Protein AF-0000000087231041 (afdb_homodimer)

Solvent-accessible surface area (backbone atoms only — not comparable to full-atom values): 31009 Å² total; per-residue (Å²): 107,59,48,56,48,51,54,47,50,53,52,47,53,54,49,47,51,51,51,40,50,48,50,52,58,61,48,30,53,45,40,50,67,50,63,77,64,42,75,49,58,67,49,38,36,52,48,47,49,72,35,63,53,56,81,46,38,74,83,53,84,53,72,91,67,39,57,71,69,49,46,53,50,50,40,56,45,44,75,69,50,86,36,46,89,76,57,69,69,58,49,52,51,51,36,53,51,28,50,48,43,54,50,50,50,52,47,51,54,50,51,48,51,52,47,44,54,49,33,50,67,61,30,25,15,31,28,53,58,37,32,49,68,46,37,39,49,50,30,39,73,44,70,30,57,64,54,42,33,71,42,53,26,74,54,52,27,30,39,86,24,56,69,52,34,51,49,15,62,72,66,69,45,80,62,60,74,53,20,52,58,54,69,14,66,73,40,65,73,40,55,80,88,47,29,58,61,50,41,51,52,48,19,42,53,39,31,52,23,32,33,41,37,60,70,44,88,68,81,62,36,62,70,15,46,53,50,38,50,52,50,53,51,50,52,49,50,58,53,47,48,49,57,50,46,66,61,58,57,64,66,66,67,78,74,78,70,74,74,70,70,77,69,83,77,91,79,89,74,88,78,80,77,69,90,73,79,76,82,79,135,108,60,47,58,49,52,52,48,50,54,50,47,54,53,48,47,52,51,50,42,50,49,52,52,58,61,50,28,52,44,40,52,67,49,62,75,64,42,74,52,59,68,48,38,35,52,48,47,48,71,34,62,54,57,81,46,38,76,82,53,84,54,72,91,67,36,56,71,70,50,46,54,51,49,39,56,43,45,73,69,50,87,36,46,90,76,53,70,68,59,49,52,50,52,37,52,52,29,51,48,44,52,50,51,51,52,48,51,54,50,51,47,52,51,46,45,53,49,33,49,67,61,29,25,14,31,26,54,58,38,32,51,67,48,38,40,49,50,30,40,73,45,70,31,58,65,55,42,34,71,42,52,26,74,55,54,29,31,38,86,23,55,68,53,34,52,50,16,62,72,66,72,44,82,63,61,75,50,19,52,58,54,70,15,67,73,40,66,72,40,54,81,87,47,30,58,61,50,39,51,52,49,19,42,54,39,31,52,23,32,30,42,38,61,70,44,90,68,81,61,34,62,69,14,47,53,51,37,51,52,50,53,51,50,51,48,50,59,53,47,50,48,57,49,46,62,64,58,58,65,67,65,67,77,72,77,72,76,77,73,77,76,71,86,72,86,72,84,75,86,82,77,80,73,88,78,68,95,76,87,133

Nearest PDB structures (foldseek):
  7mqa-assembly1_SB  TM=8.986E-01  e=2.149E-23  Homo sapiens
  7mq9-assembly1_SB  TM=8.791E-01  e=6.418E-23  Homo sapiens
  7d5s-assembly1_3E  TM=8.604E-01  e=6.246E-22  Saccharomyces cerevisiae S288C
  6zqe-assembly1_CE  TM=8.665E-01  e=4.476E-21  Saccharomyces cerevisiae S288C
  6rxt-assembly1_CD  TM=8.534E-01  e=2.692E-20  Thermochaetoides thermophila

Organism: Triticum turgidum subsp. durum (NCBI:txid4567)

Foldseek 3Di:
DLLVLLVVLVVLVVVLVVLLVVLLVLCCQQAVCLCVLDPDSLLSLVLCLQQLHLQSLLVDDSVVRDPPVSSVVSNVCSVVGPHDDDDPVSSVVSNVSSVVSNVSVVVSVVSVVVQQVVCLQQQVLLCLQFHSNLSSVLCSLLVHLVSLLPDALQCSQCRQVVVQQVVCVVVVHDGDRHHSSCPGPLLVPADPVCSSVLSSLSSRLSSVSSNCSNPPPDSHNVSNNVSNVVSSVVRVCVVVVVVVVVVVVVPPDPPPPPPPPPPDDDDDDDDPDDPDDDPDD/DLLVLLVVLVVLVVVLVVLLVVLLVLCCQQAVCLCVLDPDSLLSLVLLLVQLHLQSLLVDDSVVRDPPVSSVVSNVCSVVGPHDDDDPVSSVVSNVSSVVSNVSVVVSVVSVVVQQVVCLQQQVLLCLQFHSNLSSVLCSLLVHLVSLLPDALQCSQCRQVVVQQVVCVVVVHDGDRHHSSCPGPLLVPADPVCSSVLSSLSSRLSSVSSNCSNPPPDSHNVSNNVSNVVSSVVRVCVVVVVVVCVVPVVPPPPPPPPPPPPPDDDDDDDDDDDDDDDDDD

pLDDT: mean 84.96, std 23.49, range [18.53, 98.69]

Sequence (562 aa):
MIIQAIGLLDDLDKELNTYAMRVREWYGWHFPELTKIVADNIHYAKAVKMMGNRVNAVNLDFSEILPEDVEAELKEAAVISMGTEVNDLDLSNIRELCDQVLALSEYRAQLYDYLKSRMNTIAPNLTALVGELVGARLIAHGGSLMNLAKQPGSTIQILGAEKALFRALKTKHATPKYGLIYHASLIGQAAPKHKGKISRSLAAKSALAIRYDALADGDDNSMGLESRIKLETRLRVLEGKELGRSAGSTKGKPKIEAYEKDRKGGGALITPAKIISRMLHMIIQAIGLLDDLDKELNTYAMRVREWYGWHFPELTKIVADNIHYAKAVKMMGNRVNAVNLDFSEILPEDVEAELKEAAVISMGTEVNDLDLSNIRELCDQVLALSEYRAQLYDYLKSRMNTIAPNLTALVGELVGARLIAHGGSLMNLAKQPGSTIQILGAEKALFRALKTKHATPKYGLIYHASLIGQAAPKHKGKISRSLAAKSALAIRYDALADGDDNSMGLESRIKLETRLRVLEGKELGRSAGSTKGKPKIEAYEKDRKGGGALITPAKIISRMLH

Secondary structure (DSSP, 8-state):
-HHHHHHHHHHHHHHHHHHHHHHHHHHHTT-TTHHHH---HHHHHHHHHHHSSGGGGGG---TTTS-HHHHHHHHHHHHS--PPP--HHHHHHHHHHHHHHHHHHHHHHHHHHHHHHHHHHH-HHHHHHH-HHHHHHHHHHHSSHHHHHTS-HHHHHHTT-HHHHHHHHHHTPPPP--SGGGGSHHHHHS-HHHHHHHHHHHHHHHHHHHHHHHH------HHHHHHHHHHHHHHHHHHHHHHHHHHHGGG------------------------------/-HHHHHHHHHHHHHHHHHHHHHHHHHHHTT-TTHHHH---HHHHHHHHHHHSSGGGGGG---TTTS-HHHHHHHHHHHHS--PPP--HHHHHHHHHHHHHHHHHHHHHHHHHHHHHHHHHHH-HHHHHHH-HHHHHHHHHHHSSHHHHHTS-HHHHHHTT-HHHHHHHHHHTPPPP--SGGGGSHHHHHS-HHHHH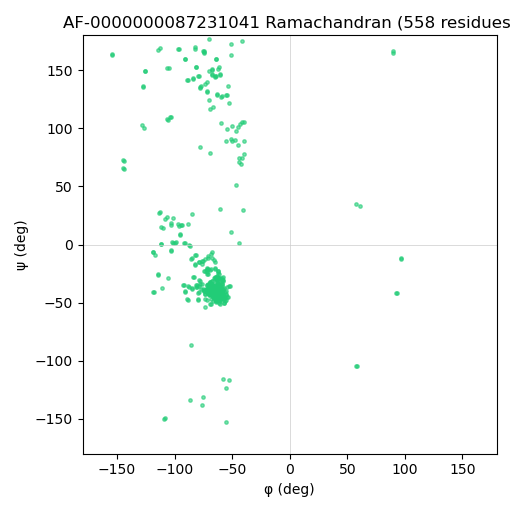HHHHHHHHHHHHHHHHHHH------HHHHHHHHHHHHHHHHHHHHHHHHHHHGGG------------------------------

Radius of gyration: 36.29 Å; Cα contacts (8 Å, |Δi|>4): 615; chains: 2; bounding box: 82×93×94 Å

Structure (mmCIF, N/CA/C/O backbone):
data_AF-0000000087231041-model_v1
#
loop_
_entity.id
_entity.type
_entity.pdbx_description
1 polymer 'Nucleolar protein 58'
#
loop_
_atom_site.group_PDB
_atom_site.id
_atom_site.type_symbol
_atom_site.label_atom_id
_atom_site.label_alt_id
_atom_site.label_comp_id
_atom_site.label_asym_id
_atom_site.label_entity_id
_atom_site.label_seq_id
_atom_site.pdbx_PDB_ins_code
_atom_site.Cartn_x
_atom_site.Cartn_y
_atom_site.Cartn_z
_atom_site.occupancy
_atom_site.B_iso_or_equiv
_atom_site.auth_seq_id
_atom_site.auth_comp_id
_atom_site.auth_asym_id
_atom_site.auth_atom_id
_atom_site.pdbx_PDB_model_num
ATOM 1 N N . MET A 1 1 ? 13.945 -13.586 -8.367 1 85.69 1 MET A N 1
ATOM 2 C CA . MET A 1 1 ? 12.914 -12.828 -9.07 1 85.69 1 MET A CA 1
ATOM 3 C C . MET A 1 1 ? 11.523 -13.352 -8.734 1 85.69 1 MET A C 1
ATOM 5 O O . MET A 1 1 ? 10.633 -12.578 -8.391 1 85.69 1 MET A O 1
ATOM 9 N N . ILE A 1 2 ? 11.422 -14.641 -8.57 1 90.38 2 ILE A N 1
ATOM 10 C CA . ILE A 1 2 ? 10.125 -15.234 -8.258 1 90.38 2 ILE A CA 1
ATOM 11 C C . ILE A 1 2 ? 9.719 -14.867 -6.828 1 90.38 2 ILE A C 1
ATOM 13 O O . ILE A 1 2 ? 8.57 -14.492 -6.582 1 90.38 2 ILE A O 1
ATOM 17 N N . ILE A 1 3 ? 10.703 -14.938 -5.973 1 92 3 ILE A N 1
ATOM 18 C CA . ILE A 1 3 ? 10.445 -14.68 -4.562 1 92 3 ILE A CA 1
ATOM 19 C C . ILE A 1 3 ? 9.953 -13.25 -4.383 1 92 3 ILE A C 1
ATOM 21 O O . ILE A 1 3 ? 8.969 -13.008 -3.686 1 92 3 ILE A O 1
ATOM 25 N N . GLN A 1 4 ? 10.547 -12.367 -5.062 1 90.88 4 GLN A N 1
ATOM 26 C CA . GLN A 1 4 ? 10.148 -10.969 -4.969 1 90.88 4 GLN A CA 1
ATOM 27 C C . GLN A 1 4 ? 8.805 -10.727 -5.637 1 90.88 4 GLN A C 1
ATOM 29 O O . GLN A 1 4 ? 7.988 -9.945 -5.148 1 90.88 4 GLN A O 1
ATOM 34 N N . ALA A 1 5 ? 8.602 -11.383 -6.715 1 95.06 5 ALA A N 1
ATOM 35 C CA . ALA A 1 5 ? 7.371 -11.195 -7.484 1 95.06 5 ALA A CA 1
ATOM 36 C C . ALA A 1 5 ? 6.152 -11.648 -6.684 1 95.06 5 ALA A C 1
ATOM 38 O O . ALA A 1 5 ? 5.137 -10.953 -6.645 1 95.06 5 ALA A O 1
ATOM 39 N N . ILE A 1 6 ? 6.281 -12.734 -6.086 1 96.56 6 ILE A N 1
ATOM 40 C CA . ILE A 1 6 ? 5.141 -13.25 -5.34 1 96.56 6 ILE A CA 1
ATOM 41 C C . ILE A 1 6 ? 4.875 -12.367 -4.125 1 96.56 6 ILE A C 1
ATOM 43 O O . ILE A 1 6 ? 3.723 -12.117 -3.768 1 96.56 6 ILE A O 1
ATOM 47 N N . GLY A 1 7 ? 5.957 -11.977 -3.455 1 94.19 7 GLY A N 1
ATOM 48 C CA . GLY A 1 7 ? 5.797 -11.031 -2.357 1 94.19 7 GLY A CA 1
ATOM 49 C C . GLY A 1 7 ? 5.113 -9.742 -2.771 1 94.19 7 GLY A C 1
ATOM 50 O O . GLY A 1 7 ? 4.219 -9.258 -2.078 1 94.19 7 GLY A O 1
ATOM 51 N N . LEU A 1 8 ? 5.523 -9.227 -3.838 1 95.38 8 LEU A N 1
ATOM 52 C CA . LEU A 1 8 ? 4.941 -7.996 -4.363 1 95.38 8 LEU A CA 1
ATOM 53 C C . LEU A 1 8 ? 3.48 -8.211 -4.746 1 95.38 8 LEU A C 1
ATOM 55 O O . LEU A 1 8 ? 2.646 -7.324 -4.539 1 95.38 8 LEU A O 1
ATOM 59 N N . LEU A 1 9 ? 3.191 -9.32 -5.293 1 96.38 9 LEU A N 1
ATOM 60 C CA . LEU A 1 9 ? 1.817 -9.641 -5.66 1 96.38 9 LEU A CA 1
ATOM 61 C C . LEU A 1 9 ? 0.912 -9.641 -4.434 1 96.38 9 LEU A C 1
ATOM 63 O O . LEU A 1 9 ? -0.198 -9.102 -4.477 1 96.38 9 LEU A O 1
ATOM 67 N N . ASP A 1 10 ? 1.393 -10.164 -3.43 1 94.31 10 ASP A N 1
ATOM 68 C CA . ASP A 1 10 ? 0.63 -10.188 -2.186 1 94.31 10 ASP A CA 1
ATOM 69 C C . ASP A 1 10 ? 0.412 -8.773 -1.654 1 94.31 10 ASP A C 1
ATOM 71 O O . ASP A 1 10 ? -0.686 -8.43 -1.208 1 94.31 10 ASP A O 1
ATOM 75 N N . ASP A 1 11 ? 1.389 -7.98 -1.682 1 93.88 11 ASP A N 1
ATOM 76 C CA . ASP A 1 11 ? 1.274 -6.59 -1.258 1 93.88 11 ASP A CA 1
ATOM 77 C C . ASP A 1 11 ? 0.251 -5.84 -2.107 1 93.88 11 ASP A C 1
ATOM 79 O O . ASP A 1 11 ? -0.558 -5.074 -1.582 1 93.88 11 ASP A O 1
ATOM 83 N N . LEU A 1 12 ? 0.32 -6.078 -3.379 1 96.25 12 LEU A N 1
ATOM 84 C CA . LEU A 1 12 ? -0.583 -5.41 -4.312 1 96.25 12 LEU A CA 1
ATOM 85 C C . LEU A 1 12 ? -2.033 -5.781 -4.02 1 96.25 12 LEU A C 1
ATOM 87 O O . LEU A 1 12 ? -2.922 -4.926 -4.086 1 96.25 12 LEU A O 1
ATOM 91 N N . ASP A 1 13 ? -2.232 -6.969 -3.734 1 95.88 13 ASP A N 1
ATOM 92 C CA . ASP A 1 13 ? -3.59 -7.406 -3.426 1 95.88 13 ASP A CA 1
ATOM 93 C C . ASP A 1 13 ? -4.137 -6.68 -2.199 1 95.88 13 ASP A C 1
ATOM 95 O O . ASP A 1 13 ? -5.285 -6.234 -2.197 1 95.88 13 ASP A O 1
ATOM 99 N N . LYS A 1 14 ? -3.316 -6.59 -1.231 1 95 14 LYS A N 1
ATOM 100 C CA . LYS A 1 14 ? -3.713 -5.887 -0.015 1 95 14 LYS A CA 1
ATOM 101 C C . LYS A 1 14 ? -3.992 -4.414 -0.297 1 95 14 LYS A C 1
ATOM 103 O O . LYS A 1 14 ? -5.012 -3.875 0.142 1 95 14 LYS A O 1
ATOM 108 N N . GLU A 1 15 ? -3.133 -3.834 -0.97 1 94.94 15 GLU A N 1
ATOM 109 C CA . GLU A 1 15 ? -3.25 -2.41 -1.276 1 94.94 15 GLU A CA 1
ATOM 110 C C . GLU A 1 15 ? -4.461 -2.135 -2.16 1 94.94 15 GLU A C 1
ATOM 112 O O . GLU A 1 15 ? -5.18 -1.155 -1.949 1 94.94 15 GLU A O 1
ATOM 117 N N . LEU A 1 16 ? -4.594 -2.959 -3.174 1 96.31 16 LEU A N 1
ATOM 118 C CA . LEU A 1 16 ? -5.73 -2.812 -4.074 1 96.31 16 LEU A CA 1
ATOM 119 C C . LEU A 1 16 ? -7.043 -2.855 -3.301 1 96.31 16 LEU A C 1
ATOM 121 O O . LEU A 1 16 ? -7.941 -2.045 -3.545 1 96.31 16 LEU A O 1
ATOM 125 N N . ASN A 1 17 ? -7.109 -3.725 -2.434 1 95.62 17 ASN A N 1
ATOM 126 C CA . ASN A 1 17 ? -8.312 -3.832 -1.613 1 95.62 17 ASN A CA 1
ATOM 127 C C . ASN A 1 17 ? -8.516 -2.584 -0.758 1 95.62 17 ASN A C 1
ATOM 129 O O . ASN A 1 17 ? -9.633 -2.062 -0.675 1 95.62 17 ASN A O 1
ATOM 133 N N . THR A 1 18 ? -7.496 -2.135 -0.202 1 94.44 18 THR A N 1
ATOM 134 C CA . THR A 1 18 ? -7.559 -0.943 0.637 1 94.44 18 THR A CA 1
ATOM 135 C C . THR A 1 18 ? -8.023 0.264 -0.172 1 94.44 18 THR A C 1
ATOM 137 O O . THR A 1 18 ? -8.945 0.971 0.235 1 94.44 18 THR A O 1
ATOM 140 N N . TYR A 1 19 ? -7.398 0.508 -1.306 1 96.69 19 TYR A N 1
ATOM 141 C CA . TYR A 1 19 ? -7.734 1.661 -2.133 1 96.69 19 TYR A CA 1
ATOM 142 C C . TYR A 1 19 ? -9.148 1.542 -2.684 1 96.69 19 TYR A C 1
ATOM 144 O O . TYR A 1 19 ? -9.875 2.533 -2.762 1 96.69 19 TYR A O 1
ATOM 152 N N . ALA A 1 20 ? -9.484 0.323 -3.035 1 97.31 20 ALA A N 1
ATOM 153 C CA . ALA A 1 20 ? -10.844 0.109 -3.539 1 97.31 20 ALA A CA 1
ATOM 154 C C . ALA A 1 20 ? -11.883 0.445 -2.475 1 97.31 20 ALA A C 1
ATOM 156 O O . ALA A 1 20 ? -12.891 1.087 -2.766 1 97.31 20 ALA A O 1
ATOM 157 N N . MET A 1 21 ? -11.586 0.053 -1.289 1 96.19 21 MET A N 1
ATOM 158 C CA . MET A 1 21 ? -12.508 0.349 -0.194 1 96.19 21 MET A CA 1
ATOM 159 C C . MET A 1 21 ? -12.562 1.848 0.081 1 96.19 21 MET A C 1
ATOM 161 O O . MET A 1 21 ? -13.617 2.383 0.422 1 96.19 21 MET A O 1
ATOM 165 N N . ARG A 1 22 ? -11.477 2.504 -0.065 1 95.75 22 ARG A N 1
ATOM 166 C CA . ARG A 1 22 ? -11.445 3.949 0.14 1 95.75 22 ARG A CA 1
ATOM 167 C C . ARG A 1 22 ? -12.289 4.668 -0.903 1 95.75 22 ARG A C 1
ATOM 169 O O . ARG A 1 22 ? -12.961 5.656 -0.593 1 95.75 22 ARG A O 1
ATOM 176 N N . VAL A 1 23 ? -12.266 4.223 -2.119 1 97.38 23 VAL A N 1
ATOM 177 C CA . VAL A 1 23 ? -13.109 4.797 -3.164 1 97.38 23 VAL A CA 1
ATOM 178 C C . VAL A 1 23 ? -14.578 4.68 -2.764 1 97.38 23 VAL A C 1
ATOM 180 O O . VAL A 1 23 ? -15.336 5.648 -2.877 1 97.38 23 VAL A O 1
ATOM 183 N N . ARG A 1 24 ? -14.945 3.531 -2.25 1 97.25 24 ARG A N 1
ATOM 184 C CA . ARG A 1 24 ? -16.328 3.285 -1.849 1 97.25 24 ARG A CA 1
ATOM 185 C C . ARG A 1 24 ? -16.734 4.18 -0.68 1 97.25 24 ARG A C 1
ATOM 187 O O . ARG A 1 24 ? -17.844 4.688 -0.636 1 97.25 24 ARG A O 1
ATOM 194 N N . GLU A 1 25 ? -15.836 4.375 0.194 1 94.44 25 GLU A N 1
ATOM 195 C CA . GLU A 1 25 ? -16.094 5.223 1.351 1 94.44 25 GLU A CA 1
ATOM 196 C C . GLU A 1 25 ? -16.281 6.68 0.935 1 94.44 25 GLU A C 1
ATOM 198 O O . GLU A 1 25 ? -17.234 7.34 1.359 1 94.44 25 GLU A O 1
ATOM 203 N N . TRP A 1 26 ? -15.375 7.176 0.117 1 94.88 26 TRP A N 1
ATOM 204 C CA . TRP A 1 26 ? -15.414 8.578 -0.286 1 94.88 26 TRP A CA 1
ATOM 205 C C . TRP A 1 26 ? -16.609 8.859 -1.184 1 94.88 26 TRP A C 1
ATOM 207 O O . TRP A 1 26 ? -17.375 9.797 -0.941 1 94.88 26 TRP A O 1
ATOM 217 N N . TYR A 1 27 ? -16.781 8.094 -2.197 1 97.19 27 TYR A N 1
ATOM 218 C CA . TYR A 1 27 ? -17.875 8.328 -3.137 1 97.19 27 TYR A CA 1
ATOM 219 C C . TYR A 1 27 ? -19.219 7.969 -2.516 1 97.19 27 TYR A C 1
ATOM 221 O O . TYR A 1 27 ? -20.266 8.453 -2.953 1 97.19 27 TYR A O 1
ATOM 229 N N . GLY A 1 28 ? -19.188 7.102 -1.462 1 96.5 28 GLY A N 1
ATOM 230 C CA . GLY A 1 28 ? -20.391 6.672 -0.771 1 96.5 28 GLY A CA 1
ATOM 231 C C . GLY A 1 28 ? -21.141 7.816 -0.113 1 96.5 28 GLY A 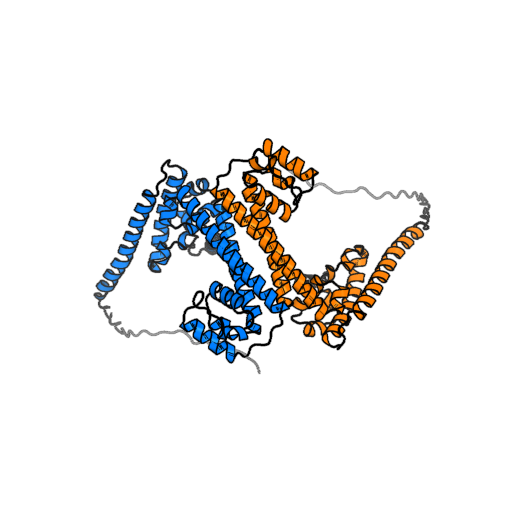C 1
ATOM 232 O O . GLY A 1 28 ? -22.344 7.707 0.149 1 96.5 28 GLY A O 1
ATOM 233 N N . TRP A 1 29 ? -20.453 8.875 0.21 1 93.62 29 TRP A N 1
ATOM 234 C CA . TRP A 1 29 ? -21.125 10.062 0.741 1 93.62 29 TRP A CA 1
ATOM 235 C C . TRP A 1 29 ? -22 10.719 -0.326 1 93.62 29 TRP A C 1
ATOM 237 O O . TRP A 1 29 ? -23.016 11.328 -0.013 1 93.62 29 TRP A O 1
ATOM 247 N N . HIS A 1 30 ? -21.609 10.68 -1.538 1 96.62 30 HIS A N 1
ATOM 248 C CA . HIS A 1 30 ? -22.281 11.305 -2.672 1 96.62 30 HIS A CA 1
ATOM 249 C C . HIS A 1 30 ? -23.328 10.375 -3.273 1 96.62 30 HIS A C 1
ATOM 251 O O . HIS A 1 30 ? -24.391 10.828 -3.709 1 96.62 30 HIS A O 1
ATOM 257 N N . PHE A 1 31 ? -23 9.133 -3.273 1 98.19 31 PHE A N 1
ATOM 258 C CA . PHE A 1 31 ? -23.875 8.141 -3.883 1 98.19 31 PHE A CA 1
ATOM 259 C C . PHE A 1 31 ? -23.844 6.836 -3.094 1 98.19 31 PHE A C 1
ATOM 261 O O . PHE A 1 31 ? -23.297 5.832 -3.566 1 98.19 31 PHE A O 1
ATOM 268 N N . PRO A 1 32 ? -24.422 6.77 -1.906 1 97.88 32 PRO A N 1
ATOM 269 C CA . PRO A 1 32 ? -24.359 5.641 -0.974 1 97.88 32 PRO A CA 1
ATOM 270 C C . PRO A 1 32 ? -24.938 4.355 -1.559 1 97.88 32 PRO A C 1
ATOM 272 O O . PRO A 1 32 ? -24.484 3.258 -1.225 1 97.88 32 PRO A O 1
ATOM 275 N N . GLU A 1 33 ? -25.891 4.406 -2.461 1 98.06 33 GLU A N 1
ATOM 276 C CA . GLU A 1 33 ? -26.594 3.24 -2.998 1 98.06 33 GLU A CA 1
ATOM 277 C C . GLU A 1 33 ? -25.688 2.43 -3.918 1 98.06 33 GLU A C 1
ATOM 279 O O . GLU A 1 33 ? -25.891 1.229 -4.102 1 98.06 33 GLU A O 1
ATOM 284 N N . LEU A 1 34 ? -24.734 3.059 -4.477 1 98.19 34 LEU A N 1
ATOM 285 C CA . LEU A 1 34 ? -23.922 2.445 -5.512 1 98.19 34 LEU A CA 1
ATOM 286 C C . LEU A 1 34 ? -23.172 1.237 -4.965 1 98.19 34 LEU A C 1
ATOM 288 O O . LEU A 1 34 ? -22.953 0.258 -5.684 1 98.19 34 LEU A O 1
ATOM 292 N N . THR A 1 35 ? -22.734 1.247 -3.73 1 97.75 35 THR A N 1
ATOM 293 C CA . THR A 1 35 ? -21.938 0.185 -3.119 1 97.75 35 THR A CA 1
ATOM 294 C C . THR A 1 35 ? -22.688 -1.142 -3.16 1 97.75 35 THR A C 1
ATOM 296 O O . THR A 1 35 ? -22.094 -2.201 -3.332 1 97.75 35 THR A O 1
ATOM 299 N N . LYS A 1 36 ? -23.969 -1.116 -3.049 1 97.44 36 LYS A N 1
ATOM 300 C CA . LYS A 1 36 ? -24.797 -2.322 -3.055 1 97.44 36 LYS A CA 1
ATOM 301 C C . LYS A 1 36 ? -25.094 -2.773 -4.48 1 97.44 36 LYS A C 1
ATOM 303 O O . LYS A 1 36 ? -25.297 -3.965 -4.734 1 97.44 36 LYS A O 1
ATOM 308 N N . ILE A 1 37 ? -25.109 -1.858 -5.332 1 98.19 37 ILE A N 1
ATOM 309 C CA . ILE A 1 37 ? -25.5 -2.123 -6.711 1 98.19 37 ILE A CA 1
ATOM 310 C C . ILE A 1 37 ? -24.344 -2.736 -7.477 1 98.19 37 ILE A C 1
ATOM 312 O O . ILE A 1 37 ? -24.516 -3.695 -8.227 1 98.19 37 ILE A O 1
ATOM 316 N N . VAL A 1 38 ? -23.172 -2.111 -7.316 1 98.19 38 VAL A N 1
ATOM 317 C CA . VAL A 1 38 ? -21.969 -2.604 -7.988 1 98.19 38 VAL A CA 1
ATOM 318 C C . VAL A 1 38 ? -21.047 -3.281 -6.977 1 98.19 38 VAL A C 1
ATOM 320 O O . VAL A 1 38 ? -20.312 -2.609 -6.254 1 98.19 38 VAL A O 1
ATOM 323 N N . ALA A 1 39 ? -21 -4.57 -7.074 1 96.31 39 ALA A N 1
ATOM 324 C CA . ALA A 1 39 ? -20.297 -5.34 -6.051 1 96.31 39 ALA A CA 1
ATOM 325 C C . ALA A 1 39 ? -18.797 -5.426 -6.359 1 96.31 39 ALA A C 1
ATOM 327 O O . ALA A 1 39 ? -17.969 -5.344 -5.457 1 96.31 39 ALA A O 1
ATOM 328 N N . ASP A 1 40 ? -18.422 -5.555 -7.594 1 97.06 40 ASP A N 1
ATOM 329 C CA . ASP A 1 40 ? -17.031 -5.707 -7.996 1 97.06 40 ASP A CA 1
ATOM 330 C C . ASP A 1 40 ? -16.266 -4.395 -7.836 1 97.06 40 ASP A C 1
ATOM 332 O O . ASP A 1 40 ? -16.703 -3.357 -8.344 1 97.06 40 ASP A O 1
ATOM 336 N N . ASN A 1 41 ? -15.133 -4.473 -7.223 1 97.19 41 ASN A N 1
ATOM 337 C CA . ASN A 1 41 ? -14.367 -3.279 -6.883 1 97.19 41 ASN A CA 1
ATOM 338 C C . ASN A 1 41 ? -13.852 -2.568 -8.133 1 97.19 41 ASN A C 1
ATOM 340 O O . ASN A 1 41 ? -13.82 -1.338 -8.18 1 97.19 41 ASN A O 1
ATOM 344 N N . ILE A 1 42 ? -13.391 -3.307 -9.102 1 97.75 42 ILE A N 1
ATOM 345 C CA . ILE A 1 42 ? -12.836 -2.715 -10.312 1 97.75 42 ILE A CA 1
ATOM 346 C C . ILE A 1 42 ? -13.953 -2.068 -11.125 1 97.75 42 ILE A C 1
ATOM 348 O O . ILE A 1 42 ? -13.812 -0.94 -11.602 1 97.75 42 ILE A O 1
ATOM 352 N N . HIS A 1 43 ? -15.109 -2.754 -11.25 1 98.06 43 HIS A N 1
ATOM 353 C CA . HIS A 1 43 ? -16.266 -2.188 -11.938 1 98.06 43 HIS A CA 1
ATOM 354 C C . HIS A 1 43 ? -16.766 -0.93 -11.227 1 98.06 43 HIS A C 1
ATOM 356 O O . HIS A 1 43 ? -17.172 0.035 -11.883 1 98.06 43 HIS A O 1
ATOM 362 N N . TYR A 1 44 ? -16.781 -0.99 -9.891 1 98.56 44 TYR A N 1
ATOM 363 C CA . TYR A 1 44 ? -17.188 0.171 -9.102 1 98.56 44 TYR A CA 1
ATOM 364 C C . TYR A 1 44 ? -16.312 1.375 -9.43 1 98.56 44 TYR A C 1
ATOM 366 O O . TYR A 1 44 ? -16.812 2.459 -9.719 1 98.56 44 TYR A O 1
ATOM 374 N N . ALA A 1 45 ? -14.938 1.151 -9.383 1 98.62 45 ALA A N 1
ATOM 375 C CA . ALA A 1 45 ? -13.992 2.232 -9.656 1 98.62 45 ALA A CA 1
ATOM 376 C C . ALA A 1 45 ? -14.164 2.779 -11.07 1 98.62 45 ALA A C 1
ATOM 378 O O . ALA A 1 45 ? -14.141 3.992 -11.281 1 98.62 45 ALA A O 1
ATOM 379 N N . LYS A 1 46 ? -14.367 1.928 -12.07 1 98.62 46 LYS A N 1
ATOM 380 C CA . LYS A 1 46 ? -14.57 2.35 -13.453 1 98.62 46 LYS A CA 1
ATOM 381 C C . LYS A 1 46 ? -15.844 3.182 -13.586 1 98.62 46 LYS A C 1
ATOM 383 O O . LYS A 1 46 ? -15.852 4.207 -14.273 1 98.62 46 LYS A O 1
ATOM 388 N N . ALA A 1 47 ? -16.891 2.73 -12.945 1 98.56 47 ALA A N 1
ATOM 389 C CA . ALA A 1 47 ? -18.156 3.434 -13.008 1 98.56 47 ALA A CA 1
ATOM 390 C C . ALA A 1 47 ? -18.062 4.82 -12.383 1 98.56 47 ALA A C 1
ATOM 392 O O . ALA A 1 47 ? -18.547 5.805 -12.945 1 98.56 47 ALA A O 1
ATOM 393 N N . VAL A 1 48 ? -17.469 4.859 -11.242 1 98.44 48 VAL A N 1
ATOM 394 C CA . VAL A 1 48 ? -17.312 6.121 -10.523 1 98.44 48 VAL A CA 1
ATOM 395 C C . VAL A 1 48 ? -16.453 7.086 -11.344 1 98.44 48 VAL A C 1
ATOM 397 O O . VAL A 1 48 ? -16.797 8.266 -11.477 1 98.44 48 VAL A O 1
ATOM 400 N N . LYS A 1 49 ? -15.359 6.598 -11.867 1 98.19 49 LYS A N 1
ATOM 401 C CA . LYS A 1 49 ? -14.469 7.418 -12.688 1 98.19 49 LYS A CA 1
ATOM 402 C C . LYS A 1 49 ? -15.203 7.988 -13.898 1 98.19 49 LYS A C 1
ATOM 404 O O . LYS A 1 49 ? -15.07 9.172 -14.211 1 98.19 49 LYS A O 1
ATOM 409 N N . MET A 1 50 ? -15.992 7.188 -14.523 1 97.69 50 MET A N 1
ATOM 410 C CA . MET A 1 50 ? -16.719 7.59 -15.719 1 97.69 50 MET A CA 1
ATOM 411 C C . MET A 1 50 ? -17.859 8.555 -15.367 1 97.69 50 MET A C 1
ATOM 413 O O . MET A 1 50 ? -18.062 9.555 -16.062 1 97.69 50 MET A O 1
ATOM 417 N N . MET A 1 51 ? -18.484 8.328 -14.305 1 97.12 51 MET A N 1
ATOM 418 C CA . MET A 1 51 ? -19.703 9.047 -13.922 1 97.12 51 MET A CA 1
ATOM 419 C C . MET A 1 51 ? -19.359 10.398 -13.297 1 97.12 51 MET A C 1
ATOM 421 O O . MET A 1 51 ? -20.031 11.398 -13.562 1 97.12 51 MET A O 1
ATOM 425 N N . GLY A 1 52 ? -18.297 10.438 -12.547 1 96.69 52 GLY A N 1
ATOM 426 C CA . GLY A 1 52 ? -18.062 11.633 -11.75 1 96.69 52 GLY A CA 1
ATOM 427 C C . GLY A 1 52 ? -19.203 11.961 -10.805 1 96.69 52 GLY A C 1
ATOM 428 O O . GLY A 1 52 ? -19.469 11.219 -9.859 1 96.69 52 GLY A O 1
ATOM 429 N N . ASN A 1 53 ? -19.938 12.984 -11.227 1 97.56 53 ASN A N 1
ATOM 430 C CA . ASN A 1 53 ? -21.156 13.297 -10.484 1 97.56 53 ASN A CA 1
ATOM 431 C C . ASN A 1 53 ? -22.281 12.336 -10.836 1 97.56 53 ASN A C 1
ATOM 433 O O . ASN A 1 53 ? -22.5 12.023 -12.008 1 97.56 53 ASN A O 1
ATOM 437 N N . ARG A 1 54 ? -22.938 11.883 -9.828 1 97.44 54 ARG A N 1
ATOM 438 C CA . ARG A 1 54 ? -23.969 10.859 -10.04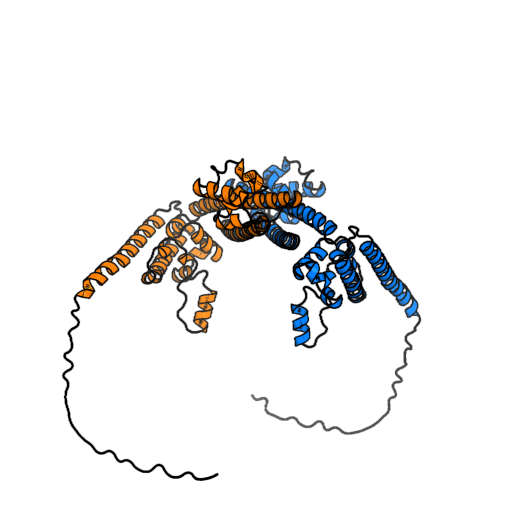7 1 97.44 54 ARG A CA 1
ATOM 439 C C . ARG A 1 54 ? -25.031 11.352 -11.016 1 97.44 54 ARG A C 1
ATOM 441 O O . ARG A 1 54 ? -25.688 10.555 -11.688 1 97.44 54 ARG A O 1
ATOM 448 N N . VAL A 1 55 ? -25.25 12.664 -11.078 1 96 55 VAL A N 1
ATOM 449 C CA . VAL A 1 55 ? -26.281 13.242 -11.93 1 96 55 VAL A CA 1
ATOM 450 C C . VAL A 1 55 ? -25.969 12.938 -13.391 1 96 55 VAL A C 1
ATOM 452 O O . VAL A 1 55 ? -26.859 12.953 -14.242 1 96 55 VAL A O 1
ATOM 455 N N . ASN A 1 56 ? -24.672 12.656 -13.758 1 97.12 56 ASN A N 1
ATOM 456 C CA . ASN A 1 56 ? -24.25 12.383 -15.125 1 97.12 56 ASN A CA 1
ATOM 457 C C . ASN A 1 56 ? -24.656 10.977 -15.562 1 97.12 56 ASN A C 1
ATOM 459 O O . ASN A 1 56 ? -24.594 10.656 -16.75 1 97.12 56 ASN A O 1
ATOM 463 N N . ALA A 1 57 ? -25.047 10.117 -14.625 1 97.44 57 ALA A N 1
ATOM 464 C CA . ALA A 1 57 ? -25.281 8.695 -14.883 1 97.44 57 ALA A CA 1
ATOM 465 C C . ALA A 1 57 ? -26.297 8.508 -15.992 1 97.44 57 ALA A C 1
ATOM 467 O O . ALA A 1 57 ? -26.141 7.641 -16.859 1 97.44 57 ALA A O 1
ATOM 468 N N . VAL A 1 58 ? -27.297 9.289 -15.992 1 94.81 58 VAL A N 1
ATOM 469 C CA . VAL A 1 58 ? -28.438 9.133 -16.891 1 94.81 58 VAL A CA 1
ATOM 470 C C . VAL A 1 58 ? -27.984 9.281 -18.344 1 94.81 58 VAL A C 1
ATOM 472 O O . VAL A 1 58 ? -28.516 8.633 -19.234 1 94.81 58 VAL A O 1
ATOM 475 N N . ASN A 1 59 ? -26.953 10.039 -18.609 1 96.06 59 ASN A N 1
ATOM 476 C CA . ASN A 1 59 ? -26.531 10.352 -19.969 1 96.06 59 ASN A CA 1
ATOM 477 C C . ASN A 1 59 ? -25.328 9.516 -20.391 1 96.06 59 ASN A C 1
ATOM 479 O O . ASN A 1 59 ? -24.797 9.695 -21.484 1 96.06 59 ASN A O 1
ATOM 483 N N . LEU A 1 60 ? -24.906 8.672 -19.547 1 97.25 60 LEU A N 1
ATOM 484 C CA . LEU A 1 60 ? -23.703 7.902 -19.844 1 97.25 60 LEU A CA 1
ATOM 485 C C . LEU A 1 60 ? -24.047 6.465 -20.219 1 97.25 60 LEU A C 1
ATOM 487 O O . LEU A 1 60 ? -25.109 5.957 -19.828 1 97.25 60 LEU A O 1
ATOM 491 N N . ASP A 1 61 ? -23.203 5.863 -21.031 1 97.69 61 ASP A N 1
ATOM 492 C CA . ASP A 1 61 ? -23.312 4.461 -21.422 1 97.69 61 ASP A CA 1
ATOM 493 C C . ASP A 1 61 ? -22.297 3.607 -20.672 1 97.69 61 ASP A C 1
ATOM 495 O O . ASP A 1 61 ? -21.094 3.645 -20.969 1 97.69 61 ASP A O 1
ATOM 499 N N . PHE A 1 62 ? -22.828 2.775 -19.734 1 97.69 62 PHE A N 1
ATOM 500 C CA . PHE A 1 62 ? -21.953 1.965 -18.906 1 97.69 62 PHE A CA 1
ATOM 501 C C . PHE A 1 62 ? -21.812 0.56 -19.469 1 97.69 62 PHE A C 1
ATOM 503 O O . PHE A 1 62 ? -21.328 -0.346 -18.781 1 97.69 62 PHE A O 1
ATOM 510 N N . SER A 1 63 ? -22.125 0.247 -20.703 1 96.5 63 SER A N 1
ATOM 511 C CA . SER A 1 63 ? -22.25 -1.09 -21.281 1 96.5 63 SER A CA 1
ATOM 512 C C . SER A 1 63 ? -20.906 -1.809 -21.297 1 96.5 63 SER A C 1
ATOM 514 O O . SER A 1 63 ? -20.844 -3.037 -21.203 1 96.5 63 SER A O 1
ATOM 516 N N . GLU A 1 64 ? -19.844 -1.098 -21.375 1 96.62 64 GLU A N 1
ATOM 517 C CA . GLU A 1 64 ? -18.516 -1.707 -21.422 1 96.62 64 GLU A CA 1
ATOM 518 C C . GLU A 1 64 ? -18.031 -2.061 -20.016 1 96.62 64 GLU A C 1
ATOM 520 O O . GLU A 1 64 ? -17.062 -2.797 -19.859 1 96.62 64 GLU A O 1
ATOM 525 N N . ILE A 1 65 ? -18.719 -1.631 -19 1 97.12 65 ILE A N 1
ATOM 526 C CA . ILE A 1 65 ? -18.234 -1.768 -17.625 1 97.12 65 ILE A CA 1
ATOM 527 C C . ILE A 1 65 ? -19.188 -2.652 -16.828 1 97.12 65 ILE A C 1
ATOM 529 O O . ILE A 1 65 ? -18.75 -3.496 -16.047 1 97.12 65 ILE A O 1
ATOM 533 N N . LEU A 1 66 ? -20.484 -2.432 -17.078 1 97.88 66 LEU A N 1
ATOM 534 C CA . LEU A 1 66 ? -21.5 -3.061 -16.234 1 97.88 66 LEU A CA 1
ATOM 535 C C . LEU A 1 66 ? -22.5 -3.842 -17.094 1 97.88 66 LEU A C 1
ATOM 537 O O . LEU A 1 66 ? -22.797 -3.451 -18.219 1 97.88 66 LEU A O 1
ATOM 541 N N . PRO A 1 67 ? -22.984 -4.902 -16.422 1 97.69 67 PRO A N 1
ATOM 542 C CA . PRO A 1 67 ? -24.109 -5.559 -17.078 1 97.69 67 PRO A CA 1
ATOM 543 C C . PRO A 1 67 ? -25.328 -4.652 -17.188 1 97.69 67 PRO A C 1
ATOM 545 O O . PRO A 1 67 ? -25.484 -3.705 -16.406 1 97.69 67 PRO A O 1
ATOM 548 N N . GLU A 1 68 ? -26.25 -4.996 -18.125 1 96.69 68 GLU A N 1
ATOM 549 C CA . GLU A 1 68 ? -27.406 -4.164 -18.438 1 96.69 68 GLU A CA 1
ATOM 550 C C . GLU A 1 68 ? -28.312 -3.975 -17.219 1 96.69 68 GLU A C 1
ATOM 552 O O . GLU A 1 68 ? -28.781 -2.867 -16.969 1 96.69 68 GLU A O 1
ATOM 557 N N . ASP A 1 69 ? -28.5 -4.996 -16.484 1 97.25 69 ASP A N 1
ATOM 558 C CA . ASP A 1 69 ? -29.391 -4.93 -15.328 1 97.25 69 ASP A CA 1
ATOM 559 C C . ASP A 1 69 ? -28.797 -4.047 -14.227 1 97.25 69 ASP A C 1
ATOM 561 O O . ASP A 1 69 ? -29.516 -3.289 -13.578 1 97.25 69 ASP A O 1
ATOM 565 N N . VAL A 1 70 ? -27.516 -4.141 -14.078 1 97.88 70 VAL A N 1
ATOM 566 C CA . VAL A 1 70 ? -26.828 -3.352 -13.055 1 97.88 70 VAL A CA 1
ATOM 567 C C . VAL A 1 70 ? -26.828 -1.878 -13.453 1 97.88 70 VAL A C 1
ATOM 569 O O . VAL A 1 70 ? -27.047 -1.003 -12.609 1 97.88 70 VAL A O 1
ATOM 572 N N . GLU A 1 71 ? -26.578 -1.609 -14.711 1 97.81 71 GLU A N 1
ATOM 573 C CA . GLU A 1 71 ? -26.594 -0.236 -15.203 1 97.81 71 GLU A CA 1
ATOM 574 C C . GLU A 1 71 ? -27.969 0.403 -14.977 1 97.81 71 GLU A C 1
ATOM 576 O O . GLU A 1 71 ? -28.062 1.562 -14.562 1 97.81 71 GLU A O 1
ATOM 581 N N . ALA A 1 72 ? -29.031 -0.329 -15.305 1 97.31 72 ALA A N 1
ATOM 582 C CA . ALA A 1 72 ? -30.375 0.18 -15.125 1 97.31 72 ALA A CA 1
ATOM 583 C C . ALA A 1 72 ? -30.641 0.535 -13.664 1 97.31 72 ALA A C 1
ATOM 585 O O . ALA A 1 72 ? -31.203 1.595 -13.367 1 97.31 72 ALA A O 1
ATOM 586 N N . GLU A 1 73 ? -30.219 -0.331 -12.836 1 98 73 GLU A N 1
ATOM 587 C CA . GLU A 1 73 ? -30.406 -0.101 -11.406 1 98 73 GLU A CA 1
ATOM 588 C C . GLU A 1 73 ? -29.609 1.117 -10.938 1 98 73 GLU A C 1
ATOM 590 O O . GLU A 1 73 ? -30.109 1.903 -10.117 1 98 73 GLU A O 1
ATOM 595 N N . LEU A 1 74 ? -28.438 1.264 -11.43 1 98.25 74 LEU A N 1
ATOM 596 C CA . LEU A 1 74 ? -27.562 2.383 -11.094 1 98.25 74 LEU A CA 1
ATOM 597 C C . LEU A 1 74 ? -28.203 3.709 -11.5 1 98.25 74 LEU A C 1
ATOM 599 O O . LEU A 1 74 ? -28.25 4.648 -10.703 1 98.25 74 LEU A O 1
ATOM 603 N N . LYS A 1 75 ? -28.719 3.771 -12.672 1 97.88 75 LYS A N 1
ATOM 604 C CA . LYS A 1 75 ? -29.312 5.008 -13.188 1 97.88 75 LYS A CA 1
ATOM 605 C C . LYS A 1 75 ? -30.562 5.383 -12.406 1 97.88 75 LYS A C 1
ATOM 607 O O . LYS A 1 75 ? -30.781 6.562 -12.109 1 97.88 75 LYS A O 1
ATOM 612 N N . GLU A 1 76 ? -31.344 4.406 -12.07 1 97.62 76 GLU A N 1
ATOM 613 C CA . GLU A 1 76 ? -32.531 4.66 -11.273 1 97.62 76 GLU A CA 1
ATOM 614 C C . GLU A 1 76 ? -32.156 5.176 -9.883 1 97.62 76 GLU A C 1
ATOM 616 O O . GLU A 1 76 ? -32.781 6.137 -9.391 1 97.62 76 GLU A O 1
ATOM 621 N N . ALA A 1 77 ? -31.156 4.543 -9.312 1 97.88 77 ALA A N 1
ATOM 622 C CA . ALA A 1 77 ? -30.734 4.906 -7.961 1 97.88 77 ALA A CA 1
ATOM 623 C C . ALA A 1 77 ? -30.125 6.305 -7.941 1 97.88 77 ALA A C 1
ATOM 625 O O . ALA A 1 77 ? -30.25 7.027 -6.945 1 97.88 77 ALA A O 1
ATOM 626 N N . ALA A 1 78 ? -29.484 6.711 -9.047 1 97.5 78 ALA A N 1
ATOM 627 C CA . ALA A 1 78 ? -28.844 8.016 -9.133 1 97.5 78 ALA A CA 1
ATOM 628 C C . ALA A 1 78 ? -29.859 9.148 -9.023 1 97.5 78 ALA A C 1
ATOM 630 O O . ALA A 1 78 ? -29.547 10.219 -8.508 1 97.5 78 ALA A O 1
ATOM 631 N N . VAL A 1 79 ? -31.062 8.891 -9.469 1 95.31 79 VAL A N 1
ATOM 632 C CA . VAL A 1 79 ? -32.125 9.891 -9.508 1 95.31 79 VAL A CA 1
ATOM 633 C C . VAL A 1 79 ? -32.719 10.086 -8.109 1 95.31 79 VAL A C 1
ATOM 635 O O . VAL A 1 79 ? -33 11.211 -7.711 1 95.31 79 VAL A O 1
ATOM 638 N N . ILE A 1 80 ? -32.781 9.109 -7.379 1 95.12 80 ILE A N 1
ATOM 639 C CA . ILE A 1 80 ? -33.469 9.172 -6.102 1 95.12 80 ILE A CA 1
ATOM 640 C C . ILE A 1 80 ? -32.469 9.062 -4.953 1 95.12 80 ILE A C 1
ATOM 642 O O . ILE A 1 80 ? -32.875 8.766 -3.816 1 95.12 80 ILE A O 1
ATOM 646 N N . SER A 1 81 ? -31.234 9.234 -5.246 1 96.56 81 SER A N 1
ATOM 647 C CA . SER A 1 81 ? -30.188 9 -4.25 1 96.56 81 SER A CA 1
ATOM 648 C C . SER A 1 81 ? -30.375 9.922 -3.045 1 96.56 81 SER A C 1
ATOM 650 O O . SER A 1 81 ? -30.781 11.07 -3.188 1 96.56 81 SER A O 1
ATOM 652 N N . MET A 1 82 ? -30.016 9.398 -1.931 1 96.19 82 MET A N 1
ATOM 653 C CA . MET A 1 82 ? -30.047 10.156 -0.681 1 96.19 82 MET A CA 1
ATOM 654 C C . MET A 1 82 ? -28.688 10.758 -0.364 1 96.19 82 MET A C 1
ATOM 656 O O . MET A 1 82 ? -28.484 11.289 0.728 1 96.19 82 MET A O 1
ATOM 660 N N . GLY A 1 83 ? -27.812 10.656 -1.32 1 95.69 83 GLY A N 1
ATOM 661 C CA . GLY A 1 83 ? -26.453 11.133 -1.083 1 95.69 83 GLY A CA 1
ATOM 662 C C . GLY A 1 83 ? -26.344 12.648 -1.093 1 95.69 83 GLY A C 1
ATOM 663 O O . GLY A 1 83 ? -27.266 13.336 -1.542 1 95.69 83 GLY A O 1
ATOM 664 N N . THR A 1 84 ? -25.203 13.156 -0.584 1 94.44 84 THR A N 1
ATOM 665 C CA . THR A 1 84 ? -24.953 14.594 -0.492 1 94.44 84 THR A CA 1
ATOM 666 C C . THR A 1 84 ? -24.25 15.109 -1.748 1 94.44 84 THR A C 1
ATOM 668 O O . THR A 1 84 ? -23.688 14.32 -2.518 1 94.44 84 THR A O 1
ATOM 671 N N . GLU A 1 85 ? -24.359 16.422 -1.968 1 94.38 85 GLU A N 1
ATOM 672 C CA . GLU A 1 85 ? -23.625 17.031 -3.072 1 94.38 85 GLU A CA 1
ATOM 673 C C . GLU A 1 85 ? -22.125 17 -2.826 1 94.38 85 GLU A C 1
ATOM 675 O O . GLU A 1 85 ? -21.688 16.984 -1.676 1 94.38 85 GLU A O 1
ATOM 680 N N . VAL A 1 86 ? -21.469 16.953 -3.945 1 92.88 86 VAL A N 1
ATOM 681 C CA . VAL A 1 86 ? -20 16.859 -3.883 1 92.88 86 VAL A CA 1
ATOM 682 C C . VAL A 1 86 ? -19.391 17.969 -4.738 1 92.88 86 VAL A C 1
ATOM 684 O O . VAL A 1 86 ? -19.875 18.266 -5.824 1 92.88 86 VAL A O 1
ATOM 687 N N . ASN A 1 87 ? -18.344 18.625 -4.188 1 91.62 87 ASN A N 1
ATOM 688 C CA . ASN A 1 87 ? -17.703 19.703 -4.945 1 91.62 87 ASN A CA 1
ATOM 689 C C . ASN A 1 87 ? -16.688 19.156 -5.949 1 91.62 87 ASN A C 1
ATOM 691 O O . ASN A 1 87 ? -16.328 17.984 -5.898 1 91.62 87 ASN A O 1
ATOM 695 N N . ASP A 1 88 ? -16.219 19.984 -6.84 1 94.38 88 ASP A N 1
ATOM 696 C CA . ASP A 1 88 ? -15.352 19.578 -7.945 1 94.38 88 ASP A CA 1
ATOM 697 C C . ASP A 1 88 ? -13.992 19.109 -7.438 1 94.38 88 ASP A C 1
ATOM 699 O O . ASP A 1 88 ? -13.406 18.188 -8 1 94.38 88 ASP A O 1
ATOM 703 N N . LEU A 1 89 ? -13.578 19.719 -6.461 1 92.69 89 LEU A N 1
ATOM 704 C CA . LEU A 1 89 ? -12.281 19.359 -5.898 1 92.69 89 LEU A CA 1
ATOM 705 C C . LEU A 1 89 ? -12.32 17.938 -5.34 1 92.69 89 LEU A C 1
ATOM 707 O O . LEU A 1 89 ? -11.406 17.141 -5.594 1 92.69 89 LEU A O 1
ATOM 711 N N . ASP A 1 90 ? -13.359 17.609 -4.633 1 93.62 90 ASP A N 1
ATOM 712 C CA . ASP A 1 90 ? -13.516 16.266 -4.074 1 93.62 90 ASP A CA 1
ATOM 713 C C . ASP A 1 90 ? -13.688 15.227 -5.176 1 93.62 90 ASP A C 1
ATOM 715 O O . ASP A 1 90 ? -13.094 14.141 -5.109 1 93.62 90 ASP A O 1
ATOM 719 N N . LEU A 1 91 ? -14.422 15.625 -6.129 1 95.81 91 LEU A N 1
ATOM 720 C CA . LEU A 1 91 ? -14.648 14.711 -7.242 1 95.81 91 LEU A CA 1
ATOM 721 C C . LEU A 1 91 ? -13.352 14.422 -7.988 1 95.81 91 LEU A C 1
ATOM 723 O O . LEU A 1 91 ? -13.109 13.289 -8.406 1 95.81 91 LEU A O 1
ATOM 727 N N . SER A 1 92 ? -12.586 15.445 -8.164 1 96 92 SER A N 1
ATOM 728 C CA . SER A 1 92 ? -11.297 15.273 -8.828 1 96 92 SER A CA 1
ATOM 729 C C . SER A 1 92 ? -10.383 14.344 -8.039 1 96 92 SER A C 1
ATOM 731 O O . SER A 1 92 ? -9.695 13.508 -8.617 1 96 92 SER A O 1
ATOM 733 N N . ASN A 1 93 ? -10.445 14.492 -6.762 1 94.12 93 ASN A N 1
ATOM 734 C CA . ASN A 1 93 ? -9.633 13.633 -5.91 1 94.12 93 ASN A CA 1
ATOM 735 C C . ASN A 1 93 ? -10.094 12.18 -5.969 1 94.12 93 ASN A C 1
ATOM 737 O O . ASN A 1 93 ? -9.273 11.258 -6.012 1 94.12 93 ASN A O 1
ATOM 741 N N . ILE A 1 94 ? -11.352 11.984 -5.934 1 96.5 94 ILE A N 1
ATOM 742 C CA . ILE A 1 94 ? -11.914 10.641 -6.016 1 96.5 94 ILE A CA 1
ATOM 743 C C . ILE A 1 94 ? -11.539 10.008 -7.352 1 96.5 94 ILE A C 1
ATOM 745 O O . ILE A 1 94 ? -11.172 8.828 -7.406 1 96.5 94 ILE A O 1
ATOM 749 N N . ARG A 1 95 ? -11.586 10.781 -8.422 1 97.44 95 ARG A N 1
ATOM 750 C CA . ARG A 1 95 ? -11.234 10.297 -9.75 1 97.44 95 ARG A CA 1
ATOM 751 C C . ARG A 1 95 ? -9.773 9.852 -9.797 1 97.44 95 ARG A C 1
ATOM 753 O O . ARG A 1 95 ? -9.453 8.828 -10.398 1 97.44 95 ARG A O 1
ATOM 760 N N . GLU A 1 96 ? -8.945 10.617 -9.203 1 96.62 96 GLU A N 1
ATOM 761 C CA . GLU A 1 96 ? -7.527 10.266 -9.156 1 96.62 96 GLU A CA 1
ATOM 762 C C . GLU A 1 96 ? -7.309 8.953 -8.406 1 96.62 96 GLU A C 1
ATOM 764 O O . GLU A 1 96 ? -6.461 8.141 -8.797 1 96.62 96 GLU A O 1
ATOM 769 N N . LEU A 1 97 ? -8.023 8.781 -7.332 1 97 97 LEU A N 1
ATOM 770 C CA . LEU A 1 97 ? -7.938 7.535 -6.582 1 97 97 LEU A CA 1
ATOM 771 C C . LEU A 1 97 ? -8.406 6.359 -7.438 1 97 97 LEU A C 1
ATOM 773 O O . LEU A 1 97 ? -7.789 5.289 -7.418 1 97 97 LEU A O 1
ATOM 777 N N . CYS A 1 98 ? -9.484 6.559 -8.18 1 98.38 98 CYS A N 1
ATOM 778 C CA . CYS A 1 98 ? -9.953 5.527 -9.102 1 98.38 98 CYS A CA 1
ATOM 779 C C . CYS A 1 98 ? -8.883 5.176 -10.125 1 98.38 98 CYS A C 1
ATOM 781 O O . CYS A 1 98 ? -8.672 4 -10.43 1 98.38 98 CYS A O 1
ATOM 783 N N . ASP A 1 99 ? -8.203 6.191 -10.617 1 97.88 99 ASP A N 1
ATOM 784 C CA . ASP A 1 99 ? -7.121 5.969 -11.57 1 97.88 99 ASP A CA 1
ATOM 785 C C . ASP A 1 99 ? -6.039 5.078 -10.969 1 97.88 99 ASP A C 1
ATOM 787 O O . ASP A 1 99 ? -5.504 4.195 -11.648 1 97.88 99 ASP A O 1
ATOM 791 N N . GLN A 1 100 ? -5.758 5.285 -9.734 1 96.88 100 GLN A N 1
ATOM 792 C CA . GLN A 1 100 ? -4.734 4.484 -9.07 1 96.88 100 GLN A CA 1
ATOM 793 C C . GLN A 1 100 ? -5.203 3.043 -8.883 1 96.88 100 GLN A C 1
ATOM 795 O O . GLN A 1 100 ? -4.426 2.105 -9.078 1 96.88 100 GLN A O 1
ATOM 800 N N . VAL A 1 101 ? -6.441 2.871 -8.5 1 97.81 101 VAL A N 1
ATOM 801 C CA . VAL A 1 101 ? -6.992 1.531 -8.336 1 97.81 101 VAL A CA 1
ATOM 802 C C . VAL A 1 101 ? -6.887 0.768 -9.656 1 97.81 101 VAL A C 1
ATOM 804 O O . VAL A 1 101 ? -6.449 -0.385 -9.68 1 97.81 101 VAL A O 1
ATOM 807 N N . LEU A 1 102 ? -7.25 1.419 -10.727 1 97.94 102 LEU A N 1
ATOM 808 C CA . LEU A 1 102 ? -7.238 0.777 -12.039 1 97.94 102 LEU A CA 1
ATOM 809 C C . LEU A 1 102 ? -5.809 0.506 -12.5 1 97.94 102 LEU A C 1
ATOM 811 O O . LEU A 1 102 ? -5.523 -0.561 -13.047 1 97.94 102 LEU A O 1
ATOM 815 N N . ALA A 1 103 ? -4.914 1.437 -12.258 1 96.5 103 ALA A N 1
ATOM 816 C CA . ALA A 1 103 ? -3.51 1.264 -12.625 1 96.5 103 ALA A CA 1
ATOM 817 C C . ALA A 1 103 ? -2.881 0.103 -11.859 1 96.5 103 ALA A C 1
ATOM 819 O O . ALA A 1 103 ? -2.174 -0.723 -12.438 1 96.5 103 ALA A O 1
ATOM 820 N N . LEU A 1 104 ? -3.135 0.039 -10.602 1 96.62 104 LEU A N 1
ATOM 821 C CA . LEU A 1 104 ? -2.584 -1.028 -9.773 1 96.62 104 LEU A CA 1
ATOM 822 C C . LEU A 1 104 ? -3.152 -2.383 -10.188 1 96.62 104 LEU A C 1
ATOM 824 O O . LEU A 1 104 ? -2.445 -3.393 -10.156 1 96.62 104 LEU A O 1
ATOM 828 N N . SER A 1 105 ? -4.395 -2.369 -10.523 1 97.38 105 SER A N 1
ATOM 829 C CA . SER A 1 105 ? -5.02 -3.609 -10.977 1 97.38 105 SER A CA 1
ATOM 830 C C . SER A 1 105 ? -4.363 -4.125 -12.25 1 97.38 105 SER A C 1
ATOM 832 O O . SER A 1 105 ? -4.113 -5.324 -12.383 1 97.38 105 SER A O 1
ATOM 834 N N . GLU A 1 106 ? -4.156 -3.252 -13.148 1 96.62 106 GLU A N 1
ATOM 835 C CA . GLU A 1 106 ? -3.475 -3.625 -14.383 1 96.62 106 GLU A CA 1
ATOM 836 C C . GLU A 1 106 ? -2.062 -4.129 -14.102 1 96.62 106 GLU A C 1
ATOM 838 O O . GLU A 1 106 ? -1.629 -5.129 -14.68 1 96.62 106 GLU A O 1
ATOM 843 N N . TYR A 1 107 ? -1.413 -3.451 -13.281 1 95.88 107 TYR A N 1
ATOM 844 C CA . TYR A 1 107 ? -0.061 -3.861 -12.922 1 95.88 107 TYR A CA 1
ATOM 845 C C . TYR A 1 107 ? -0.066 -5.234 -12.258 1 95.88 107 TYR A C 1
ATOM 847 O O . TYR A 1 107 ? 0.811 -6.059 -12.523 1 95.88 107 TYR A O 1
ATOM 855 N N . ARG A 1 108 ? -0.983 -5.449 -11.359 1 97.25 108 ARG A N 1
ATOM 856 C CA . ARG A 1 108 ? -1.112 -6.746 -10.703 1 97.25 108 ARG A CA 1
ATOM 857 C C . ARG A 1 108 ? -1.24 -7.863 -11.734 1 97.25 108 ARG A C 1
ATOM 859 O O . ARG A 1 108 ? -0.628 -8.922 -11.586 1 97.25 108 ARG A O 1
ATOM 866 N N . ALA A 1 109 ? -2.1 -7.605 -12.75 1 96.94 109 ALA A N 1
ATOM 867 C CA . ALA A 1 109 ? -2.293 -8.586 -13.812 1 96.94 109 ALA A CA 1
ATOM 868 C C . ALA A 1 109 ? -0.991 -8.844 -14.562 1 96.94 109 ALA A C 1
ATOM 870 O O . ALA A 1 109 ? -0.655 -9.992 -14.867 1 96.94 109 ALA A O 1
ATOM 871 N N . GLN A 1 110 ? -0.237 -7.816 -14.828 1 96.38 110 GLN A N 1
ATOM 872 C CA . GLN A 1 110 ? 1.042 -7.938 -15.516 1 96.38 110 GLN A CA 1
ATOM 873 C C . GLN A 1 110 ? 2.051 -8.719 -14.68 1 96.38 110 GLN A C 1
ATOM 875 O O . GLN A 1 110 ? 2.779 -9.562 -15.203 1 96.38 110 GLN A O 1
ATOM 880 N N . LEU A 1 111 ? 2.078 -8.383 -13.461 1 96.81 111 LEU A N 1
ATOM 881 C CA . LEU A 1 111 ? 2.99 -9.062 -12.547 1 96.81 111 LEU A CA 1
ATOM 882 C C . LEU A 1 111 ? 2.652 -10.547 -12.438 1 96.81 111 LEU A C 1
ATOM 884 O O . LEU A 1 111 ? 3.549 -11.391 -12.359 1 96.81 111 LEU A O 1
ATOM 888 N N . TYR A 1 112 ? 1.384 -10.82 -12.438 1 97.12 112 TYR A N 1
ATOM 889 C CA . TYR A 1 112 ? 0.957 -12.219 -12.406 1 97.12 112 TYR A CA 1
ATOM 890 C C . TYR A 1 112 ? 1.42 -12.953 -13.656 1 97.12 112 TYR A C 1
ATOM 892 O O . TYR A 1 112 ? 1.895 -14.086 -13.578 1 97.12 112 TYR A O 1
ATOM 900 N N . ASP A 1 113 ? 1.26 -12.344 -14.766 1 97.12 113 ASP A N 1
ATOM 901 C CA . ASP A 1 113 ? 1.704 -12.945 -16.016 1 97.12 113 ASP A CA 1
ATOM 902 C C . ASP A 1 113 ? 3.213 -13.188 -16 1 97.12 113 ASP A C 1
ATOM 904 O O . ASP A 1 113 ? 3.686 -14.211 -16.5 1 97.12 113 ASP A O 1
ATOM 908 N N . TYR A 1 114 ? 3.965 -12.281 -15.555 1 96.25 114 TYR A N 1
ATOM 909 C CA . TYR A 1 114 ? 5.402 -12.453 -15.383 1 96.25 114 TYR A CA 1
ATOM 910 C C . TYR A 1 114 ? 5.715 -13.656 -14.5 1 96.25 114 TYR A C 1
ATOM 912 O O . TYR A 1 114 ? 6.551 -14.492 -14.852 1 96.25 114 TYR A O 1
ATOM 920 N N . LEU A 1 115 ? 5.012 -13.711 -13.375 1 97.06 115 LEU A N 1
ATOM 921 C CA . LEU A 1 115 ? 5.211 -14.812 -12.43 1 97.06 115 LEU A CA 1
ATOM 922 C C . LEU A 1 115 ? 4.871 -16.156 -13.078 1 97.06 115 LEU A C 1
ATOM 924 O O . LEU A 1 115 ? 5.582 -17.141 -12.883 1 97.06 115 LEU A O 1
ATOM 928 N N . LYS A 1 116 ? 3.791 -16.156 -13.781 1 96.94 116 LYS A N 1
ATOM 929 C CA . LYS A 1 116 ? 3.369 -17.359 -14.5 1 96.94 116 LYS A CA 1
ATOM 930 C C . LYS A 1 116 ? 4.453 -17.828 -15.461 1 96.94 116 LYS A C 1
ATOM 932 O O . LYS A 1 116 ? 4.801 -19.016 -15.477 1 96.94 116 LYS A O 1
ATOM 937 N N . SER A 1 117 ? 4.965 -16.969 -16.172 1 95.62 117 SER A N 1
ATOM 938 C CA . SER A 1 117 ? 6.016 -17.297 -17.125 1 95.62 117 SER A CA 1
ATOM 939 C C . SER A 1 117 ? 7.266 -17.812 -16.422 1 95.62 117 SER A C 1
ATOM 941 O O . SER A 1 117 ? 7.848 -18.812 -16.844 1 95.62 117 SER A O 1
ATOM 943 N N . ARG A 1 118 ? 7.672 -17.156 -15.367 1 94.5 118 ARG A N 1
ATOM 944 C CA . ARG A 1 118 ? 8.875 -17.547 -14.633 1 94.5 118 ARG A CA 1
ATOM 945 C C . ARG A 1 118 ? 8.703 -18.906 -13.977 1 94.5 118 ARG A C 1
ATOM 947 O O . ARG A 1 118 ? 9.617 -19.734 -14.008 1 94.5 118 ARG A O 1
ATOM 954 N N . MET A 1 119 ? 7.531 -19.141 -13.453 1 96.56 119 MET A N 1
ATOM 955 C CA . MET A 1 119 ? 7.273 -20.406 -12.789 1 96.56 119 MET A CA 1
ATOM 956 C C . MET A 1 119 ? 7.285 -21.562 -13.797 1 96.56 119 MET A C 1
ATOM 958 O O . MET A 1 119 ? 7.809 -22.641 -13.508 1 96.56 119 MET A O 1
ATOM 962 N N . ASN A 1 120 ? 6.766 -21.344 -14.984 1 95.12 120 ASN A N 1
ATOM 963 C CA . ASN A 1 120 ? 6.723 -22.375 -16 1 95.12 120 ASN A CA 1
ATOM 964 C C . ASN A 1 120 ? 8.117 -22.672 -16.562 1 95.12 120 ASN A C 1
ATOM 966 O O . ASN A 1 120 ? 8.359 -23.766 -17.078 1 95.12 120 ASN A O 1
ATOM 970 N N . THR A 1 121 ? 9 -21.734 -16.391 1 92.81 121 THR A N 1
ATOM 971 C CA . THR A 1 121 ? 10.367 -21.922 -16.875 1 92.81 121 THR A CA 1
ATOM 972 C C . THR A 1 121 ? 11.242 -22.547 -15.805 1 92.81 121 THR A C 1
ATOM 974 O O . THR A 1 121 ? 12.008 -23.469 -16.078 1 92.81 121 THR A O 1
ATOM 977 N N . ILE A 1 122 ? 11.086 -22.125 -14.547 1 92.94 122 ILE A N 1
ATOM 978 C CA . ILE A 1 122 ? 12.008 -22.484 -13.477 1 92.94 122 ILE A CA 1
ATOM 979 C C . ILE A 1 122 ? 11.508 -23.75 -12.766 1 92.94 122 ILE A C 1
ATOM 981 O O . ILE A 1 122 ? 12.305 -24.578 -12.336 1 92.94 122 ILE A O 1
ATOM 985 N N . ALA A 1 123 ? 10.195 -23.844 -12.688 1 96.56 123 ALA A N 1
ATOM 986 C CA . ALA A 1 123 ? 9.617 -24.969 -11.938 1 96.56 123 ALA A CA 1
ATOM 987 C C . ALA A 1 123 ? 8.328 -25.453 -12.594 1 96.56 123 ALA A C 1
ATOM 989 O O . ALA A 1 123 ? 7.266 -25.438 -11.977 1 96.56 123 ALA A O 1
ATOM 990 N N . PRO A 1 124 ? 8.484 -26.016 -13.828 1 97.31 124 PRO A N 1
ATOM 991 C CA . PRO A 1 124 ? 7.297 -26.406 -14.578 1 97.31 124 PRO A CA 1
ATOM 992 C C . PRO A 1 124 ? 6.551 -27.578 -13.922 1 97.31 124 PRO A C 1
ATOM 994 O O . PRO A 1 124 ? 5.316 -27.609 -13.945 1 97.31 124 PRO A O 1
ATOM 997 N N . ASN A 1 125 ? 7.242 -28.5 -13.344 1 97.94 125 ASN A N 1
ATOM 998 C CA . ASN A 1 125 ? 6.598 -29.672 -12.766 1 97.94 125 ASN A CA 1
ATOM 999 C C . ASN A 1 125 ? 5.875 -29.312 -11.461 1 97.94 125 ASN A C 1
ATOM 1001 O O . ASN A 1 125 ? 4.754 -29.766 -11.234 1 97.94 125 ASN A O 1
ATOM 1005 N N . LEU A 1 126 ? 6.504 -28.531 -10.656 1 97.88 126 LEU A N 1
ATOM 1006 C CA . LEU A 1 126 ? 5.84 -28.047 -9.453 1 97.88 126 LEU A CA 1
ATOM 1007 C C . LEU A 1 126 ? 4.586 -27.25 -9.805 1 97.88 126 LEU A C 1
ATOM 1009 O O . LEU A 1 126 ? 3.535 -27.438 -9.18 1 97.88 126 LEU A O 1
ATOM 1013 N N . THR A 1 127 ? 4.691 -26.422 -10.812 1 97.75 127 THR A N 1
ATOM 1014 C CA . THR A 1 127 ? 3.584 -25.578 -11.266 1 97.75 127 THR A CA 1
ATOM 1015 C C . THR A 1 127 ? 2.412 -26.438 -11.727 1 97.75 127 THR A C 1
ATOM 1017 O O . THR A 1 127 ? 1.255 -26.141 -11.438 1 97.75 127 THR A O 1
ATOM 1020 N N . ALA A 1 128 ? 2.721 -27.5 -12.383 1 97.44 128 ALA A N 1
ATOM 1021 C CA . ALA A 1 128 ? 1.683 -28.406 -12.875 1 97.44 128 ALA A CA 1
ATOM 1022 C C . ALA A 1 128 ? 0.9 -29.031 -11.727 1 97.44 128 ALA A C 1
ATOM 1024 O O . ALA A 1 128 ? -0.294 -29.312 -11.859 1 97.44 128 ALA A O 1
ATOM 1025 N N . LEU A 1 129 ? 1.502 -29.141 -10.641 1 97.75 129 LEU A N 1
ATOM 1026 C CA . LEU A 1 129 ? 0.899 -29.844 -9.516 1 97.75 129 LEU A CA 1
ATOM 1027 C C . LEU A 1 129 ? 0.08 -28.891 -8.656 1 97.75 129 LEU A C 1
ATOM 1029 O O . LEU A 1 129 ? -1.064 -29.188 -8.305 1 97.75 129 LEU A O 1
ATOM 1033 N N . VAL A 1 130 ? 0.695 -27.734 -8.344 1 97.56 130 VAL A N 1
ATOM 1034 C CA . VAL A 1 130 ? 0.088 -26.938 -7.281 1 97.56 130 VAL A CA 1
ATOM 1035 C C . VAL A 1 130 ? -0.334 -25.578 -7.84 1 97.56 130 VAL A C 1
ATOM 1037 O O . VAL A 1 130 ? -0.992 -24.797 -7.148 1 97.56 130 VAL A O 1
ATOM 1040 N N . GLY A 1 131 ? -0.01 -25.25 -9.047 1 97.06 131 GLY A N 1
ATOM 1041 C CA . GLY A 1 131 ? -0.283 -23.938 -9.617 1 97.06 131 GLY A CA 1
ATOM 1042 C C . GLY A 1 131 ? 0.84 -22.938 -9.398 1 97.06 131 GLY A C 1
ATOM 1043 O O . GLY A 1 131 ? 1.712 -23.156 -8.555 1 97.06 131 GLY A O 1
ATOM 1044 N N . GLU A 1 132 ? 0.79 -21.859 -10.141 1 97.31 132 GLU A N 1
ATOM 1045 C CA . GLU A 1 132 ? 1.873 -20.875 -10.156 1 97.31 132 GLU A CA 1
ATOM 1046 C C . GLU A 1 132 ? 1.975 -20.141 -8.82 1 97.31 132 GLU A C 1
ATOM 1048 O O . GLU A 1 132 ? 3.07 -19.969 -8.289 1 97.31 132 GLU A O 1
ATOM 1053 N N . LEU A 1 133 ? 0.851 -19.797 -8.242 1 97.19 133 LEU A N 1
ATOM 1054 C CA . LEU A 1 133 ? 0.859 -18.969 -7.035 1 97.19 133 LEU A CA 1
ATOM 1055 C C . LEU A 1 133 ? 1.327 -19.781 -5.832 1 97.19 133 LEU A C 1
ATOM 1057 O O . LEU A 1 133 ? 2.246 -19.375 -5.117 1 97.19 133 LEU A O 1
ATOM 1061 N N . VAL A 1 134 ? 0.781 -20.922 -5.703 1 97.19 134 VAL A N 1
ATOM 1062 C CA . VAL A 1 134 ? 1.152 -21.766 -4.578 1 97.19 134 VAL A CA 1
ATOM 1063 C C . VAL A 1 134 ? 2.605 -22.219 -4.727 1 97.19 134 VAL A C 1
ATOM 1065 O O . VAL A 1 134 ? 3.367 -22.203 -3.756 1 97.19 134 VAL A O 1
ATOM 1068 N N . GLY A 1 135 ? 2.963 -22.578 -5.898 1 97.81 135 GLY A N 1
ATOM 1069 C CA . GLY A 1 135 ? 4.34 -22.969 -6.145 1 97.81 135 GLY A CA 1
ATOM 1070 C C . GLY A 1 135 ? 5.34 -21.875 -5.824 1 97.81 135 GLY A C 1
ATOM 1071 O O . GLY A 1 135 ? 6.359 -22.125 -5.18 1 97.81 135 GLY A O 1
ATOM 1072 N N . ALA A 1 136 ? 4.996 -20.703 -6.289 1 97.88 136 ALA A N 1
ATOM 1073 C CA . ALA A 1 136 ? 5.879 -19.562 -6.043 1 97.88 136 ALA A CA 1
ATOM 1074 C C . ALA A 1 136 ? 5.996 -19.281 -4.547 1 97.88 136 ALA A C 1
ATOM 1076 O O . ALA A 1 136 ? 7.078 -18.953 -4.055 1 97.88 136 ALA A O 1
ATOM 1077 N N . ARG A 1 137 ? 4.961 -19.438 -3.832 1 97.12 137 ARG A N 1
ATOM 1078 C CA . ARG A 1 137 ? 4.98 -19.203 -2.391 1 97.12 137 ARG A CA 1
ATOM 1079 C C . ARG A 1 137 ? 5.844 -20.234 -1.682 1 97.12 137 ARG A C 1
ATOM 1081 O O . ARG A 1 137 ? 6.551 -19.922 -0.727 1 97.12 137 ARG A O 1
ATOM 1088 N N . LEU A 1 138 ? 5.746 -21.391 -2.156 1 97.12 138 LEU A N 1
ATOM 1089 C CA . LEU A 1 138 ? 6.578 -22.438 -1.578 1 97.12 138 LEU A CA 1
ATOM 1090 C C . LEU A 1 138 ? 8.062 -22.125 -1.773 1 97.12 138 LEU A C 1
ATOM 1092 O O . LEU A 1 138 ? 8.852 -22.234 -0.831 1 97.12 138 LEU A O 1
ATOM 1096 N N . ILE A 1 139 ? 8.336 -21.781 -2.949 1 96.88 139 ILE A N 1
ATOM 1097 C CA . ILE A 1 139 ? 9.727 -21.453 -3.256 1 96.88 139 ILE A CA 1
ATOM 1098 C C . ILE A 1 139 ? 10.18 -20.266 -2.408 1 96.88 139 ILE A C 1
ATOM 1100 O O . ILE A 1 139 ? 11.281 -20.266 -1.862 1 96.88 139 ILE A O 1
ATOM 1104 N N . ALA A 1 140 ? 9.312 -19.312 -2.328 1 95.81 140 ALA A N 1
ATOM 1105 C CA . ALA A 1 140 ? 9.633 -18.125 -1.531 1 95.81 140 ALA A CA 1
ATOM 1106 C C . ALA A 1 140 ? 9.875 -18.5 -0.071 1 95.81 140 ALA A C 1
ATOM 1108 O O . ALA A 1 140 ? 10.82 -18.016 0.551 1 95.81 140 ALA A O 1
ATOM 1109 N N . HIS A 1 141 ? 9.102 -19.297 0.407 1 94.75 141 HIS A N 1
ATOM 1110 C CA . HIS A 1 141 ? 9.227 -19.719 1.796 1 94.75 141 HIS A CA 1
ATOM 1111 C C . HIS A 1 141 ? 10.492 -20.547 2.006 1 94.75 141 HIS A C 1
ATOM 1113 O O . HIS A 1 141 ? 11.102 -20.5 3.08 1 94.75 141 HIS A O 1
ATOM 1119 N N . GLY A 1 142 ? 10.82 -21.281 1.04 1 93.81 142 GLY A N 1
ATOM 1120 C CA . GLY A 1 142 ? 12.023 -22.094 1.112 1 93.81 142 GLY A CA 1
ATOM 1121 C C . GLY A 1 142 ? 13.297 -21.312 0.848 1 93.81 142 GLY A C 1
ATOM 1122 O O . GLY A 1 142 ? 14.398 -21.797 1.115 1 93.81 142 GLY A O 1
ATOM 1123 N N . GLY A 1 143 ? 13.078 -20.188 0.326 1 94 143 GLY A N 1
ATOM 1124 C CA . GLY A 1 143 ? 14.211 -19.328 0.027 1 94 143 GLY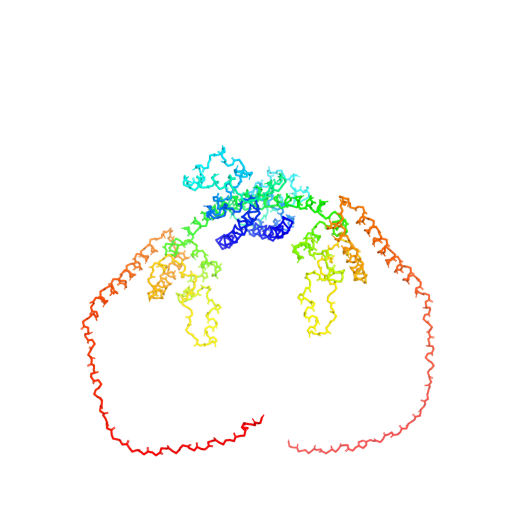 A CA 1
ATOM 1125 C C . GLY A 1 143 ? 14.727 -19.484 -1.388 1 94 143 GLY A C 1
ATOM 1126 O O . GLY A 1 143 ? 15.227 -18.531 -1.987 1 94 143 GLY A O 1
ATOM 1127 N N . SER A 1 144 ? 14.797 -20.75 -1.845 1 94.81 144 SER A N 1
ATOM 1128 C CA . SER A 1 144 ? 15.18 -21.078 -3.215 1 94.81 144 SER A CA 1
ATOM 1129 C C . SER A 1 144 ? 14.609 -22.422 -3.645 1 94.81 144 SER A C 1
ATOM 1131 O O . SER A 1 144 ? 14.18 -23.219 -2.805 1 94.81 144 SER A O 1
ATOM 1133 N N . LEU A 1 145 ? 14.648 -22.578 -4.988 1 95.75 145 LEU A N 1
ATOM 1134 C CA . LEU A 1 145 ? 14.211 -23.875 -5.504 1 95.75 145 LEU A CA 1
ATOM 1135 C C . LEU A 1 145 ? 15.125 -24.984 -5.008 1 95.75 145 LEU A C 1
ATOM 1137 O O . LEU A 1 145 ? 14.648 -26.062 -4.621 1 95.75 145 LEU A O 1
ATOM 1141 N N . MET A 1 146 ? 16.375 -24.703 -4.902 1 96.31 146 MET A N 1
ATOM 1142 C CA . MET A 1 146 ? 17.359 -25.688 -4.453 1 96.31 146 MET A CA 1
ATOM 1143 C C . MET A 1 146 ? 17.156 -26.031 -2.982 1 96.31 146 MET A C 1
ATOM 1145 O O . MET A 1 146 ? 17.219 -27.203 -2.594 1 96.31 146 MET A O 1
ATOM 1149 N N . ASN A 1 147 ? 16.859 -25.031 -2.221 1 96.44 147 ASN A N 1
ATOM 1150 C CA . ASN A 1 147 ? 16.609 -25.266 -0.803 1 96.44 147 ASN A CA 1
ATOM 1151 C C . ASN A 1 147 ? 15.328 -26.078 -0.591 1 96.44 147 ASN A C 1
ATOM 1153 O O . ASN A 1 147 ? 15.281 -26.953 0.283 1 96.44 147 ASN A O 1
ATOM 1157 N N . LEU A 1 148 ? 14.422 -25.781 -1.407 1 96.5 148 LEU A N 1
ATOM 1158 C CA . LEU A 1 148 ? 13.156 -26.5 -1.324 1 96.5 148 LEU A CA 1
ATOM 1159 C C . LEU A 1 148 ? 13.336 -27.953 -1.75 1 96.5 148 LEU A C 1
ATOM 1161 O O . LEU A 1 148 ? 12.68 -28.844 -1.208 1 96.5 148 LEU A O 1
ATOM 1165 N N . ALA A 1 149 ? 14.219 -28.172 -2.682 1 97.25 149 ALA A N 1
ATOM 1166 C CA . ALA A 1 149 ? 14.469 -29.5 -3.211 1 97.25 149 ALA A CA 1
ATOM 1167 C C . ALA A 1 149 ? 15.055 -30.422 -2.135 1 97.25 149 ALA A C 1
ATOM 1169 O O . ALA A 1 149 ? 14.93 -31.641 -2.221 1 97.25 149 ALA A O 1
ATOM 1170 N N . LYS A 1 150 ? 15.602 -29.844 -1.147 1 96.94 150 LYS A N 1
ATOM 1171 C CA . LYS A 1 150 ? 16.234 -30.609 -0.079 1 96.94 150 LYS A CA 1
ATOM 1172 C C . LYS A 1 150 ? 15.203 -31.031 0.97 1 96.94 150 LYS A C 1
ATOM 1174 O O . LYS A 1 150 ? 15.492 -31.891 1.811 1 96.94 150 LYS A O 1
ATOM 1179 N N . GLN A 1 151 ? 14.109 -30.516 0.915 1 96 151 GLN A N 1
ATOM 1180 C CA . GLN A 1 151 ? 13.109 -30.766 1.949 1 96 151 GLN A CA 1
ATOM 1181 C C . GLN A 1 151 ? 12.266 -31.984 1.613 1 96 151 GLN A C 1
ATOM 1183 O O . GLN A 1 151 ? 11.93 -32.219 0.449 1 96 151 GLN A O 1
ATOM 1188 N N . PRO A 1 152 ? 11.945 -32.75 2.627 1 95.62 152 PRO A N 1
ATOM 1189 C CA . PRO A 1 152 ? 11.031 -33.875 2.402 1 95.62 152 PRO A CA 1
ATOM 1190 C C . PRO A 1 152 ? 9.578 -33.438 2.232 1 95.62 152 PRO A C 1
ATOM 1192 O O . PRO A 1 152 ? 9.242 -32.281 2.516 1 95.62 152 PRO A O 1
ATOM 1195 N N . GLY A 1 153 ? 8.75 -34.344 1.759 1 95.12 153 GLY A N 1
ATOM 1196 C CA . GLY A 1 153 ? 7.336 -34.062 1.543 1 95.12 153 GLY A CA 1
ATOM 1197 C C . GLY A 1 153 ? 6.613 -33.625 2.799 1 95.12 153 GLY A C 1
ATOM 1198 O O . GLY A 1 153 ? 5.746 -32.75 2.744 1 95.12 153 GLY A O 1
ATOM 1199 N N . SER A 1 154 ? 6.949 -34.156 3.904 1 90 154 SER A N 1
ATOM 1200 C CA . SER A 1 154 ? 6.324 -33.812 5.176 1 90 154 SER A CA 1
ATOM 1201 C C . SER A 1 154 ? 6.555 -32.344 5.531 1 90 154 SER A C 1
ATOM 1203 O O . SER A 1 154 ? 5.664 -31.688 6.066 1 90 154 SER A O 1
ATOM 1205 N N . THR A 1 155 ? 7.715 -31.859 5.227 1 92.44 155 THR A N 1
ATOM 1206 C CA . THR A 1 155 ? 8.039 -30.469 5.492 1 92.44 155 THR A CA 1
ATOM 1207 C C . THR A 1 155 ? 7.277 -29.547 4.539 1 92.44 155 THR A C 1
ATOM 1209 O O . THR A 1 155 ? 6.727 -28.531 4.957 1 92.44 155 THR A O 1
ATOM 1212 N N . ILE A 1 156 ? 7.223 -29.969 3.291 1 94.88 156 ILE A N 1
ATOM 1213 C CA . ILE A 1 156 ? 6.527 -29.172 2.275 1 94.88 156 ILE A CA 1
ATOM 1214 C C . ILE A 1 156 ? 5.051 -29.062 2.633 1 94.88 156 ILE A C 1
ATOM 1216 O O . ILE A 1 156 ? 4.434 -28.016 2.418 1 94.88 156 ILE A O 1
ATOM 1220 N N . GLN A 1 157 ? 4.555 -30.078 3.223 1 92.75 157 GLN A N 1
ATOM 1221 C CA . GLN A 1 157 ? 3.139 -30.141 3.568 1 92.75 157 GLN A CA 1
ATOM 1222 C C . GLN A 1 157 ? 2.791 -29.078 4.613 1 92.75 157 GLN A C 1
ATOM 1224 O O . GLN A 1 157 ? 1.69 -28.516 4.598 1 92.75 157 GLN A O 1
ATOM 1229 N N . ILE A 1 158 ? 3.766 -28.734 5.422 1 90.56 158 ILE A N 1
ATOM 1230 C CA . ILE A 1 158 ? 3.434 -27.891 6.559 1 90.56 158 ILE A CA 1
ATOM 1231 C C . ILE A 1 158 ? 4.059 -26.5 6.375 1 90.56 158 ILE A C 1
ATOM 1233 O O . ILE A 1 158 ? 3.953 -25.641 7.254 1 90.56 158 ILE A O 1
ATOM 1237 N N . LEU A 1 159 ? 4.734 -26.312 5.293 1 92.81 159 LEU A N 1
ATOM 1238 C CA . LEU A 1 159 ? 5.316 -25 5.066 1 92.81 159 LEU A CA 1
ATOM 1239 C C . LEU A 1 159 ? 4.25 -23.906 5.152 1 92.81 159 LEU A C 1
ATOM 1241 O O . LEU A 1 159 ? 3.201 -24 4.512 1 92.81 159 LEU A O 1
ATOM 1245 N N . GLY A 1 160 ? 4.52 -22.859 5.984 1 90.12 160 GLY A N 1
ATOM 1246 C CA . GLY A 1 160 ? 3.568 -21.781 6.172 1 90.12 160 GLY A CA 1
ATOM 1247 C C . GLY A 1 160 ? 2.699 -21.953 7.402 1 90.12 160 GLY A C 1
ATOM 1248 O O . GLY A 1 160 ? 1.928 -21.062 7.754 1 90.12 160 GLY A O 1
ATOM 1249 N N . ALA A 1 161 ? 2.748 -23.078 7.965 1 87.94 161 ALA A N 1
ATOM 1250 C CA . ALA A 1 161 ? 1.954 -23.359 9.156 1 87.94 161 ALA A CA 1
ATOM 1251 C C . ALA A 1 161 ? 2.85 -23.578 10.375 1 87.94 161 ALA A C 1
ATOM 1253 O O . ALA A 1 161 ? 2.471 -24.281 11.312 1 87.94 161 ALA A O 1
ATOM 1254 N N . GLU A 1 162 ? 3.967 -22.969 10.305 1 84.12 162 GLU A N 1
ATOM 1255 C CA . GLU A 1 162 ? 4.957 -23.203 11.359 1 84.12 162 GLU A CA 1
ATOM 1256 C C . GLU A 1 162 ? 4.434 -22.75 12.719 1 84.12 162 GLU A C 1
ATOM 1258 O O . GLU A 1 162 ? 4.633 -23.422 13.727 1 84.12 162 GLU A O 1
ATOM 1263 N N . LYS A 1 163 ? 3.807 -21.641 12.758 1 82.75 163 LYS A N 1
ATOM 1264 C CA . LYS A 1 163 ? 3.281 -21.141 14.031 1 82.75 163 LYS A CA 1
ATOM 1265 C C . LYS A 1 163 ? 2.246 -22.109 14.609 1 82.75 163 LYS A C 1
ATOM 1267 O O . LYS A 1 163 ? 2.254 -22.375 15.812 1 82.75 163 LYS A O 1
ATOM 1272 N N . ALA A 1 164 ? 1.45 -22.562 13.703 1 82.19 164 ALA A N 1
ATOM 1273 C CA . ALA A 1 164 ? 0.429 -23.516 14.141 1 82.19 164 ALA A CA 1
ATOM 1274 C C . ALA A 1 164 ? 1.061 -24.828 14.594 1 82.19 164 ALA A C 1
ATOM 1276 O O . ALA A 1 164 ? 0.606 -25.438 15.562 1 82.19 164 ALA A O 1
ATOM 1277 N N . LEU A 1 165 ? 2.025 -25.281 13.961 1 81.75 165 LEU A N 1
ATOM 1278 C CA . LEU A 1 165 ? 2.734 -26.5 14.32 1 81.75 165 LEU A CA 1
ATOM 1279 C C . LEU A 1 165 ? 3.359 -26.375 15.711 1 81.75 165 LEU A C 1
ATOM 1281 O O . LEU A 1 165 ? 3.195 -27.25 16.547 1 81.75 165 LEU A O 1
ATOM 1285 N N . PHE A 1 166 ? 4.012 -25.219 15.859 1 82.81 166 PHE A N 1
ATOM 1286 C CA . PHE A 1 166 ? 4.688 -25.016 17.141 1 82.81 166 PHE A CA 1
ATOM 1287 C C . PHE A 1 166 ? 3.674 -24.922 18.266 1 82.81 166 PHE A C 1
ATOM 1289 O O . PHE A 1 166 ? 3.914 -25.422 19.375 1 82.81 166 PHE A O 1
ATOM 1296 N N . ARG A 1 167 ? 2.658 -24.25 18.047 1 86.5 167 ARG A N 1
ATOM 1297 C CA . ARG A 1 167 ? 1.594 -24.188 19.031 1 86.5 167 ARG A CA 1
ATOM 1298 C C . ARG A 1 167 ? 1.04 -25.562 19.344 1 86.5 167 ARG A C 1
ATOM 1300 O O . ARG A 1 167 ? 0.786 -25.891 20.516 1 86.5 167 ARG A O 1
ATOM 1307 N N . ALA A 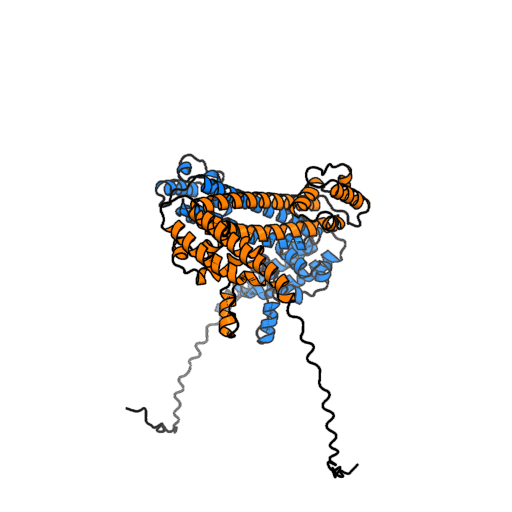1 168 ? 0.821 -26.297 18.344 1 83 168 ALA A N 1
ATOM 1308 C CA . ALA A 1 168 ? 0.295 -27.656 18.516 1 83 168 ALA A CA 1
ATOM 1309 C C . ALA A 1 168 ? 1.264 -28.516 19.312 1 83 168 ALA A C 1
ATOM 1311 O O . ALA A 1 168 ? 0.844 -29.312 20.156 1 83 168 ALA A O 1
ATOM 1312 N N . LEU A 1 169 ? 2.457 -28.359 19.016 1 82.62 169 LEU A N 1
ATOM 1313 C CA . LEU A 1 169 ? 3.477 -29.109 19.734 1 82.62 169 LEU A CA 1
ATOM 1314 C C . LEU A 1 169 ? 3.518 -28.703 21.203 1 82.62 169 LEU A C 1
ATOM 1316 O O . LEU A 1 169 ? 3.693 -29.562 22.078 1 82.62 169 LEU A O 1
ATOM 1320 N N . LYS A 1 170 ? 3.293 -27.422 21.422 1 85.44 170 LYS A N 1
ATOM 1321 C CA . LYS A 1 170 ? 3.305 -26.922 22.797 1 85.44 170 LYS A CA 1
ATOM 1322 C C . LYS A 1 170 ? 2.094 -27.422 23.578 1 85.44 170 LYS A C 1
ATOM 1324 O O . LYS A 1 170 ? 2.203 -27.75 24.766 1 85.44 170 LYS A O 1
ATOM 1329 N N . THR A 1 171 ? 1.096 -27.516 22.906 1 87.56 171 THR A N 1
ATOM 1330 C CA . THR A 1 171 ? -0.144 -27.906 23.578 1 87.56 171 THR A CA 1
ATOM 1331 C C . THR A 1 171 ? -0.422 -29.391 23.391 1 87.56 171 THR A C 1
ATOM 1333 O O . THR A 1 171 ? -1.462 -29.891 23.828 1 87.56 171 THR A O 1
ATOM 1336 N N . LYS A 1 172 ? 0.39 -30.094 22.766 1 82.56 172 LYS A N 1
ATOM 1337 C CA . LYS A 1 172 ? 0.284 -31.516 22.516 1 82.56 172 LYS A CA 1
ATOM 1338 C C . LYS A 1 172 ? -1.012 -31.859 21.781 1 82.56 172 LYS A C 1
ATOM 1340 O O . LYS A 1 172 ? -1.724 -32.781 22.156 1 82.56 172 LYS A O 1
ATOM 1345 N N . HIS A 1 173 ? -1.345 -30.984 20.984 1 78 173 HIS A N 1
ATOM 1346 C CA . HIS A 1 173 ? -2.516 -31.203 20.141 1 78 173 HIS A CA 1
ATOM 1347 C C . HIS A 1 173 ? -2.115 -31.703 18.766 1 78 173 HIS A C 1
ATOM 1349 O O . HIS A 1 173 ? -0.924 -31.797 18.453 1 78 173 HIS A O 1
ATOM 1355 N N . ALA A 1 174 ? -3.111 -32.156 18.031 1 75.06 174 ALA A N 1
ATOM 1356 C CA . ALA A 1 174 ? -2.873 -32.625 16.672 1 75.06 174 ALA A CA 1
ATOM 1357 C C . ALA A 1 174 ? -2.271 -31.531 15.812 1 75.06 174 ALA A C 1
ATOM 1359 O O . ALA A 1 174 ? -2.676 -30.375 15.906 1 75.06 174 ALA A O 1
ATOM 1360 N N . THR A 1 175 ? -1.151 -31.938 15.18 1 69.19 175 THR A N 1
ATOM 1361 C CA . THR A 1 175 ? -0.403 -30.984 14.367 1 69.19 175 THR A CA 1
ATOM 1362 C C . THR A 1 175 ? -1.228 -30.531 13.164 1 69.19 175 THR A C 1
ATOM 1364 O O . THR A 1 175 ? -2.021 -31.312 12.625 1 69.19 175 THR A O 1
ATOM 1367 N N . PRO A 1 176 ? -1.044 -29.234 12.789 1 66.12 176 PRO A N 1
ATOM 1368 C CA . PRO A 1 176 ? -1.758 -28.719 11.617 1 66.12 176 PRO A CA 1
ATOM 1369 C C . PRO A 1 176 ? -1.359 -29.422 10.328 1 66.12 176 PRO A C 1
ATOM 1371 O O . PRO A 1 176 ? -0.195 -29.797 10.156 1 66.12 176 PRO A O 1
ATOM 1374 N N . LYS A 1 177 ? -2.305 -29.875 9.57 1 70.31 177 LYS A N 1
ATOM 1375 C CA . LYS A 1 177 ? -2.047 -30.516 8.289 1 70.31 177 LYS A CA 1
ATOM 1376 C C . LYS A 1 177 ? -2.133 -29.516 7.145 1 70.31 177 LYS A C 1
ATOM 1378 O O . LYS A 1 177 ? -2.195 -29.906 5.977 1 70.31 177 LYS A O 1
ATOM 1383 N N . TYR A 1 178 ? -2.068 -28.266 7.633 1 80.56 178 TYR A N 1
ATOM 1384 C CA . TYR A 1 178 ? -2.473 -27.312 6.594 1 80.56 178 TYR A CA 1
ATOM 1385 C C . TYR A 1 178 ? -1.421 -26.234 6.402 1 80.56 178 TYR A C 1
ATOM 1387 O O . TYR A 1 178 ? -1.097 -25.5 7.34 1 80.56 178 TYR A O 1
ATOM 1395 N N . GLY A 1 179 ? -0.584 -26.312 5.414 1 89.75 179 GLY A N 1
ATOM 1396 C CA . GLY A 1 179 ? 0.319 -25.234 5.047 1 89.75 179 GLY A CA 1
ATOM 1397 C C . GLY A 1 179 ? -0.065 -24.547 3.746 1 89.75 179 GLY A C 1
ATOM 1398 O O . GLY A 1 179 ? -1.251 -24.422 3.432 1 89.75 179 GLY A O 1
ATOM 1399 N N . LEU A 1 180 ? 0.93 -24.062 3.064 1 94.44 180 LEU A N 1
ATOM 1400 C CA . LEU A 1 180 ? 0.716 -23.328 1.823 1 94.44 180 LEU A CA 1
ATOM 1401 C C . LEU A 1 180 ? 0.084 -24.219 0.761 1 94.44 180 LEU A C 1
ATOM 1403 O O . LEU A 1 180 ? -0.721 -23.766 -0.049 1 94.44 180 LEU A O 1
ATOM 1407 N N . ILE A 1 181 ? 0.37 -25.453 0.798 1 93.94 181 ILE A N 1
ATOM 1408 C CA . ILE A 1 181 ? -0.057 -26.406 -0.23 1 93.94 181 ILE A CA 1
ATOM 1409 C C . ILE A 1 181 ? -1.569 -26.594 -0.151 1 93.94 181 ILE A C 1
ATOM 1411 O O . ILE A 1 181 ? -2.197 -27.031 -1.121 1 93.94 181 ILE A O 1
ATOM 1415 N N . TYR A 1 182 ? -2.127 -26.297 0.957 1 91.88 182 TYR A N 1
ATOM 1416 C CA . TYR A 1 182 ? -3.557 -26.469 1.184 1 91.88 182 TYR A CA 1
ATOM 1417 C C . TYR A 1 182 ? -4.371 -25.547 0.288 1 91.88 182 TYR A C 1
ATOM 1419 O O . TYR A 1 182 ? -5.566 -25.766 0.084 1 91.88 182 TYR A O 1
ATOM 1427 N N . HIS A 1 183 ? -3.688 -24.625 -0.243 1 93.31 183 HIS A N 1
ATOM 1428 C CA . HIS A 1 183 ? -4.371 -23.656 -1.094 1 93.31 183 HIS A CA 1
ATOM 1429 C C . HIS A 1 183 ? -4.371 -24.109 -2.551 1 93.31 183 HIS A C 1
ATOM 1431 O O . HIS A 1 183 ? -4.926 -23.422 -3.416 1 93.31 183 HIS A O 1
ATOM 1437 N N . ALA A 1 184 ? -3.816 -25.219 -2.76 1 95.88 184 ALA A N 1
ATOM 1438 C CA . ALA A 1 184 ? -3.842 -25.766 -4.113 1 95.88 184 ALA A CA 1
ATOM 1439 C C . ALA A 1 184 ? -5.258 -26.156 -4.523 1 95.88 184 ALA A C 1
ATOM 1441 O O . ALA A 1 184 ? -6.047 -26.625 -3.689 1 95.88 184 ALA A O 1
ATOM 1442 N N . SER A 1 185 ? -5.508 -25.984 -5.805 1 94.94 185 SER A N 1
ATOM 1443 C CA . SER A 1 185 ? -6.852 -26.219 -6.324 1 94.94 185 SER A CA 1
ATOM 1444 C C . SER A 1 185 ? -7.305 -27.641 -6.055 1 94.94 185 SER A C 1
ATOM 1446 O O . SER A 1 185 ? -8.477 -27.891 -5.742 1 94.94 185 SER A O 1
ATOM 1448 N N . LEU A 1 186 ? -6.406 -28.656 -6.184 1 94.75 186 LEU A N 1
ATOM 1449 C CA . LEU A 1 186 ? -6.723 -30.062 -5.984 1 94.75 186 LEU A CA 1
ATOM 1450 C C . LEU A 1 186 ? -7.273 -30.312 -4.582 1 94.75 186 LEU A C 1
ATOM 1452 O O . LEU A 1 186 ? -8.227 -31.062 -4.406 1 94.75 186 LEU A O 1
ATOM 1456 N N . ILE A 1 187 ? -6.711 -29.641 -3.621 1 94.5 187 ILE A N 1
ATOM 1457 C CA . ILE A 1 187 ? -7.137 -29.812 -2.236 1 94.5 187 ILE A CA 1
ATOM 1458 C C . ILE A 1 187 ? -8.477 -29.125 -2.012 1 94.5 187 ILE A C 1
ATOM 1460 O O . ILE A 1 187 ? -9.344 -29.641 -1.301 1 94.5 187 ILE A O 1
ATOM 1464 N N . GLY A 1 188 ? -8.617 -27.969 -2.615 1 92.62 188 GLY A N 1
ATOM 1465 C CA . GLY A 1 188 ? -9.875 -27.234 -2.516 1 92.62 188 GLY A CA 1
ATOM 1466 C C . GLY A 1 188 ? -11.062 -28.031 -3.029 1 92.62 188 GLY A C 1
ATOM 1467 O O . GLY A 1 188 ? -12.18 -27.875 -2.529 1 92.62 188 GLY A O 1
ATOM 1468 N N . GLN A 1 189 ? -10.867 -28.875 -3.975 1 92.94 189 GLN A N 1
ATOM 1469 C CA . GLN A 1 189 ? -11.922 -29.672 -4.602 1 92.94 189 GLN A CA 1
ATOM 1470 C C . GLN A 1 189 ? -12.25 -30.906 -3.775 1 92.94 189 GLN A C 1
ATOM 1472 O O . GLN A 1 189 ? -13.297 -31.531 -3.971 1 92.94 189 GLN A O 1
ATOM 1477 N N . ALA A 1 190 ? -11.422 -31.281 -2.898 1 93.38 190 ALA A N 1
ATOM 1478 C CA . ALA A 1 190 ? -11.594 -32.5 -2.117 1 93.38 190 ALA A CA 1
ATOM 1479 C C . ALA A 1 190 ? -12.578 -32.312 -0.977 1 93.38 190 ALA A C 1
ATOM 1481 O O . ALA A 1 190 ? -12.641 -31.219 -0.391 1 93.38 190 ALA A O 1
ATOM 1482 N N . ALA A 1 191 ? -13.312 -33.312 -0.688 1 92.94 191 ALA A N 1
ATOM 1483 C CA . ALA A 1 191 ? -14.188 -33.281 0.485 1 92.94 191 ALA A CA 1
ATOM 1484 C C . ALA A 1 191 ? -13.375 -33.125 1.766 1 92.94 191 ALA A C 1
ATOM 1486 O O . ALA A 1 191 ? -12.227 -33.562 1.846 1 92.94 191 ALA A O 1
ATOM 1487 N N . PRO A 1 192 ? -13.953 -32.531 2.736 1 90.44 192 PRO A N 1
ATOM 1488 C CA . PRO A 1 192 ? -13.242 -32.25 3.982 1 90.44 192 PRO A CA 1
ATOM 1489 C C . PRO A 1 192 ? -12.57 -33.469 4.59 1 90.44 192 PRO A C 1
ATOM 1491 O O . PRO A 1 192 ? -11.453 -33.375 5.098 1 90.44 192 PRO A O 1
ATOM 1494 N N . LYS A 1 193 ? -13.133 -34.625 4.496 1 89.25 193 LYS A N 1
ATOM 1495 C CA . LYS A 1 193 ? -12.594 -35.812 5.113 1 89.25 193 LYS A CA 1
ATOM 1496 C C . LYS A 1 193 ? -11.352 -36.312 4.371 1 89.25 193 LYS A C 1
ATOM 1498 O O . LYS A 1 193 ? -10.531 -37.031 4.941 1 89.25 193 LYS A O 1
ATOM 1503 N N . HIS A 1 194 ? -11.273 -35.938 3.152 1 92.06 194 HIS A N 1
ATOM 1504 C CA . HIS A 1 194 ? -10.188 -36.469 2.334 1 92.06 194 HIS A CA 1
ATOM 1505 C C . HIS A 1 194 ? -9.078 -35.438 2.158 1 92.06 194 HIS A C 1
ATOM 1507 O O . HIS A 1 194 ? -8.031 -35.719 1.575 1 92.06 194 HIS A O 1
ATOM 1513 N N . LYS A 1 195 ? -9.211 -34.188 2.619 1 91.88 195 LYS A N 1
ATOM 1514 C CA . LYS A 1 195 ? -8.273 -33.094 2.389 1 91.88 195 LYS A CA 1
ATOM 1515 C C . LYS A 1 195 ? -6.902 -33.406 2.975 1 91.88 195 LYS A C 1
ATOM 1517 O O . LYS A 1 195 ? -5.875 -33.156 2.34 1 91.88 195 LYS A O 1
ATOM 1522 N N . GLY A 1 196 ? -6.91 -33.969 4.082 1 89.19 196 GLY A N 1
ATOM 1523 C CA . GLY A 1 196 ? -5.652 -34.344 4.719 1 89.19 196 GLY A CA 1
ATOM 1524 C C . GLY A 1 196 ? -4.867 -35.375 3.939 1 89.19 196 GLY A C 1
ATOM 1525 O O . GLY A 1 196 ? -3.662 -35.219 3.725 1 89.19 196 GLY A O 1
ATOM 1526 N N . LYS A 1 197 ? -5.547 -36.438 3.535 1 91.25 197 LYS A N 1
ATOM 1527 C CA . LYS A 1 197 ? -4.914 -37.531 2.787 1 91.25 197 LYS A CA 1
ATOM 1528 C C . LYS A 1 197 ? -4.379 -37.031 1.447 1 91.25 197 LYS A C 1
ATOM 1530 O O . LYS A 1 197 ? -3.26 -37.375 1.056 1 91.25 197 LYS A O 1
ATOM 1535 N N . ILE A 1 198 ? -5.203 -36.219 0.795 1 94.5 198 ILE A N 1
ATOM 1536 C CA . ILE A 1 198 ? -4.809 -35.688 -0.514 1 94.5 198 ILE A CA 1
ATOM 1537 C C . ILE A 1 198 ? -3.654 -34.719 -0.356 1 94.5 198 ILE A C 1
ATOM 1539 O O . ILE A 1 198 ? -2.76 -34.656 -1.203 1 94.5 198 ILE A O 1
ATOM 1543 N N . SER A 1 199 ? -3.723 -33.969 0.73 1 94.69 199 SER A N 1
ATOM 1544 C CA . SER A 1 199 ? -2.646 -33 0.998 1 94.69 199 SER A CA 1
ATOM 1545 C C . SER A 1 199 ? -1.312 -33.719 1.182 1 94.69 199 SER A C 1
ATOM 1547 O O . SER A 1 199 ? -0.286 -33.281 0.666 1 94.69 199 SER A O 1
ATOM 1549 N N . ARG A 1 200 ? -1.318 -34.781 1.851 1 93.62 200 ARG A N 1
ATOM 1550 C CA . ARG A 1 200 ? -0.104 -35.562 2.061 1 93.62 200 ARG A CA 1
ATOM 1551 C C . ARG A 1 200 ? 0.43 -36.094 0.742 1 93.62 200 ARG A C 1
ATOM 1553 O O . ARG A 1 200 ? 1.633 -36.062 0.481 1 93.62 200 ARG A O 1
ATOM 1560 N N . SER A 1 201 ? -0.472 -36.688 -0.036 1 96.06 201 SER A N 1
ATOM 1561 C CA . SER A 1 201 ? -0.075 -37.219 -1.328 1 96.06 201 SER A CA 1
ATOM 1562 C C . SER A 1 201 ? 0.468 -36.125 -2.248 1 96.06 201 SER A C 1
ATOM 1564 O O . SER A 1 201 ? 1.458 -36.344 -2.951 1 96.06 201 SER A O 1
ATOM 1566 N N . LEU A 1 202 ? -0.223 -35.031 -2.193 1 97.38 202 LEU A N 1
ATOM 1567 C CA . LEU A 1 202 ? 0.215 -33.906 -3.016 1 97.38 202 LEU A CA 1
ATOM 1568 C C . LEU A 1 202 ? 1.595 -33.438 -2.584 1 97.38 202 LEU A C 1
ATOM 1570 O O . LEU A 1 202 ? 2.441 -33.125 -3.426 1 97.38 202 LEU A O 1
ATOM 1574 N N . ALA A 1 203 ? 1.841 -33.375 -1.309 1 96.88 203 ALA A N 1
ATOM 1575 C CA . ALA A 1 203 ? 3.131 -32.969 -0.771 1 96.88 203 ALA A CA 1
ATOM 1576 C C . ALA A 1 203 ? 4.25 -33.875 -1.231 1 96.88 203 ALA A C 1
ATOM 1578 O O . ALA A 1 203 ? 5.332 -33.438 -1.61 1 96.88 203 ALA A O 1
ATOM 1579 N N . ALA A 1 204 ? 3.949 -35.125 -1.224 1 97.25 204 ALA A N 1
ATOM 1580 C CA . ALA A 1 204 ? 4.938 -36.094 -1.651 1 97.25 204 ALA A CA 1
ATOM 1581 C C . ALA A 1 204 ? 5.281 -35.938 -3.129 1 97.25 204 ALA A C 1
ATOM 1583 O O . ALA A 1 204 ? 6.453 -35.938 -3.504 1 97.25 204 ALA A O 1
ATOM 1584 N N . LYS A 1 205 ? 4.254 -35.844 -3.916 1 98.25 205 LYS A N 1
ATOM 1585 C CA . LYS A 1 205 ? 4.473 -35.656 -5.348 1 98.25 205 LYS A CA 1
ATOM 1586 C C . LYS A 1 205 ? 5.168 -34.312 -5.629 1 98.25 205 LYS A C 1
ATOM 1588 O O . LYS A 1 205 ? 5.977 -34.219 -6.555 1 98.25 205 LYS A O 1
ATOM 1593 N N . SER A 1 206 ? 4.816 -33.312 -4.832 1 98.12 206 SER A N 1
ATOM 1594 C CA . SER A 1 206 ? 5.449 -32.031 -5 1 98.12 206 SER A CA 1
ATOM 1595 C C . SER A 1 206 ? 6.934 -32.062 -4.664 1 98.12 206 SER A C 1
ATOM 1597 O O . SER A 1 206 ? 7.75 -31.438 -5.336 1 98.12 206 SER A O 1
ATOM 1599 N N . ALA A 1 207 ? 7.277 -32.781 -3.648 1 97.81 207 ALA A N 1
ATOM 1600 C CA . ALA A 1 207 ? 8.688 -32.938 -3.285 1 97.81 207 ALA A CA 1
ATOM 1601 C C . ALA A 1 207 ? 9.492 -33.531 -4.445 1 97.81 207 ALA A C 1
ATOM 1603 O O . ALA A 1 207 ? 10.586 -33.062 -4.742 1 97.81 207 ALA A O 1
ATOM 1604 N N . LEU A 1 208 ? 8.961 -34.469 -5.07 1 97 208 LEU A N 1
ATOM 1605 C CA . LEU A 1 208 ? 9.617 -35.094 -6.211 1 97 208 LEU A CA 1
ATOM 1606 C C . LEU A 1 208 ? 9.727 -34.125 -7.375 1 97 208 LEU A C 1
ATOM 1608 O O . LEU A 1 208 ? 10.766 -34.031 -8.031 1 97 208 LEU A O 1
ATOM 1612 N N . ALA A 1 209 ? 8.633 -33.469 -7.598 1 97.62 209 ALA A N 1
ATOM 1613 C CA . ALA A 1 209 ? 8.602 -32.5 -8.695 1 97.62 209 ALA A CA 1
ATOM 1614 C C . ALA A 1 209 ? 9.641 -31.391 -8.484 1 97.62 209 ALA A C 1
ATOM 1616 O O . ALA A 1 209 ? 10.32 -30.984 -9.422 1 97.62 209 ALA A O 1
ATOM 1617 N N . ILE A 1 210 ? 9.781 -30.953 -7.246 1 97.69 210 ILE A N 1
ATOM 1618 C CA . ILE A 1 210 ? 10.719 -29.906 -6.902 1 97.69 210 ILE A CA 1
ATOM 1619 C C . ILE A 1 210 ? 12.148 -30.375 -7.16 1 97.69 210 ILE A C 1
ATOM 1621 O O . ILE A 1 210 ? 12.961 -29.641 -7.738 1 97.69 210 ILE A O 1
ATOM 1625 N N . ARG A 1 211 ? 12.43 -31.531 -6.777 1 97 211 ARG A N 1
ATOM 1626 C CA . ARG A 1 211 ? 13.758 -32.094 -7.012 1 97 211 ARG A CA 1
ATOM 1627 C C . ARG A 1 211 ? 14.047 -32.219 -8.508 1 97 211 ARG A C 1
ATOM 1629 O O . ARG A 1 211 ? 15.148 -31.906 -8.961 1 97 211 ARG A O 1
ATOM 1636 N N . TYR A 1 212 ? 13.055 -32.688 -9.156 1 96.56 212 TYR A N 1
ATOM 1637 C CA . TYR A 1 212 ? 13.203 -32.812 -10.602 1 96.56 212 TYR A CA 1
ATOM 1638 C C . TYR A 1 212 ? 13.453 -31.469 -11.25 1 96.56 212 TYR A C 1
ATOM 1640 O O . TYR A 1 212 ? 14.328 -31.328 -12.109 1 96.56 212 TYR A O 1
ATOM 1648 N N . ASP A 1 213 ? 12.664 -30.516 -10.898 1 97.25 213 ASP A N 1
ATOM 1649 C CA . ASP A 1 213 ? 12.797 -29.172 -11.453 1 97.25 213 ASP A CA 1
ATOM 1650 C C . ASP A 1 213 ? 14.164 -28.578 -11.133 1 97.25 213 ASP A C 1
ATOM 1652 O O . ASP A 1 213 ? 14.742 -27.859 -11.953 1 97.25 213 ASP A O 1
ATOM 1656 N N . ALA A 1 214 ? 14.695 -28.859 -9.969 1 95.75 214 ALA A N 1
ATOM 1657 C CA . ALA A 1 214 ? 15.945 -28.266 -9.5 1 95.75 214 ALA A CA 1
ATOM 1658 C C . ALA A 1 214 ? 17.156 -28.969 -10.102 1 95.75 214 ALA A C 1
ATOM 1660 O O . ALA A 1 214 ? 18.156 -28.344 -10.414 1 95.75 214 ALA A O 1
ATOM 1661 N N . LEU A 1 215 ? 17.031 -30.25 -10.289 1 93.31 215 LEU A N 1
ATOM 1662 C CA . LEU A 1 215 ? 18.234 -31.016 -10.555 1 93.31 215 LEU A CA 1
ATOM 1663 C C . LEU A 1 215 ? 18.203 -31.594 -11.961 1 93.31 215 LEU A C 1
ATOM 1665 O O . LEU A 1 215 ? 19.25 -31.922 -12.523 1 93.31 215 LEU A O 1
ATOM 1669 N N . ALA A 1 216 ? 17.031 -31.781 -12.43 1 87.31 216 ALA A N 1
ATOM 1670 C CA . ALA A 1 216 ? 16.953 -32.438 -13.734 1 87.31 216 ALA A CA 1
ATOM 1671 C C . ALA A 1 216 ? 17.203 -31.422 -14.859 1 87.31 216 ALA A C 1
ATOM 1673 O O . ALA A 1 216 ? 17.031 -30.219 -14.68 1 87.31 216 ALA A O 1
ATOM 1674 N N . ASP A 1 217 ? 17.703 -31.844 -15.977 1 79.62 217 ASP A N 1
ATOM 1675 C CA . ASP A 1 217 ? 18 -30.969 -17.125 1 79.62 217 ASP A CA 1
ATOM 1676 C C . ASP A 1 217 ? 16.766 -30.797 -18.016 1 79.62 217 ASP A C 1
ATOM 1678 O O . ASP A 1 217 ? 16.781 -30 -18.938 1 79.62 217 ASP A O 1
ATOM 1682 N N . GLY A 1 218 ? 15.672 -31.422 -17.703 1 71.81 218 GLY A N 1
ATOM 1683 C CA . GLY A 1 218 ? 14.523 -31.328 -18.594 1 71.81 218 GLY A CA 1
ATOM 1684 C C . GLY A 1 218 ? 13.695 -30.078 -18.344 1 71.81 218 GLY A C 1
ATOM 1685 O O . GLY A 1 218 ? 13.664 -29.547 -17.234 1 71.81 218 GLY A O 1
ATOM 1686 N N . ASP A 1 219 ? 13.219 -29.531 -19.5 1 75.56 219 ASP A N 1
ATOM 1687 C CA . ASP A 1 219 ? 12.484 -28.281 -19.406 1 75.56 219 ASP A CA 1
ATOM 1688 C C . ASP A 1 219 ? 10.977 -28.516 -19.531 1 75.56 219 ASP A C 1
ATOM 1690 O O . ASP A 1 219 ? 10.211 -27.562 -19.688 1 75.56 219 ASP A O 1
ATOM 1694 N N . ASP A 1 220 ? 10.602 -29.734 -19.312 1 86.69 220 ASP A N 1
ATOM 1695 C CA . ASP A 1 220 ? 9.172 -29.922 -19.531 1 86.69 220 ASP A CA 1
ATOM 1696 C C . ASP A 1 220 ? 8.453 -30.266 -18.234 1 86.69 220 ASP A C 1
ATOM 1698 O O . ASP A 1 220 ? 9.086 -30.438 -17.188 1 86.69 220 ASP A O 1
ATOM 1702 N N . ASN A 1 221 ? 7.152 -30.203 -18.266 1 94.62 221 ASN A N 1
ATOM 1703 C CA . ASN A 1 221 ? 6.336 -30.422 -17.078 1 94.62 221 ASN A CA 1
ATOM 1704 C C . ASN A 1 221 ? 5.629 -31.781 -17.125 1 94.62 221 ASN A C 1
ATOM 1706 O O . ASN A 1 221 ? 4.59 -31.953 -16.484 1 94.62 221 ASN A O 1
ATOM 1710 N N . SER A 1 222 ? 6.16 -32.75 -17.891 1 94.81 222 SER A N 1
ATOM 1711 C CA . SER A 1 222 ? 5.496 -34.031 -18.125 1 94.81 222 SER A CA 1
ATOM 1712 C C . SER A 1 222 ? 5.352 -34.812 -16.812 1 94.81 222 SER A C 1
ATOM 1714 O O . SER A 1 222 ? 4.293 -35.375 -16.547 1 94.81 222 SER A O 1
ATOM 1716 N N . MET A 1 223 ? 6.406 -34.812 -16.078 1 94.62 223 MET A N 1
ATOM 1717 C CA . MET A 1 223 ? 6.375 -35.562 -14.805 1 94.62 223 MET A CA 1
ATOM 1718 C C . MET A 1 223 ? 5.297 -35 -13.883 1 94.62 223 MET A C 1
ATOM 1720 O O . MET A 1 223 ? 4.555 -35.75 -13.258 1 94.62 223 MET A O 1
ATOM 1724 N N . GLY A 1 224 ? 5.188 -33.688 -13.82 1 96.25 224 GLY A N 1
ATOM 1725 C CA . GLY A 1 224 ? 4.18 -33.031 -12.992 1 96.25 224 GLY A CA 1
ATOM 1726 C C . GLY A 1 224 ? 2.764 -33.281 -13.461 1 96.25 224 GLY A C 1
ATOM 1727 O O . GLY A 1 224 ? 1.871 -33.531 -12.648 1 96.25 224 GLY A O 1
ATOM 1728 N N . LEU A 1 225 ? 2.598 -33.312 -14.734 1 96.69 225 LEU A N 1
ATOM 1729 C CA . LEU A 1 225 ? 1.279 -33.562 -15.312 1 96.69 225 LEU A CA 1
ATOM 1730 C C . LEU A 1 225 ? 0.823 -35 -15.039 1 96.69 225 LEU A C 1
ATOM 1732 O O . LEU A 1 225 ? -0.344 -35.219 -14.719 1 96.69 225 LEU A O 1
ATOM 1736 N N . GLU A 1 226 ? 1.753 -35.844 -15.172 1 96.94 226 GLU A N 1
ATOM 1737 C CA . GLU A 1 226 ? 1.441 -37.25 -14.883 1 96.94 226 GLU A CA 1
ATOM 1738 C C . GLU A 1 226 ? 1.064 -37.438 -13.414 1 96.94 226 GLU A C 1
ATOM 1740 O O . GLU A 1 226 ? 0.106 -38.156 -13.102 1 96.94 226 GLU A O 1
ATOM 1745 N N . SER A 1 227 ? 1.808 -36.812 -12.57 1 97.44 227 SER A N 1
ATOM 1746 C CA . SER A 1 227 ? 1.533 -36.906 -11.141 1 97.44 227 SER A CA 1
ATOM 1747 C C . SER A 1 227 ? 0.182 -36.281 -10.797 1 97.44 227 SER A C 1
ATOM 1749 O O . SER A 1 227 ? -0.538 -36.781 -9.938 1 97.44 227 SER A O 1
ATOM 1751 N N . ARG A 1 228 ? -0.104 -35.219 -11.453 1 97.12 228 ARG A N 1
ATOM 1752 C CA . ARG A 1 228 ? -1.382 -34.562 -11.227 1 97.12 228 ARG A CA 1
ATOM 1753 C C . ARG A 1 228 ? -2.549 -35.469 -11.609 1 97.12 228 ARG A C 1
ATOM 1755 O O . ARG A 1 228 ? -3.535 -35.562 -10.875 1 97.12 228 ARG A O 1
ATOM 1762 N N . ILE A 1 229 ? -2.436 -36.156 -12.688 1 96.56 229 ILE A N 1
ATOM 1763 C CA . ILE A 1 229 ? -3.471 -37.062 -13.156 1 96.56 229 ILE A CA 1
ATOM 1764 C C . ILE A 1 229 ? -3.646 -38.219 -12.141 1 96.56 229 ILE A C 1
ATOM 1766 O O . ILE A 1 229 ? -4.773 -38.594 -11.812 1 96.56 229 ILE A O 1
ATOM 1770 N N . LYS A 1 230 ? -2.566 -38.688 -11.664 1 97 230 LYS A N 1
ATOM 1771 C CA . LYS A 1 230 ? -2.611 -39.75 -10.672 1 97 230 LYS A CA 1
ATOM 1772 C C . LYS A 1 230 ? -3.316 -39.312 -9.398 1 97 230 LYS A C 1
ATOM 1774 O O . LYS A 1 230 ? -4.113 -40.031 -8.82 1 97 230 LYS A O 1
ATOM 1779 N N . LEU A 1 231 ? -3.051 -38.094 -9.008 1 97.12 231 LEU A N 1
ATOM 1780 C CA . LEU A 1 231 ? -3.652 -37.562 -7.793 1 97.12 231 LEU A CA 1
ATOM 1781 C C . LEU A 1 231 ? -5.145 -37.312 -7.984 1 97.12 231 LEU A C 1
ATOM 1783 O O . LEU A 1 231 ? -5.941 -37.562 -7.078 1 97.12 231 LEU A O 1
ATOM 1787 N N . GLU A 1 232 ? -5.48 -36.781 -9.148 1 96.25 232 GLU A N 1
ATOM 1788 C CA . GLU A 1 232 ? -6.891 -36.594 -9.453 1 96.25 232 GLU A CA 1
ATOM 1789 C C . GLU A 1 232 ? -7.648 -37.906 -9.484 1 96.25 232 GLU A C 1
ATOM 1791 O O . GLU A 1 232 ? -8.789 -37.969 -9.023 1 96.25 232 GLU A O 1
ATOM 1796 N N . THR A 1 233 ? -7.027 -38.938 -10.023 1 95.62 233 THR A N 1
ATOM 1797 C CA . THR A 1 233 ? -7.613 -40.281 -10.031 1 95.62 233 THR A CA 1
ATOM 1798 C C . THR A 1 233 ? -7.785 -40.781 -8.609 1 95.62 233 THR A C 1
ATOM 1800 O O . THR A 1 233 ? -8.82 -41.375 -8.273 1 95.62 233 THR A O 1
ATOM 1803 N N . ARG A 1 234 ? -6.777 -40.562 -7.84 1 94.75 234 ARG A N 1
ATOM 1804 C CA . ARG A 1 234 ? -6.852 -40.969 -6.441 1 94.75 234 ARG A CA 1
ATOM 1805 C C . ARG A 1 234 ? -8.008 -40.281 -5.73 1 94.75 234 ARG A C 1
ATOM 1807 O O . ARG A 1 234 ? -8.734 -40.906 -4.953 1 94.75 234 ARG A O 1
ATOM 1814 N N . LEU A 1 235 ? -8.18 -39 -5.992 1 94.94 235 LEU A N 1
ATOM 1815 C CA . LEU A 1 235 ? -9.266 -38.219 -5.387 1 94.94 235 LEU A CA 1
ATOM 1816 C C . LEU A 1 235 ? -10.625 -38.781 -5.809 1 94.94 235 LEU A C 1
ATOM 1818 O O . LEU A 1 235 ? -11.523 -38.906 -4.977 1 94.94 235 LEU A O 1
ATOM 1822 N N . ARG A 1 236 ? -10.727 -39.156 -7.086 1 93.69 236 ARG A N 1
ATOM 1823 C CA . ARG A 1 236 ? -11.977 -39.719 -7.598 1 93.69 236 ARG A CA 1
ATOM 1824 C C . ARG A 1 236 ? -12.289 -41.031 -6.938 1 93.69 236 ARG A C 1
ATOM 1826 O O . ARG A 1 236 ? -13.445 -41.312 -6.594 1 93.69 236 ARG A O 1
ATOM 1833 N N . VAL A 1 237 ? -11.32 -41.812 -6.738 1 92.62 237 VAL A N 1
ATOM 1834 C CA . VAL A 1 237 ? -11.469 -43.125 -6.121 1 92.62 237 VAL A CA 1
ATOM 1835 C C . VAL A 1 237 ? -11.922 -42.938 -4.672 1 92.62 237 VAL A C 1
ATOM 1837 O O . VAL A 1 237 ? -12.82 -43.656 -4.211 1 92.62 237 VAL A O 1
ATOM 1840 N N . LEU A 1 238 ? -11.281 -42.031 -4.02 1 91.19 238 LEU A N 1
ATOM 1841 C CA . LEU A 1 238 ? -11.633 -41.75 -2.627 1 91.19 238 LEU A CA 1
ATOM 1842 C C . LEU A 1 238 ? -13.062 -41.281 -2.504 1 91.19 238 LEU A C 1
ATOM 1844 O O . LEU A 1 238 ? -13.781 -41.656 -1.577 1 91.19 238 LEU A O 1
ATOM 1848 N N . GLU A 1 239 ? -13.492 -40.469 -3.449 1 88.44 239 GLU A N 1
ATOM 1849 C CA . GLU A 1 239 ? -14.844 -39.906 -3.406 1 88.44 239 GLU A CA 1
ATOM 1850 C C . GLU A 1 239 ? -15.875 -40.906 -3.881 1 88.44 239 GLU A C 1
ATOM 1852 O O . GLU A 1 239 ? -17.031 -40.875 -3.432 1 88.44 239 GLU A O 1
ATOM 1857 N N . GLY A 1 240 ? -15.625 -41.688 -4.926 1 81.31 240 GLY A N 1
ATOM 1858 C CA . GLY A 1 240 ? -16.5 -42.75 -5.391 1 81.31 240 GLY A CA 1
ATOM 1859 C C . GLY A 1 240 ? -16.672 -43.875 -4.379 1 81.31 240 GLY A C 1
ATOM 1860 O O . GLY A 1 240 ? -17.766 -44.438 -4.23 1 81.31 240 GLY A O 1
ATOM 1861 N N . LYS A 1 241 ? -15.586 -44.25 -3.799 1 67.38 241 LYS A N 1
ATOM 1862 C CA . LYS A 1 241 ? -15.688 -45.281 -2.756 1 67.38 241 LYS A CA 1
ATOM 1863 C C . LYS A 1 241 ? -16.594 -44.812 -1.618 1 67.38 241 LYS A C 1
ATOM 1865 O O . LYS A 1 241 ? -17.281 -45.625 -1.003 1 67.38 241 LYS A O 1
ATOM 1870 N N . GLU A 1 242 ? -16.562 -43.531 -1.39 1 57.38 242 GLU A N 1
ATOM 1871 C CA . GLU A 1 242 ? -17.469 -43 -0.369 1 57.38 242 GLU A CA 1
ATOM 1872 C C . GLU A 1 242 ? -18.922 -43.062 -0.816 1 57.38 242 GLU A C 1
ATOM 1874 O O . GLU A 1 242 ? -19.812 -43.375 -0.011 1 57.38 242 GLU A O 1
ATOM 1879 N N . LEU A 1 243 ? -19.047 -42.906 -2.146 1 54.25 243 LEU A N 1
ATOM 1880 C CA . LEU A 1 243 ? -20.391 -43.094 -2.674 1 54.25 243 LEU A CA 1
ATOM 1881 C C . LEU A 1 243 ? -20.797 -44.562 -2.635 1 54.25 243 LEU A C 1
ATOM 1883 O O . LEU A 1 243 ? -21.969 -44.875 -2.393 1 54.25 243 LEU A O 1
ATOM 1887 N N . GLY A 1 244 ? -19.844 -45.438 -2.854 1 53.09 244 GLY A N 1
ATOM 1888 C CA . GLY A 1 244 ? -20.141 -46.844 -2.771 1 53.09 244 GLY A CA 1
ATOM 1889 C C . GLY A 1 244 ? -20.312 -47.344 -1.347 1 53.09 244 GLY A C 1
ATOM 1890 O O . GLY A 1 244 ? -21.141 -48.219 -1.085 1 53.09 244 GLY A O 1
ATOM 1891 N N . ARG A 1 245 ? -19.562 -46.938 -0.402 1 53.06 245 ARG A N 1
ATOM 1892 C CA . ARG A 1 245 ? -19.688 -47.375 0.99 1 53.06 245 ARG A CA 1
ATOM 1893 C C . ARG A 1 245 ? -20.953 -46.781 1.628 1 53.06 245 ARG A C 1
ATOM 1895 O O . ARG A 1 245 ? -21.578 -47.438 2.461 1 53.06 245 ARG A O 1
ATOM 1902 N N . SER A 1 246 ? -21.281 -45.5 1.345 1 48.34 246 SER A N 1
ATOM 1903 C CA . SER A 1 246 ? -22.547 -45 1.862 1 48.34 246 SER A CA 1
ATOM 1904 C C . SER A 1 246 ? -23.719 -45.812 1.364 1 48.34 246 SER A C 1
ATOM 1906 O O . SER A 1 246 ? -24.781 -45.844 2.006 1 48.34 246 SER A O 1
ATOM 1908 N N . ALA A 1 247 ? -23.594 -46.312 0.252 1 46.19 247 ALA A N 1
ATOM 1909 C CA . ALA A 1 247 ? -24.672 -47.156 -0.246 1 46.19 247 ALA A CA 1
ATOM 1910 C C . ALA A 1 247 ? -24.625 -48.531 0.408 1 46.19 247 ALA A C 1
ATOM 1912 O O . ALA A 1 247 ? -25.656 -49.188 0.526 1 46.19 247 ALA A O 1
ATOM 1913 N N . GLY A 1 248 ? -23.516 -49.031 0.613 1 41.59 248 GLY A N 1
ATOM 1914 C CA . GLY A 1 248 ? -23.391 -50.375 1.117 1 41.59 248 GLY A CA 1
ATOM 1915 C C . GLY A 1 248 ? -23.641 -50.5 2.607 1 41.59 248 GLY A C 1
ATOM 1916 O O . GLY A 1 248 ? -23.703 -51.594 3.152 1 41.59 248 GLY A O 1
ATOM 1917 N N . SER A 1 249 ? -23.281 -49.406 3.311 1 42.81 249 SER A N 1
ATOM 1918 C CA . SER A 1 249 ? -23.438 -49.531 4.758 1 42.81 249 SER A CA 1
ATOM 1919 C C . SER A 1 249 ? -24.891 -49.625 5.164 1 42.81 249 SER A C 1
ATOM 1921 O O . SER A 1 249 ? -25.219 -49.625 6.352 1 42.81 249 SER A O 1
ATOM 1923 N N . THR A 1 250 ? -25.734 -49.438 4.176 1 39.62 250 THR A N 1
ATOM 1924 C CA . THR A 1 250 ? -27.109 -49.5 4.652 1 39.62 250 THR A CA 1
ATOM 1925 C C . THR A 1 250 ? -27.469 -50.906 5.105 1 39.62 250 THR A C 1
ATOM 1927 O O . THR A 1 250 ? -28.625 -51.156 5.48 1 39.62 250 THR A O 1
ATOM 1930 N N . LYS A 1 251 ? -26.625 -51.812 4.793 1 37.62 251 LYS A N 1
ATOM 1931 C CA . LYS A 1 251 ? -27.219 -53.094 5.125 1 37.62 251 LYS A CA 1
ATOM 1932 C C . LYS A 1 251 ? -27.219 -53.344 6.629 1 37.62 251 LYS A C 1
ATOM 1934 O O . LYS A 1 251 ? -27.688 -54.375 7.098 1 37.62 251 LYS A O 1
ATOM 1939 N N . GLY A 1 252 ? -26.344 -52.688 7.316 1 33.19 252 GLY A N 1
ATOM 1940 C CA . GLY A 1 252 ? -26.359 -53.219 8.664 1 33.19 252 GLY A CA 1
ATOM 1941 C C . GLY A 1 252 ? -27.516 -52.719 9.5 1 33.19 252 GLY A C 1
ATOM 1942 O O . GLY A 1 252 ? -27.688 -51.531 9.695 1 33.19 252 GLY A O 1
ATOM 1943 N N . LYS A 1 253 ? -28.688 -53.375 9.359 1 33.38 253 LYS A N 1
ATOM 1944 C CA . LYS A 1 253 ? -29.781 -53.156 10.297 1 33.38 253 LYS A CA 1
ATOM 1945 C C . LYS A 1 253 ? -29.266 -53.031 11.727 1 33.38 253 LYS A C 1
ATOM 1947 O O . LYS A 1 253 ? -28.5 -53.875 12.188 1 33.38 253 LYS A O 1
ATOM 1952 N N . PRO A 1 254 ? -29.281 -51.75 12.211 1 31.53 254 PRO A N 1
ATOM 1953 C CA . PRO A 1 254 ? -28.938 -51.688 13.633 1 31.53 254 PRO A CA 1
ATOM 1954 C C . PRO A 1 254 ? -29.641 -52.75 14.477 1 31.53 254 PRO A C 1
ATOM 1956 O O . PRO A 1 254 ? -30.844 -52.969 14.312 1 31.53 254 PRO A O 1
ATOM 1959 N N . LYS A 1 255 ? -29.016 -53.781 14.82 1 30.06 255 LYS A N 1
ATOM 1960 C CA . LYS A 1 255 ? -29.562 -54.75 15.773 1 30.06 255 LYS A CA 1
ATOM 1961 C C . LYS A 1 255 ? -30.062 -54.031 17.031 1 30.06 255 LYS A C 1
ATOM 1963 O O . LYS A 1 255 ? -29.297 -53.312 17.688 1 30.06 255 LYS A O 1
ATOM 1968 N N . ILE A 1 256 ? -31.344 -53.625 17 1 30.86 256 ILE A N 1
ATOM 1969 C CA . ILE A 1 256 ? -32.031 -53.156 18.188 1 30.86 256 ILE A CA 1
ATOM 1970 C C . ILE A 1 256 ? -31.672 -54.062 19.375 1 30.86 256 ILE A C 1
ATOM 1972 O O . ILE A 1 256 ? -32 -55.25 19.391 1 30.86 256 ILE A O 1
ATOM 1976 N N . GLU A 1 257 ? -30.469 -53.969 19.797 1 26.31 257 GLU A N 1
ATOM 1977 C CA . GLU A 1 257 ? -30.203 -54.75 21.016 1 26.31 257 GLU A CA 1
ATOM 1978 C C . GLU A 1 257 ? -31.172 -54.375 22.125 1 26.31 257 GLU A C 1
ATOM 1980 O O . GLU A 1 257 ? -31.312 -53.219 22.469 1 26.31 257 GLU A O 1
ATOM 1985 N N . ALA A 1 258 ? -32.281 -55.062 22.141 1 28.7 258 ALA A N 1
ATOM 1986 C CA . ALA A 1 258 ? -33.281 -55.062 23.219 1 28.7 258 ALA A CA 1
ATOM 1987 C C . ALA A 1 258 ? -32.594 -55.031 24.594 1 28.7 258 ALA A C 1
ATOM 1989 O O . ALA A 1 258 ? -31.812 -55.906 24.938 1 28.7 258 ALA A O 1
ATOM 1990 N N . TYR A 1 259 ? -32.156 -53.812 24.906 1 25.94 259 TYR A N 1
ATOM 1991 C CA . TYR A 1 259 ? -31.75 -53.625 26.297 1 25.94 259 TYR A CA 1
ATOM 1992 C C . TYR A 1 259 ? -32.781 -54.281 27.234 1 25.94 259 TYR A C 1
ATOM 1994 O O . TYR A 1 259 ? -33.938 -53.906 27.25 1 25.94 259 TYR A O 1
ATOM 2002 N N . GLU A 1 260 ? -32.781 -55.5 27.312 1 23.86 260 GLU A N 1
ATOM 2003 C CA . GLU A 1 260 ? -33.469 -56.219 28.375 1 23.86 260 GLU A CA 1
ATOM 2004 C C . GLU A 1 260 ? -33.25 -55.562 29.734 1 23.86 260 GLU A C 1
ATOM 2006 O O . GLU A 1 260 ? -32.125 -55.219 30.094 1 23.86 260 GLU A O 1
ATOM 2011 N N . LYS A 1 261 ? -34.312 -54.844 30.203 1 24.95 261 LYS A N 1
ATOM 2012 C CA . LYS A 1 261 ? -34.594 -54.219 31.5 1 24.95 261 LYS A CA 1
ATOM 2013 C C . LYS A 1 261 ? -34.125 -55.156 32.656 1 24.95 261 LYS A C 1
ATOM 2015 O O . LYS A 1 261 ? -34.656 -55.062 33.75 1 24.95 261 LYS A O 1
ATOM 2020 N N . ASP A 1 262 ? -33.125 -55.938 32.438 1 21.73 262 ASP A N 1
ATOM 2021 C CA . ASP A 1 262 ? -33.031 -56.781 33.625 1 21.73 262 ASP A CA 1
ATOM 2022 C C . ASP A 1 262 ? -33.125 -55.938 34.906 1 21.73 262 ASP A C 1
ATOM 2024 O O . ASP A 1 262 ? -32.344 -55.031 35.094 1 21.73 262 ASP A O 1
ATOM 2028 N N . ARG A 1 263 ? -34.312 -55.844 35.531 1 23.61 263 ARG A N 1
ATOM 2029 C CA . ARG A 1 263 ? -34.812 -55.344 36.812 1 23.61 263 ARG A CA 1
ATOM 2030 C C . ARG A 1 263 ? -33.906 -55.781 37.969 1 23.61 263 ARG A C 1
ATOM 2032 O O . ARG A 1 263 ? -34.25 -55.594 39.125 1 23.61 263 ARG A O 1
ATOM 2039 N N . LYS A 1 264 ? -32.75 -56.531 37.844 1 21.7 264 LYS A N 1
ATOM 2040 C CA . LYS A 1 264 ? -32.562 -57.094 39.156 1 21.7 264 LYS A CA 1
ATOM 2041 C C . LYS A 1 264 ? -32.625 -56.031 40.25 1 21.7 264 LYS A C 1
ATOM 2043 O O . LYS A 1 264 ? -32.344 -54.875 40 1 21.7 264 LYS A O 1
ATOM 2048 N N . GLY A 1 265 ? -32.812 -56.438 41.531 1 20.91 265 GLY A N 1
ATOM 2049 C CA . GLY A 1 265 ? -33.281 -56.281 42.906 1 20.91 265 GLY A CA 1
ATOM 2050 C C . GLY A 1 265 ? -32.406 -55.312 43.719 1 20.91 265 GLY A C 1
ATOM 2051 O O . GLY A 1 265 ? -32.906 -54.625 44.625 1 20.91 265 GLY A O 1
ATOM 2052 N N . GLY A 1 266 ? -31.016 -55.531 43.781 1 20.94 266 GLY A N 1
ATOM 2053 C CA . GLY A 1 266 ? -30.609 -55.5 45.188 1 20.94 266 GLY A CA 1
ATOM 2054 C C . GLY A 1 266 ? -30.688 -54.094 45.781 1 20.94 266 GLY A C 1
ATOM 2055 O O . GLY A 1 266 ? -30.797 -53.125 45.062 1 20.94 266 GLY A O 1
ATOM 2056 N N . GLY A 1 267 ? -30.375 -53.969 47.156 1 20.97 267 GLY A N 1
ATOM 2057 C CA . GLY A 1 267 ? -30.672 -53.438 48.5 1 20.97 267 GLY A CA 1
ATOM 2058 C C . GLY A 1 267 ? -30.094 -52.031 48.688 1 20.97 267 GLY A C 1
ATOM 2059 O O . GLY A 1 267 ? -30.812 -51.125 49.062 1 20.97 267 GLY A O 1
ATOM 2060 N N . ALA A 1 268 ? -28.734 -51.969 49.125 1 20.31 268 ALA A N 1
ATOM 2061 C CA . ALA A 1 268 ? -28.5 -51.344 50.438 1 20.31 268 ALA A CA 1
ATOM 2062 C C . ALA A 1 268 ? -28.641 -49.812 50.312 1 20.31 268 ALA A C 1
ATOM 2064 O O . ALA A 1 268 ? -28.672 -49.281 49.188 1 20.31 268 ALA A O 1
ATOM 2065 N N . LEU A 1 269 ? -27.562 -49.062 50.906 1 21.06 269 LEU A N 1
ATOM 2066 C CA . LEU A 1 269 ? -27.438 -48.406 52.188 1 21.06 269 LEU A CA 1
ATOM 2067 C C . LEU A 1 269 ? -27.406 -46.875 52.031 1 21.06 269 LEU A C 1
ATOM 2069 O O . LEU A 1 269 ? -27.891 -46.156 52.875 1 21.06 269 LEU A O 1
ATOM 2073 N N . ILE A 1 270 ? -26.75 -46.281 50.969 1 22 270 ILE A N 1
ATOM 2074 C CA . ILE A 1 270 ? -25.906 -45.25 51.531 1 22 270 ILE A CA 1
ATOM 2075 C C . ILE A 1 270 ? -26.766 -44.062 52.031 1 22 270 ILE A C 1
ATOM 2077 O O . ILE A 1 270 ? -27.75 -43.688 51.375 1 22 270 ILE A O 1
ATOM 2081 N N . THR A 1 271 ? -26.344 -43.469 53.281 1 20.41 271 THR A N 1
ATOM 2082 C CA . THR A 1 271 ? -26.719 -42.562 54.344 1 20.41 271 THR A CA 1
ATOM 2083 C C . THR A 1 271 ? -26.75 -41.125 53.844 1 20.41 271 THR A C 1
ATOM 2085 O O . THR A 1 271 ? -25.828 -40.688 53.156 1 20.41 271 THR A O 1
ATOM 2088 N N . PRO A 1 272 ? -27.859 -40.469 53.844 1 21.02 272 PRO A N 1
ATOM 2089 C CA . PRO A 1 272 ? -28.266 -39.094 53.531 1 21.02 272 PRO A CA 1
ATOM 2090 C C . PRO A 1 272 ? -27.594 -38.062 54.406 1 21.02 272 PRO A C 1
ATOM 2092 O O . PRO A 1 272 ? -27.984 -36.875 54.375 1 21.02 272 PRO A O 1
ATOM 2095 N N . ALA A 1 273 ? -26.344 -38.25 54.906 1 18.53 273 ALA A N 1
ATOM 2096 C CA . ALA A 1 273 ? -26.125 -37.312 56.031 1 18.53 273 ALA A CA 1
ATOM 2097 C C . ALA A 1 273 ? -26.469 -35.906 55.625 1 18.53 273 ALA A C 1
ATOM 2099 O O . ALA A 1 273 ? -26.422 -35.531 54.438 1 18.53 273 ALA A O 1
ATOM 2100 N N . LYS A 1 274 ? -26.438 -34.969 56.719 1 20.53 274 LYS A N 1
ATOM 2101 C CA . LYS A 1 274 ? -26.938 -33.812 57.438 1 20.53 274 LYS A CA 1
ATOM 2102 C C . LYS A 1 274 ? -26.281 -32.531 56.938 1 20.53 274 LYS A C 1
ATOM 2104 O O . LYS A 1 274 ? -26.406 -31.469 57.562 1 20.53 274 LYS A O 1
ATOM 2109 N N . ILE A 1 275 ? -25.641 -32.5 55.75 1 21.19 275 ILE A N 1
ATOM 2110 C CA . ILE A 1 275 ? -24.797 -31.328 55.844 1 21.19 275 ILE A CA 1
ATOM 2111 C C . ILE A 1 275 ? -25.625 -30.109 56.25 1 21.19 275 ILE A C 1
ATOM 2113 O O . ILE A 1 275 ? -26.672 -29.828 55.656 1 21.19 275 ILE A O 1
ATOM 2117 N N . ILE A 1 276 ? -25.219 -29.5 57.375 1 19.62 276 ILE A N 1
ATOM 2118 C CA . ILE A 1 276 ? -25.531 -28.547 58.406 1 19.62 276 ILE A CA 1
ATOM 2119 C C . ILE A 1 276 ? -25.938 -27.203 57.781 1 19.62 276 ILE A C 1
ATOM 2121 O O . ILE A 1 276 ? -27.031 -26.703 58.031 1 19.62 276 ILE A O 1
ATOM 2125 N N . SER A 1 277 ? -25.109 -26.281 58.094 1 19.81 277 SER A N 1
ATOM 2126 C CA . SER A 1 277 ? -25.375 -25.172 59 1 19.81 277 SER A CA 1
ATOM 2127 C C . SER A 1 277 ? -26 -24 58.281 1 19.81 277 SER A C 1
ATOM 2129 O O . SER A 1 277 ? -26.031 -23.953 57.031 1 19.81 277 SER A O 1
ATOM 2131 N N . ARG A 1 278 ? -25.453 -22.719 58.562 1 20 278 ARG A N 1
ATOM 2132 C CA . ARG A 1 278 ? -25.859 -21.422 59.094 1 20 278 ARG A CA 1
ATOM 2133 C C . ARG A 1 278 ? -26.078 -20.422 57.969 1 20 278 ARG A C 1
ATOM 2135 O O . ARG A 1 278 ? -25.141 -19.797 57.469 1 20 278 ARG A O 1
ATOM 2142 N N . MET A 1 279 ? -26.344 -20.906 56.75 1 19.38 279 MET A N 1
ATOM 2143 C CA . MET A 1 279 ? -26.547 -19.688 55.969 1 19.38 279 MET A CA 1
ATOM 2144 C C . MET A 1 279 ? -27.531 -18.766 56.688 1 19.38 279 MET A C 1
ATOM 2146 O O . MET A 1 279 ? -28.672 -19.156 56.938 1 19.38 279 MET A O 1
ATOM 2150 N N . LEU A 1 280 ? -26.984 -17.75 57.344 1 20.88 280 LEU A N 1
ATOM 2151 C CA . LEU A 1 280 ? -27.359 -16.625 58.188 1 20.88 280 LEU A CA 1
ATOM 2152 C C . LEU A 1 280 ? -28.625 -15.945 57.656 1 20.88 280 LEU A C 1
ATOM 2154 O O . LEU A 1 280 ? -28.922 -16 56.469 1 20.88 280 LEU A O 1
ATOM 2158 N N . HIS A 1 281 ? -29.109 -14.898 58.5 1 22.45 281 HIS A N 1
ATOM 2159 C CA . HIS A 1 281 ? -30.141 -13.914 58.812 1 22.45 281 HIS A CA 1
ATOM 2160 C C . HIS A 1 281 ? -30.234 -12.859 57.719 1 22.45 281 HIS A C 1
ATOM 2162 O O . HIS A 1 281 ? -29.219 -12.398 57.188 1 22.45 281 HIS A O 1
ATOM 2168 N N . MET B 1 1 ? -13.711 13.93 4.688 1 85.62 1 MET B N 1
ATOM 2169 C CA . MET B 1 1 ? -12.805 13.945 3.545 1 85.62 1 MET B CA 1
ATOM 2170 C C . MET B 1 1 ? -11.359 14.141 4 1 85.62 1 MET B C 1
ATOM 2172 O O . MET B 1 1 ? -10.469 13.391 3.602 1 85.62 1 MET B O 1
ATOM 2176 N N . ILE B 1 2 ? -11.172 14.945 5 1 90.25 2 ILE B N 1
ATOM 2177 C CA . ILE B 1 2 ? -9.828 15.203 5.496 1 90.25 2 ILE B CA 1
ATOM 2178 C C . ILE B 1 2 ? -9.289 13.961 6.199 1 90.25 2 ILE B C 1
ATOM 2180 O O . ILE B 1 2 ? -8.133 13.57 5.988 1 90.25 2 ILE B O 1
ATOM 2184 N N . ILE B 1 3 ? -10.172 13.367 6.957 1 92 3 ILE B N 1
ATOM 2185 C CA . ILE B 1 3 ? -9.781 12.203 7.742 1 92 3 ILE B CA 1
ATOM 2186 C C . ILE B 1 3 ? -9.336 11.078 6.812 1 92 3 ILE B C 1
ATOM 2188 O O . ILE B 1 3 ? -8.297 10.461 7.027 1 92 3 ILE B O 1
ATOM 2192 N N . GLN B 1 4 ? -10.039 10.898 5.785 1 90.62 4 GLN B N 1
ATOM 2193 C CA . GLN B 1 4 ? -9.695 9.852 4.824 1 90.62 4 GLN B CA 1
ATOM 2194 C C . GLN B 1 4 ? -8.438 10.211 4.043 1 90.62 4 GLN B C 1
ATOM 2196 O O . GLN B 1 4 ? -7.613 9.344 3.748 1 90.62 4 GLN B O 1
ATOM 2201 N N . ALA B 1 5 ? -8.328 11.438 3.713 1 95 5 ALA B N 1
ATOM 2202 C CA . ALA B 1 5 ? -7.195 11.898 2.912 1 95 5 ALA B CA 1
ATOM 2203 C C . ALA B 1 5 ? -5.883 11.711 3.662 1 95 5 ALA B C 1
ATOM 2205 O O . ALA B 1 5 ? -4.898 11.234 3.094 1 95 5 ALA B O 1
ATOM 2206 N N . ILE B 1 6 ? -5.887 12.055 4.863 1 96.5 6 ILE B N 1
ATOM 2207 C CA . ILE B 1 6 ? -4.652 11.945 5.633 1 96.5 6 ILE B CA 1
ATOM 2208 C C . ILE B 1 6 ? -4.305 10.469 5.844 1 96.5 6 ILE B C 1
ATOM 2210 O O . ILE B 1 6 ? -3.133 10.094 5.797 1 96.5 6 ILE B O 1
ATOM 2214 N N . GLY B 1 7 ? -5.336 9.672 6.141 1 94.12 7 GLY B N 1
ATOM 2215 C CA . GLY B 1 7 ? -5.102 8.242 6.238 1 94.12 7 GLY B CA 1
ATOM 2216 C C . GLY B 1 7 ? -4.531 7.645 4.965 1 94.12 7 GLY B C 1
ATOM 2217 O O . GLY B 1 7 ? -3.59 6.848 5.016 1 94.12 7 GLY B O 1
ATOM 2218 N N . LEU B 1 8 ? -5.066 8 3.9 1 95.44 8 LEU B N 1
ATOM 2219 C CA . LEU B 1 8 ? -4.598 7.523 2.605 1 95.44 8 LEU B CA 1
ATOM 2220 C C . LEU B 1 8 ? -3.178 8 2.328 1 95.44 8 LEU B C 1
ATOM 2222 O O . LEU B 1 8 ? -2.365 7.262 1.768 1 95.44 8 LEU B O 1
ATOM 2226 N N . LEU B 1 9 ? -2.902 9.195 2.684 1 96.38 9 LEU B N 1
ATOM 2227 C CA . LEU B 1 9 ? -1.56 9.734 2.508 1 96.38 9 LEU B CA 1
ATOM 2228 C C . LEU B 1 9 ? -0.533 8.906 3.275 1 96.38 9 LEU B C 1
ATOM 2230 O O . LEU B 1 9 ? 0.543 8.609 2.752 1 96.38 9 LEU B O 1
ATOM 2234 N N . ASP B 1 10 ? -0.876 8.555 4.418 1 94.38 10 ASP B N 1
ATOM 2235 C CA . ASP B 1 10 ? 0.014 7.723 5.223 1 94.38 10 ASP B CA 1
ATOM 2236 C C . ASP B 1 10 ? 0.22 6.355 4.578 1 94.38 10 ASP B C 1
ATOM 2238 O O . ASP B 1 10 ? 1.341 5.844 4.539 1 94.38 10 ASP B O 1
ATOM 2242 N N . ASP B 1 11 ? -0.79 5.781 4.105 1 93.94 11 ASP B N 1
ATOM 2243 C CA . ASP B 1 11 ? -0.695 4.5 3.412 1 93.94 11 ASP B CA 1
ATOM 2244 C C . ASP B 1 11 ? 0.198 4.605 2.178 1 93.94 11 ASP B C 1
ATOM 2246 O O . ASP B 1 11 ? 1.021 3.725 1.923 1 93.94 11 ASP B O 1
ATOM 2250 N N . LEU B 1 12 ? 0.004 5.66 1.455 1 96.31 12 LEU B N 1
ATOM 2251 C CA . LEU B 1 12 ? 0.775 5.879 0.237 1 96.31 12 LEU B CA 1
ATOM 2252 C C . LEU B 1 12 ? 2.264 6 0.549 1 96.31 12 LEU B C 1
ATOM 2254 O O . LEU B 1 12 ? 3.102 5.473 -0.187 1 96.31 12 LEU B O 1
ATOM 2258 N N . ASP B 1 13 ? 2.553 6.652 1.569 1 95.88 13 ASP B N 1
ATOM 2259 C CA . ASP B 1 13 ? 3.953 6.805 1.951 1 95.88 13 ASP B CA 1
ATOM 2260 C C . ASP B 1 13 ? 4.594 5.453 2.254 1 95.88 13 ASP B C 1
ATOM 2262 O O . ASP B 1 13 ? 5.715 5.18 1.823 1 95.88 13 ASP B O 1
ATOM 2266 N N . LYS B 1 14 ? 3.865 4.672 2.961 1 95 14 LYS B N 1
ATOM 2267 C CA . LYS B 1 14 ? 4.355 3.336 3.283 1 95 14 LYS B CA 1
ATOM 2268 C C . LYS B 1 14 ? 4.539 2.498 2.021 1 95 14 LYS B C 1
ATOM 2270 O O . LYS B 1 14 ? 5.574 1.851 1.844 1 95 14 LYS B O 1
ATOM 2275 N N . GLU B 1 15 ? 3.592 2.514 1.228 1 94.94 15 GLU B N 1
ATOM 2276 C CA . GLU B 1 15 ? 3.611 1.721 0.002 1 94.94 15 GLU B CA 1
ATOM 2277 C C . GLU B 1 15 ? 4.711 2.195 -0.945 1 94.94 15 GLU B C 1
ATOM 2279 O O . GLU B 1 15 ? 5.402 1.381 -1.559 1 94.94 15 GLU B O 1
ATOM 2284 N N . LEU B 1 16 ? 4.77 3.504 -1.093 1 96.31 16 LEU B N 1
ATOM 2285 C CA . LEU B 1 16 ? 5.797 4.078 -1.952 1 96.31 16 LEU B CA 1
ATOM 2286 C C . LEU B 1 16 ? 7.188 3.625 -1.516 1 96.31 16 LEU B C 1
ATOM 2288 O O . LEU B 1 16 ? 8.016 3.26 -2.354 1 96.31 16 LEU B O 1
ATOM 2292 N N . ASN B 1 17 ? 7.391 3.631 -0.299 1 95.69 17 ASN B N 1
ATOM 2293 C CA . ASN B 1 17 ? 8.68 3.18 0.224 1 95.69 17 ASN B CA 1
ATOM 2294 C C . ASN B 1 17 ? 8.914 1.702 -0.073 1 95.69 17 ASN B C 1
ATOM 2296 O O . ASN B 1 17 ? 10.008 1.318 -0.5 1 95.69 17 ASN B O 1
ATOM 2300 N N . THR B 1 18 ? 7.934 0.957 0.117 1 94.5 18 THR B N 1
ATOM 2301 C CA . THR B 1 18 ? 8.031 -0.476 -0.137 1 94.5 18 THR B CA 1
ATOM 2302 C C . THR B 1 18 ? 8.359 -0.745 -1.604 1 94.5 18 THR B C 1
ATOM 2304 O O . THR B 1 18 ? 9.281 -1.496 -1.912 1 94.5 18 THR B O 1
ATOM 2307 N N . TYR B 1 19 ? 7.602 -0.162 -2.506 1 96.69 19 TYR B N 1
ATOM 2308 C CA . TYR B 1 19 ? 7.797 -0.383 -3.936 1 96.69 19 TYR B CA 1
ATOM 2309 C C . TYR B 1 19 ? 9.148 0.151 -4.387 1 96.69 19 TYR B C 1
ATOM 2311 O O . TYR B 1 19 ? 9.82 -0.466 -5.219 1 96.69 19 TYR B O 1
ATOM 2319 N N . ALA B 1 20 ? 9.5 1.281 -3.818 1 97.31 20 ALA B N 1
ATOM 2320 C CA . ALA B 1 20 ? 10.805 1.846 -4.164 1 97.31 20 ALA B CA 1
ATOM 2321 C C . ALA B 1 20 ? 11.938 0.907 -3.758 1 97.31 20 ALA B C 1
ATOM 2323 O O . ALA B 1 20 ? 12.883 0.699 -4.523 1 97.31 20 ALA B O 1
ATOM 2324 N N . MET B 1 21 ? 11.789 0.343 -2.605 1 96.25 21 MET B N 1
ATOM 2325 C CA . MET B 1 21 ? 12.805 -0.595 -2.141 1 96.25 21 MET B CA 1
ATOM 2326 C C . MET B 1 21 ? 12.82 -1.853 -3.004 1 96.25 21 MET B C 1
ATOM 2328 O O . MET B 1 21 ? 13.883 -2.428 -3.252 1 96.25 21 MET B O 1
ATOM 2332 N N . ARG B 1 22 ? 11.695 -2.26 -3.447 1 95.88 22 ARG B N 1
ATOM 2333 C CA . ARG B 1 22 ? 11.625 -3.432 -4.312 1 95.88 22 ARG B CA 1
ATOM 2334 C C . ARG B 1 22 ? 12.328 -3.174 -5.645 1 95.88 22 ARG B C 1
ATOM 2336 O O . ARG B 1 22 ? 12.984 -4.066 -6.188 1 95.88 22 ARG B O 1
ATOM 2343 N N . VAL B 1 23 ? 12.195 -2.006 -6.188 1 97.44 23 VAL B N 1
ATOM 2344 C CA . VAL B 1 23 ? 12.898 -1.646 -7.414 1 97.44 23 VAL B CA 1
ATOM 2345 C C . VAL B 1 23 ? 14.406 -1.78 -7.207 1 97.44 23 VAL B C 1
ATOM 2347 O O . VAL B 1 23 ? 15.102 -2.354 -8.047 1 97.44 23 VAL B O 1
ATOM 2350 N N . ARG B 1 24 ? 14.883 -1.302 -6.082 1 97.31 24 ARG B N 1
ATOM 2351 C CA . ARG B 1 24 ? 16.312 -1.348 -5.77 1 97.31 24 ARG B CA 1
ATOM 2352 C C . ARG B 1 24 ? 16.781 -2.785 -5.613 1 97.31 24 ARG B C 1
ATOM 2354 O O . ARG B 1 24 ? 17.891 -3.131 -6.055 1 97.31 24 ARG B O 1
ATOM 2361 N N . GLU B 1 25 ? 15.977 -3.578 -5.047 1 94.44 25 GLU B N 1
ATOM 2362 C CA . GLU B 1 25 ? 16.328 -4.984 -4.855 1 94.44 25 GLU B CA 1
ATOM 2363 C C . GLU B 1 25 ? 16.391 -5.719 -6.191 1 94.44 25 GLU B C 1
ATOM 2365 O O . GLU B 1 25 ? 17.359 -6.445 -6.457 1 94.44 25 GLU B O 1
ATOM 2370 N N . TRP B 1 26 ? 15.406 -5.535 -7.016 1 94.94 26 TRP B N 1
ATOM 2371 C CA . TRP B 1 26 ? 15.336 -6.25 -8.289 1 94.94 26 TRP B CA 1
ATOM 2372 C C . TRP B 1 26 ? 16.422 -5.766 -9.242 1 94.94 26 TRP B C 1
ATOM 2374 O O . TRP B 1 26 ? 17.156 -6.57 -9.812 1 94.94 26 TRP B O 1
ATOM 2384 N N . TYR B 1 27 ? 16.516 -4.492 -9.438 1 97.25 27 TYR B N 1
ATOM 2385 C CA . TYR B 1 27 ? 17.484 -3.955 -10.383 1 97.25 27 TYR B CA 1
ATOM 2386 C C . TYR B 1 27 ? 18.906 -4.078 -9.828 1 97.25 27 TYR B C 1
ATOM 2388 O O . TYR B 1 27 ? 19.875 -4.074 -10.594 1 97.25 27 TYR B O 1
ATOM 2396 N N . GLY B 1 28 ? 19.031 -4.215 -8.484 1 96.5 28 GLY B N 1
ATOM 2397 C CA . GLY B 1 28 ? 20.328 -4.344 -7.828 1 96.5 28 GLY B CA 1
ATOM 2398 C C . GLY B 1 28 ? 21.094 -5.586 -8.242 1 96.5 28 GLY B C 1
ATOM 2399 O O . GLY B 1 28 ? 22.312 -5.641 -8.117 1 96.5 28 GLY B O 1
ATOM 2400 N N . TRP B 1 29 ? 20.391 -6.582 -8.688 1 93.69 29 TRP B N 1
ATOM 2401 C CA . TRP B 1 29 ? 21.062 -7.766 -9.219 1 93.69 29 TRP B CA 1
ATOM 2402 C C . TRP B 1 29 ? 21.781 -7.445 -10.523 1 93.69 29 TRP B C 1
ATOM 2404 O O . TRP B 1 29 ? 22.812 -8.055 -10.836 1 93.69 29 TRP B O 1
ATOM 2414 N N . HIS B 1 30 ? 21.266 -6.586 -11.297 1 96.75 30 HIS B N 1
ATOM 2415 C CA . HIS B 1 30 ? 21.797 -6.203 -12.609 1 96.75 30 HIS B CA 1
ATOM 2416 C C . HIS B 1 30 ? 22.812 -5.074 -12.484 1 96.75 30 HIS B C 1
ATOM 2418 O O . HIS B 1 30 ? 23.797 -5.047 -13.219 1 96.75 30 HIS B O 1
ATOM 2424 N N . PHE B 1 31 ? 22.547 -4.203 -11.57 1 98.19 31 PHE B N 1
ATOM 2425 C CA . PHE B 1 31 ? 23.391 -3.027 -11.391 1 98.19 31 PHE B CA 1
ATOM 2426 C C . PHE B 1 31 ? 23.484 -2.656 -9.922 1 98.19 31 PHE B C 1
ATOM 2428 O O . PHE B 1 31 ? 22.953 -1.632 -9.492 1 98.19 31 PHE B O 1
ATOM 2435 N N . PRO B 1 32 ? 24.203 -3.42 -9.102 1 97.88 32 PRO B N 1
ATOM 2436 C CA . PRO B 1 32 ? 24.281 -3.275 -7.648 1 97.88 32 PRO B CA 1
ATOM 2437 C C . PRO B 1 32 ? 24.844 -1.925 -7.219 1 97.88 32 PRO B C 1
ATOM 2439 O O . PRO B 1 32 ? 24.469 -1.396 -6.172 1 97.88 32 PRO B O 1
ATOM 2442 N N . GLU B 1 33 ? 25.703 -1.281 -7.992 1 98.12 33 GLU B N 1
ATOM 2443 C CA . GLU B 1 33 ? 26.375 -0.046 -7.625 1 98.12 33 GLU B CA 1
ATOM 2444 C C . GLU B 1 33 ? 25.422 1.137 -7.609 1 98.12 33 GLU B C 1
ATOM 2446 O O . GLU B 1 33 ? 25.656 2.127 -6.914 1 98.12 33 GLU B O 1
ATOM 2451 N N . LEU B 1 34 ? 24.406 1.024 -8.352 1 98.25 34 LEU B N 1
ATOM 2452 C CA . LEU B 1 34 ? 23.5 2.152 -8.562 1 98.25 34 LEU B CA 1
ATOM 2453 C C . LEU B 1 34 ? 22.859 2.596 -7.25 1 98.25 34 LEU B C 1
ATOM 2455 O O . LEU B 1 34 ? 22.625 3.787 -7.043 1 98.25 34 LEU B O 1
ATOM 2459 N N . THR B 1 35 ? 22.562 1.706 -6.344 1 97.75 35 THR B N 1
ATOM 2460 C CA . THR B 1 35 ? 21.891 1.998 -5.082 1 97.75 35 THR B CA 1
ATOM 2461 C C . THR B 1 35 ? 22.688 3.002 -4.258 1 97.75 35 THR B C 1
ATOM 2463 O O . THR B 1 35 ? 22.109 3.848 -3.57 1 97.75 35 THR B O 1
ATOM 2466 N N . LYS B 1 36 ? 23.969 2.955 -4.34 1 97.44 36 LYS B N 1
ATOM 2467 C CA . LYS B 1 36 ? 24.844 3.852 -3.584 1 97.44 36 LYS B CA 1
ATOM 2468 C C . LYS B 1 36 ? 25.016 5.188 -4.305 1 97.44 36 LYS B C 1
ATOM 2470 O O . LYS B 1 36 ? 25.234 6.219 -3.664 1 97.44 36 LYS B O 1
ATOM 2475 N N . ILE B 1 37 ? 24.906 5.145 -5.551 1 98.19 37 ILE B N 1
ATOM 2476 C CA . ILE B 1 37 ? 25.156 6.316 -6.379 1 98.19 37 ILE B CA 1
ATOM 2477 C C . ILE B 1 37 ? 23.938 7.238 -6.359 1 98.19 37 ILE B C 1
ATOM 2479 O O . ILE B 1 37 ? 24.078 8.461 -6.234 1 98.19 37 ILE B O 1
ATOM 2483 N N . VAL B 1 38 ? 22.766 6.621 -6.57 1 98.19 38 VAL B N 1
ATOM 2484 C CA . VAL B 1 38 ? 21.531 7.391 -6.57 1 98.19 38 VAL B CA 1
ATOM 2485 C C . VAL B 1 38 ? 20.75 7.117 -5.281 1 98.19 38 VAL B C 1
ATOM 2487 O O . VAL B 1 38 ? 20.062 6.102 -5.168 1 98.19 38 VAL B O 1
ATOM 2490 N N . ALA B 1 39 ? 20.75 8.086 -4.434 1 96.38 39 ALA B N 1
ATOM 2491 C CA . ALA B 1 39 ? 20.203 7.879 -3.098 1 96.38 39 ALA B CA 1
ATOM 2492 C C . ALA B 1 39 ? 18.688 8.094 -3.098 1 96.38 39 ALA B C 1
ATOM 2494 O O . ALA B 1 39 ? 17.953 7.367 -2.424 1 96.38 39 ALA B O 1
ATOM 2495 N N . ASP B 1 40 ? 18.188 9.055 -3.84 1 97.06 40 ASP B N 1
ATOM 2496 C CA . ASP B 1 40 ? 16.766 9.391 -3.867 1 97.06 40 ASP B CA 1
ATOM 2497 C C . ASP B 1 40 ? 15.961 8.312 -4.598 1 97.06 40 ASP B C 1
ATOM 2499 O O . ASP B 1 40 ? 16.281 7.949 -5.727 1 97.06 40 ASP B O 1
ATOM 2503 N N . ASN B 1 41 ? 14.891 7.883 -3.998 1 97.25 41 ASN B N 1
ATOM 2504 C CA . ASN B 1 41 ? 14.109 6.762 -4.512 1 97.25 41 ASN B CA 1
ATOM 2505 C C . ASN B 1 41 ? 13.438 7.109 -5.836 1 97.25 41 ASN B C 1
ATOM 2507 O O . ASN B 1 41 ? 13.352 6.273 -6.734 1 97.25 41 ASN B O 1
ATOM 2511 N N . ILE B 1 42 ? 12.906 8.289 -5.949 1 97.75 42 ILE B N 1
ATOM 2512 C CA . ILE B 1 42 ? 12.203 8.695 -7.16 1 97.75 42 ILE B CA 1
ATOM 2513 C C . ILE B 1 42 ? 13.203 8.859 -8.305 1 97.75 42 ILE B C 1
ATOM 2515 O O . ILE B 1 42 ? 12.961 8.383 -9.422 1 97.75 42 ILE B O 1
ATOM 2519 N N . HIS B 1 43 ? 14.367 9.484 -8.031 1 98.06 43 HIS B N 1
ATOM 2520 C CA . HIS B 1 43 ? 15.422 9.617 -9.039 1 98.06 43 HIS B CA 1
ATOM 2521 C C . HIS B 1 43 ? 15.93 8.242 -9.477 1 98.06 43 HIS B C 1
ATOM 2523 O O . HIS B 1 43 ? 16.219 8.031 -10.656 1 98.06 43 HIS B O 1
ATOM 2529 N N . TYR B 1 44 ? 16.094 7.352 -8.492 1 98.56 44 TYR B N 1
ATOM 2530 C CA . TYR B 1 44 ? 16.531 5.992 -8.789 1 98.56 44 TYR B CA 1
ATOM 2531 C C . TYR B 1 44 ? 15.57 5.32 -9.773 1 98.56 44 TYR B C 1
ATOM 2533 O O . TYR B 1 44 ? 16 4.777 -10.789 1 98.56 44 TYR B O 1
ATOM 2541 N N . ALA B 1 45 ? 14.219 5.387 -9.445 1 98.69 45 ALA B N 1
ATOM 2542 C CA . ALA B 1 45 ? 13.211 4.762 -10.289 1 98.69 45 ALA B CA 1
ATOM 2543 C C . ALA B 1 45 ? 13.211 5.375 -11.688 1 98.69 45 ALA B C 1
ATOM 2545 O O . ALA B 1 45 ? 13.109 4.66 -12.688 1 98.69 45 ALA B O 1
ATOM 2546 N N . LYS B 1 46 ? 13.336 6.703 -11.812 1 98.62 46 LYS B N 1
ATOM 2547 C CA . LYS B 1 46 ? 13.375 7.383 -13.102 1 98.62 46 LYS B CA 1
ATOM 2548 C C . LYS B 1 46 ? 14.594 6.941 -13.922 1 98.62 46 LYS B C 1
ATOM 2550 O O . LYS B 1 46 ? 14.477 6.691 -15.125 1 98.62 46 LYS B O 1
ATOM 2555 N N . ALA B 1 47 ? 15.719 6.859 -13.258 1 98.56 47 ALA B N 1
ATOM 2556 C CA . ALA B 1 47 ? 16.953 6.457 -13.93 1 98.56 47 ALA B CA 1
ATOM 2557 C C . ALA B 1 47 ? 16.844 5.027 -14.453 1 98.56 47 ALA B C 1
ATOM 2559 O O . ALA B 1 47 ? 17.234 4.742 -15.586 1 98.56 47 ALA B O 1
ATOM 2560 N N . VAL B 1 48 ? 16.391 4.172 -13.609 1 98.44 48 VAL B N 1
ATOM 2561 C CA . VAL B 1 48 ? 16.25 2.764 -13.969 1 98.44 48 VAL B CA 1
ATOM 2562 C C . VAL B 1 48 ? 15.281 2.619 -15.133 1 98.44 48 VAL B C 1
ATOM 2564 O O . VAL B 1 48 ? 15.547 1.887 -16.094 1 98.44 48 VAL B O 1
ATOM 2567 N N . LYS B 1 49 ? 14.156 3.281 -15.055 1 98.19 49 LYS B N 1
ATOM 2568 C CA . LYS B 1 49 ? 13.148 3.229 -16.109 1 98.19 49 LYS B CA 1
ATOM 2569 C C . LYS B 1 49 ? 13.727 3.703 -17.453 1 98.19 49 LYS B C 1
ATOM 2571 O O . LYS B 1 49 ? 13.508 3.078 -18.484 1 98.19 49 LYS B O 1
ATOM 2576 N N . MET B 1 50 ? 14.469 4.762 -17.406 1 97.69 50 MET B N 1
ATOM 2577 C CA . MET B 1 50 ? 15.047 5.344 -18.609 1 97.69 50 MET B CA 1
ATOM 2578 C C . MET B 1 50 ? 16.172 4.461 -19.156 1 97.69 50 MET B C 1
ATOM 2580 O O . MET B 1 50 ? 16.25 4.238 -20.359 1 97.69 50 MET B O 1
ATOM 2584 N N . MET B 1 51 ? 16.938 3.902 -18.312 1 97.12 51 MET B N 1
ATOM 2585 C CA . MET B 1 51 ? 18.141 3.174 -18.688 1 97.12 51 MET B CA 1
ATOM 2586 C C . MET B 1 51 ? 17.812 1.762 -19.156 1 97.12 51 MET B C 1
ATOM 2588 O O . MET B 1 51 ? 18.391 1.265 -20.109 1 97.12 51 MET B O 1
ATOM 2592 N N . GLY B 1 52 ? 16.844 1.152 -18.531 1 96.69 52 GLY B N 1
ATOM 2593 C CA . GLY B 1 52 ? 16.641 -0.265 -18.781 1 96.69 52 GLY B CA 1
ATOM 2594 C C . GLY B 1 52 ? 17.859 -1.11 -18.469 1 96.69 52 GLY B C 1
ATOM 2595 O O . GLY B 1 52 ? 18.25 -1.244 -17.312 1 96.69 52 GLY B O 1
ATOM 2596 N N . ASN B 1 53 ? 18.5 -1.508 -19.562 1 97.62 53 ASN B N 1
ATOM 2597 C CA . ASN B 1 53 ? 19.766 -2.191 -19.391 1 97.62 53 ASN B CA 1
ATOM 2598 C C . ASN B 1 53 ? 20.891 -1.208 -19.078 1 97.62 53 ASN B C 1
ATOM 2600 O O . ASN B 1 53 ? 21 -0.154 -19.719 1 97.62 53 ASN B O 1
ATOM 2604 N N . ARG B 1 54 ? 21.672 -1.564 -18.141 1 97.5 54 ARG B N 1
ATOM 2605 C CA . ARG B 1 54 ? 22.719 -0.643 -17.672 1 97.5 54 ARG B CA 1
ATOM 2606 C C . ARG B 1 54 ? 23.656 -0.26 -18.828 1 97.5 54 ARG B C 1
ATOM 2608 O O . ARG B 1 54 ? 24.266 0.809 -18.797 1 97.5 54 ARG B O 1
ATOM 2615 N N . VAL B 1 55 ? 23.812 -1.131 -19.797 1 96.12 55 VAL B N 1
ATOM 2616 C CA . VAL B 1 55 ? 24.719 -0.896 -20.922 1 96.12 55 VAL B CA 1
ATOM 2617 C C . VAL B 1 55 ? 24.266 0.334 -21.703 1 96.12 55 VAL B C 1
ATOM 2619 O O . VAL B 1 55 ? 25.062 0.963 -22.391 1 96.12 55 VAL B O 1
ATOM 2622 N N . ASN B 1 56 ? 22.953 0.722 -21.609 1 97.12 56 ASN B N 1
ATOM 2623 C CA . ASN B 1 56 ? 22.406 1.858 -22.344 1 97.12 56 ASN B CA 1
ATOM 2624 C C . ASN B 1 56 ? 22.828 3.186 -21.719 1 97.12 56 ASN B C 1
ATOM 2626 O O . ASN B 1 56 ? 22.641 4.246 -22.312 1 97.12 56 ASN B O 1
ATOM 2630 N N . ALA B 1 57 ? 23.344 3.15 -20.484 1 97.44 57 ALA B N 1
ATOM 2631 C CA . ALA B 1 57 ? 23.609 4.355 -19.703 1 97.44 57 ALA B CA 1
ATOM 2632 C C . ALA B 1 57 ? 24.516 5.316 -20.469 1 97.44 57 ALA B C 1
ATOM 2634 O O . ALA B 1 57 ? 24.297 6.531 -20.453 1 97.44 57 ALA B O 1
ATOM 2635 N N . VAL B 1 58 ? 25.469 4.793 -21.125 1 94.88 58 VAL B N 1
ATOM 2636 C CA . VAL B 1 58 ? 26.5 5.582 -21.766 1 94.88 58 VAL B CA 1
ATOM 2637 C C . VAL B 1 58 ? 25.891 6.473 -22.844 1 94.88 58 VAL B C 1
ATOM 2639 O O . VAL B 1 58 ? 26.359 7.59 -23.078 1 94.88 58 VAL B O 1
ATOM 2642 N N . ASN B 1 59 ? 24.812 6.086 -23.453 1 96.06 59 ASN B N 1
ATOM 2643 C CA . ASN B 1 59 ? 24.219 6.793 -24.594 1 96.06 59 ASN B CA 1
ATOM 2644 C C . ASN B 1 59 ? 23.031 7.641 -24.172 1 96.06 59 ASN B C 1
ATOM 2646 O O . ASN B 1 59 ? 22.391 8.273 -25.016 1 96.06 59 ASN B O 1
ATOM 2650 N N . LEU B 1 60 ? 22.75 7.633 -22.938 1 97.19 60 LEU B N 1
ATOM 2651 C CA . LEU B 1 60 ? 21.547 8.336 -22.484 1 97.19 60 LEU B CA 1
ATOM 2652 C C . LEU B 1 60 ? 21.922 9.633 -21.766 1 97.19 60 LEU B C 1
ATOM 2654 O O . LEU B 1 60 ? 23.031 9.758 -21.25 1 97.19 60 LEU B O 1
ATOM 2658 N N . ASP B 1 61 ? 21.016 10.578 -21.828 1 97.62 61 ASP B N 1
ATOM 2659 C CA . ASP B 1 61 ? 21.141 11.852 -21.125 1 97.62 61 ASP B CA 1
ATOM 2660 C C . ASP B 1 61 ? 20.25 11.891 -19.891 1 97.62 61 ASP B C 1
ATOM 2662 O O . ASP B 1 61 ? 19.016 12.016 -20 1 97.62 61 ASP B O 1
ATOM 2666 N N . PHE B 1 62 ? 20.906 11.852 -18.703 1 97.69 62 PHE B N 1
ATOM 2667 C CA . PHE B 1 62 ? 20.156 11.805 -17.453 1 97.69 62 PHE B CA 1
ATOM 2668 C C . PHE B 1 62 ? 20 13.195 -16.844 1 97.69 62 PHE B C 1
ATOM 2670 O O . PHE B 1 62 ? 19.641 13.336 -15.68 1 97.69 62 PHE B O 1
ATOM 2677 N N . SER B 1 63 ? 20.219 14.297 -17.531 1 96.44 63 SER B N 1
ATOM 2678 C CA . SER B 1 63 ? 20.328 15.656 -17 1 96.44 63 SER B CA 1
ATOM 2679 C C . SER B 1 63 ? 19.031 16.109 -16.359 1 96.44 63 SER B C 1
ATOM 2681 O O . SER B 1 63 ? 19.031 16.922 -15.438 1 96.44 63 SER B O 1
ATOM 2683 N N . GLU B 1 64 ? 17.922 15.625 -16.812 1 96.56 64 GLU B N 1
ATOM 2684 C CA . GLU B 1 64 ? 16.625 16.031 -16.281 1 96.56 64 GLU B CA 1
ATOM 2685 C C . GLU B 1 64 ? 16.312 15.273 -15 1 96.56 64 GLU B C 1
ATOM 2687 O O . GLU B 1 64 ? 15.383 15.648 -14.273 1 96.56 64 GLU B O 1
ATOM 2692 N N . ILE B 1 65 ? 17.078 14.297 -14.641 1 97.12 65 ILE B N 1
ATOM 2693 C CA . ILE B 1 65 ? 16.75 13.406 -13.531 1 97.12 65 ILE B CA 1
ATOM 2694 C C . ILE B 1 65 ? 17.828 13.516 -12.453 1 97.12 65 ILE B C 1
ATOM 2696 O O . ILE B 1 65 ? 17.516 13.539 -11.258 1 97.12 65 ILE B O 1
ATOM 2700 N N . LEU B 1 66 ? 19.078 13.586 -12.922 1 97.94 66 LEU B N 1
ATOM 2701 C CA . LEU B 1 66 ? 20.203 13.492 -12 1 97.94 66 LEU B CA 1
ATOM 2702 C C . LEU B 1 66 ? 21.141 14.688 -12.164 1 97.94 66 LEU B C 1
ATOM 2704 O O . LEU B 1 66 ? 21.297 15.219 -13.266 1 97.94 66 LEU B O 1
ATOM 2708 N N . PRO B 1 67 ? 21.75 15 -11 1 97.62 67 PRO B N 1
ATOM 2709 C CA . PRO B 1 67 ? 22.828 15.969 -11.133 1 97.62 67 PRO B CA 1
ATOM 2710 C C . PRO B 1 67 ? 24 15.453 -11.977 1 97.62 67 PRO B C 1
ATOM 2712 O O . PRO B 1 67 ? 24.172 14.242 -12.102 1 97.62 67 PRO B O 1
ATOM 2715 N N . GLU B 1 68 ? 24.812 16.391 -12.484 1 96.69 68 GLU B N 1
ATOM 2716 C CA . GLU B 1 68 ? 25.891 16.062 -13.414 1 96.69 68 GLU B CA 1
ATOM 2717 C C . GLU B 1 68 ? 26.906 15.117 -12.781 1 96.69 68 GLU B C 1
ATOM 2719 O O . GLU B 1 68 ? 27.344 14.164 -13.422 1 96.69 68 GLU B O 1
ATOM 2724 N N . ASP B 1 69 ? 27.203 15.32 -11.562 1 97.31 69 ASP B N 1
ATOM 2725 C CA . ASP B 1 69 ? 28.219 14.5 -10.891 1 97.31 69 ASP B CA 1
ATOM 2726 C C . ASP B 1 69 ? 27.703 13.078 -10.672 1 97.31 69 ASP B C 1
ATOM 2728 O O . ASP B 1 69 ? 28.453 12.117 -10.82 1 97.31 69 ASP B O 1
ATOM 2732 N N . VAL B 1 70 ? 26.453 12.984 -10.367 1 97.94 70 VAL B N 1
ATOM 2733 C CA . VAL B 1 70 ? 25.844 11.68 -10.133 1 97.94 70 VAL B CA 1
ATOM 2734 C C . VAL B 1 70 ? 25.75 10.914 -11.445 1 97.94 70 VAL B C 1
ATOM 2736 O O . VAL B 1 70 ? 26.016 9.703 -11.492 1 97.94 70 VAL B O 1
ATOM 2739 N N . GLU B 1 71 ? 25.344 11.594 -12.477 1 97.81 71 GLU B N 1
ATOM 2740 C CA . GLU B 1 71 ? 25.266 10.969 -13.797 1 97.81 71 GLU B CA 1
ATOM 2741 C C . GLU B 1 71 ? 26.625 10.414 -14.227 1 97.81 71 GLU B C 1
ATOM 2743 O O . GLU B 1 71 ? 26.703 9.305 -14.758 1 97.81 71 GLU B O 1
ATOM 2748 N N . ALA B 1 72 ? 27.672 11.219 -14.062 1 97.31 72 ALA B N 1
ATOM 2749 C CA . ALA B 1 72 ? 29.016 10.789 -14.438 1 97.31 72 ALA B CA 1
ATOM 2750 C C . ALA B 1 72 ? 29.406 9.523 -13.68 1 97.31 72 ALA B C 1
ATOM 2752 O O . ALA B 1 72 ? 29.953 8.586 -14.273 1 97.31 72 ALA B O 1
ATOM 2753 N N . GLU B 1 73 ? 29.109 9.531 -12.445 1 98 73 GLU B N 1
ATOM 2754 C CA . GLU B 1 73 ? 29.438 8.375 -11.617 1 98 73 GLU B CA 1
ATOM 2755 C C . GLU B 1 73 ? 28.656 7.141 -12.055 1 98 73 GLU B C 1
ATOM 2757 O O . GLU B 1 73 ? 29.188 6.031 -12.086 1 98 73 GLU B O 1
ATOM 2762 N N . LEU B 1 74 ? 27.422 7.352 -12.383 1 98.25 74 LEU B N 1
ATOM 2763 C CA . LEU B 1 74 ? 26.547 6.277 -12.828 1 98.25 74 LEU B CA 1
ATOM 2764 C C . LEU B 1 74 ? 27.078 5.648 -14.117 1 98.25 74 LEU B C 1
ATOM 2766 O O . LEU B 1 74 ? 27.156 4.422 -14.219 1 98.25 74 LEU B O 1
ATOM 2770 N N . LYS B 1 75 ? 27.469 6.441 -15.039 1 97.88 75 LYS B N 1
ATOM 2771 C CA . LYS B 1 75 ? 27.938 5.945 -16.328 1 97.88 75 LYS B CA 1
ATOM 2772 C C . LYS B 1 75 ? 29.25 5.18 -16.172 1 97.88 75 LYS B C 1
ATOM 2774 O O . LYS B 1 75 ? 29.453 4.145 -16.812 1 97.88 75 LYS B O 1
ATOM 2779 N N . GLU B 1 76 ? 30.094 5.684 -15.352 1 97.62 76 GLU B N 1
ATOM 2780 C CA . GLU B 1 76 ? 31.344 4.992 -15.086 1 97.62 76 GLU B CA 1
ATOM 2781 C C . GLU B 1 76 ? 31.109 3.637 -14.43 1 97.62 76 GLU B C 1
ATOM 2783 O O . GLU B 1 76 ? 31.703 2.635 -14.82 1 97.62 76 GLU B O 1
ATOM 2788 N N . ALA B 1 77 ? 30.203 3.633 -13.484 1 97.94 77 ALA B N 1
ATOM 2789 C CA . ALA B 1 77 ? 29.906 2.41 -12.742 1 97.94 77 ALA B CA 1
ATOM 2790 C C . ALA B 1 77 ? 29.234 1.373 -13.641 1 97.94 77 ALA B C 1
ATOM 2792 O O . ALA B 1 77 ? 29.438 0.168 -13.461 1 97.94 77 ALA B O 1
ATOM 2793 N N . ALA B 1 78 ? 28.469 1.837 -14.625 1 97.56 78 ALA B N 1
ATOM 2794 C CA . ALA B 1 78 ? 27.766 0.939 -15.531 1 97.56 78 ALA B CA 1
ATOM 2795 C C . ALA B 1 78 ? 28.734 0.103 -16.359 1 97.56 78 ALA B C 1
ATOM 2797 O O . ALA B 1 78 ? 28.438 -1.04 -16.703 1 97.56 78 ALA B O 1
ATOM 2798 N N . VAL B 1 79 ? 29.906 0.646 -16.609 1 95.44 79 VAL B N 1
ATOM 2799 C CA . VAL B 1 79 ? 30.906 0.003 -17.453 1 95.44 79 VAL B CA 1
ATOM 2800 C C . VAL B 1 79 ? 31.625 -1.086 -16.672 1 95.44 79 VAL B C 1
ATOM 2802 O O . VAL B 1 79 ? 31.922 -2.16 -17.203 1 95.44 79 VAL B O 1
ATOM 2805 N N . ILE B 1 80 ? 31.828 -0.878 -15.469 1 95.19 80 ILE B N 1
ATOM 2806 C CA . ILE B 1 80 ? 32.656 -1.78 -14.688 1 95.19 80 ILE B CA 1
ATOM 2807 C C . ILE B 1 80 ? 31.797 -2.559 -13.695 1 95.19 80 ILE B C 1
ATOM 2809 O O . ILE B 1 80 ? 32.312 -3.143 -12.742 1 95.19 80 ILE B O 1
ATOM 2813 N N . SER B 1 81 ? 30.531 -2.531 -13.891 1 96.56 81 SER B N 1
ATOM 2814 C CA . SER B 1 81 ? 29.609 -3.115 -12.922 1 96.56 81 SER B CA 1
ATOM 2815 C C . SER B 1 81 ? 29.859 -4.605 -12.742 1 96.56 81 SER B C 1
ATOM 2817 O O . SER B 1 81 ? 30.203 -5.305 -13.695 1 96.56 81 SER B O 1
ATOM 2819 N N . MET B 1 82 ? 29.641 -5.023 -11.555 1 96.31 82 MET B N 1
ATOM 2820 C CA . MET B 1 82 ? 29.781 -6.434 -11.211 1 96.31 82 MET B CA 1
ATOM 2821 C C . MET B 1 82 ? 28.438 -7.145 -11.273 1 96.31 82 MET B C 1
ATOM 2823 O O . MET B 1 82 ? 28.312 -8.305 -10.867 1 96.31 82 MET B O 1
ATOM 2827 N N . GLY B 1 83 ? 27.469 -6.434 -11.773 1 95.75 83 GLY B N 1
ATOM 2828 C CA . GLY B 1 83 ? 26.125 -7 -11.797 1 95.75 83 GLY B CA 1
ATOM 2829 C C . GLY B 1 83 ? 25.953 -8.07 -12.859 1 95.75 83 GLY B C 1
ATOM 2830 O O . GLY B 1 83 ? 26.781 -8.195 -13.766 1 95.75 83 GLY B O 1
ATOM 2831 N N . THR B 1 84 ? 24.859 -8.852 -12.742 1 94.62 84 THR B N 1
ATOM 2832 C CA . THR B 1 84 ? 24.562 -9.945 -13.664 1 94.62 84 THR B CA 1
ATOM 2833 C C . THR B 1 84 ? 23.703 -9.461 -14.828 1 94.62 84 THR B C 1
ATOM 2835 O O . THR B 1 84 ? 23.109 -8.383 -14.766 1 94.62 84 THR B O 1
ATOM 2838 N N . GLU B 1 85 ? 23.734 -10.242 -15.914 1 94.5 85 GLU B N 1
ATOM 2839 C CA . GLU B 1 85 ? 22.859 -9.945 -17.047 1 94.5 85 GLU B CA 1
ATOM 2840 C C . GLU B 1 85 ? 21.391 -10.156 -16.688 1 94.5 85 GLU B C 1
ATOM 2842 O O . GLU B 1 85 ? 21.078 -10.969 -15.82 1 94.5 85 GLU B O 1
ATOM 2847 N N . VAL B 1 86 ? 20.609 -9.359 -17.375 1 93 86 VAL B N 1
ATOM 2848 C CA . VAL B 1 86 ? 19.188 -9.406 -17.109 1 93 86 VAL B CA 1
ATOM 2849 C C . VAL B 1 86 ? 18.422 -9.609 -18.422 1 93 86 VAL B C 1
ATOM 2851 O O . VAL B 1 86 ? 18.781 -9.039 -19.453 1 93 86 VAL B O 1
ATOM 2854 N N . ASN B 1 87 ? 17.422 -10.516 -18.391 1 92 87 ASN B N 1
ATOM 2855 C CA . ASN B 1 87 ? 16.672 -10.766 -19.609 1 92 87 ASN B CA 1
ATOM 2856 C C . ASN B 1 87 ? 15.578 -9.727 -19.828 1 92 87 ASN B C 1
ATOM 2858 O O . ASN B 1 87 ? 15.273 -8.938 -18.922 1 92 87 ASN B O 1
ATOM 2862 N N . ASP B 1 88 ? 14.961 -9.711 -20.984 1 94.44 88 ASP B N 1
ATOM 2863 C CA . ASP B 1 88 ? 14 -8.688 -21.391 1 94.44 88 ASP B CA 1
ATOM 2864 C C . ASP B 1 88 ? 12.727 -8.773 -20.562 1 94.44 88 ASP B C 1
ATOM 2866 O O . ASP B 1 88 ? 12.117 -7.746 -20.25 1 94.44 88 ASP B O 1
ATOM 2870 N N . LEU B 1 89 ? 12.406 -9.906 -20.25 1 92.94 89 LEU B N 1
ATOM 2871 C CA . LEU B 1 89 ? 11.195 -10.102 -19.469 1 92.94 89 LEU B CA 1
ATOM 2872 C C . LEU B 1 89 ? 11.344 -9.484 -18.078 1 92.94 89 LEU B C 1
ATOM 2874 O O . LEU B 1 89 ? 10.445 -8.781 -17.609 1 92.94 89 LEU B O 1
ATOM 2878 N N . ASP B 1 90 ? 12.461 -9.703 -17.469 1 93.94 90 ASP B N 1
ATOM 2879 C CA . ASP B 1 90 ? 12.734 -9.133 -16.141 1 93.94 90 ASP B CA 1
ATOM 2880 C C . ASP B 1 90 ? 12.828 -7.613 -16.203 1 93.94 90 ASP B C 1
ATOM 2882 O O . ASP B 1 90 ? 12.297 -6.918 -15.336 1 93.94 90 ASP B O 1
ATOM 2886 N N . LEU B 1 91 ? 13.445 -7.188 -17.234 1 95.94 91 LEU B N 1
ATOM 2887 C CA . LEU B 1 91 ? 13.586 -5.746 -17.406 1 95.94 91 LEU B CA 1
ATOM 2888 C C . LEU B 1 91 ? 12.227 -5.082 -17.594 1 95.94 91 LEU B C 1
ATOM 2890 O O . LEU B 1 91 ? 11.992 -3.994 -17.062 1 95.94 91 LEU B O 1
ATOM 2894 N N . SER B 1 92 ? 11.406 -5.715 -18.359 1 96.06 92 SER B N 1
ATOM 2895 C CA . SER B 1 92 ? 10.062 -5.191 -18.562 1 96.06 92 SER B CA 1
ATOM 2896 C C . SER B 1 92 ? 9.281 -5.121 -17.266 1 96.06 92 SER B C 1
ATOM 2898 O O . SER B 1 92 ? 8.562 -4.148 -17.016 1 96.06 92 SER B O 1
ATOM 2900 N N . ASN B 1 93 ? 9.469 -6.117 -16.484 1 94.38 93 ASN B N 1
ATOM 2901 C CA . ASN B 1 93 ? 8.789 -6.141 -15.188 1 94.38 93 ASN B CA 1
ATOM 2902 C C . ASN B 1 93 ? 9.305 -5.047 -14.258 1 94.38 93 ASN B C 1
ATOM 2904 O O . ASN B 1 93 ? 8.523 -4.398 -13.562 1 94.38 93 ASN B O 1
ATOM 2908 N N . ILE B 1 94 ? 10.562 -4.879 -14.227 1 96.62 94 ILE B N 1
ATOM 2909 C CA . ILE B 1 94 ? 11.172 -3.844 -13.406 1 96.62 94 ILE B CA 1
ATOM 2910 C C . ILE B 1 94 ? 10.688 -2.469 -13.859 1 96.62 94 ILE B C 1
ATOM 2912 O O . ILE B 1 94 ? 10.375 -1.61 -13.031 1 96.62 94 ILE B O 1
ATOM 2916 N N . ARG B 1 95 ? 10.578 -2.273 -15.156 1 97.44 95 ARG B N 1
ATOM 2917 C CA . ARG B 1 95 ? 10.102 -1.01 -15.719 1 97.44 95 ARG B CA 1
ATOM 2918 C C . ARG B 1 95 ? 8.672 -0.724 -15.289 1 97.44 95 ARG B C 1
ATOM 2920 O O . ARG B 1 95 ? 8.336 0.414 -14.953 1 97.44 95 ARG B O 1
ATOM 2927 N N . GLU B 1 96 ? 7.871 -1.725 -15.31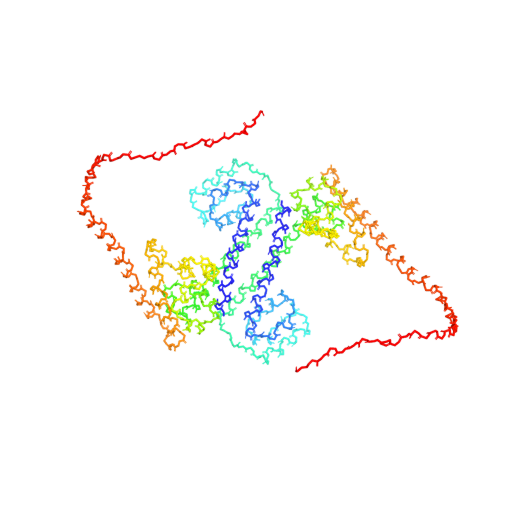2 1 96.69 96 GLU B N 1
ATOM 2928 C CA . GLU B 1 96 ? 6.484 -1.566 -14.883 1 96.69 96 GLU B CA 1
ATOM 2929 C C . GLU B 1 96 ? 6.406 -1.172 -13.406 1 96.69 96 GLU B C 1
ATOM 2931 O O . GLU B 1 96 ? 5.559 -0.363 -13.023 1 96.69 96 GLU B O 1
ATOM 2936 N N . LEU B 1 97 ? 7.242 -1.771 -12.617 1 97.06 97 LEU B N 1
ATOM 2937 C CA . LEU B 1 97 ? 7.293 -1.411 -11.203 1 97.06 97 LEU B CA 1
ATOM 2938 C C . LEU B 1 97 ? 7.719 0.043 -11.031 1 97.06 97 LEU B C 1
ATOM 2940 O O . LEU B 1 97 ? 7.16 0.762 -10.195 1 97.06 97 LEU B O 1
ATOM 2944 N N . CYS B 1 98 ? 8.703 0.463 -11.82 1 98.38 98 CYS B N 1
ATOM 2945 C CA . CYS B 1 98 ? 9.117 1.861 -11.789 1 98.38 98 CYS B CA 1
ATOM 2946 C C . CYS B 1 98 ? 7.953 2.781 -12.156 1 98.38 98 CYS B C 1
ATOM 2948 O O . CYS B 1 98 ? 7.766 3.824 -11.523 1 98.38 98 CYS B O 1
ATOM 2950 N N . ASP B 1 99 ? 7.18 2.385 -13.141 1 97.88 99 ASP B N 1
ATOM 2951 C CA . ASP B 1 99 ? 6.012 3.164 -13.539 1 97.88 99 ASP B CA 1
ATOM 2952 C C . ASP B 1 99 ? 5.035 3.328 -12.375 1 97.88 99 ASP B C 1
ATOM 2954 O O . ASP B 1 99 ? 4.477 4.406 -12.18 1 97.88 99 ASP B O 1
ATOM 2958 N N . GLN B 1 100 ? 4.891 2.293 -11.625 1 96.81 100 GLN B N 1
ATOM 2959 C CA . GLN B 1 100 ? 3.979 2.352 -10.484 1 96.81 100 GLN B CA 1
ATOM 2960 C C . GLN B 1 100 ? 4.52 3.268 -9.391 1 96.81 100 GLN B C 1
ATOM 2962 O O . GLN B 1 100 ? 3.768 4.035 -8.789 1 96.81 100 GLN B O 1
ATOM 2967 N N . VAL B 1 101 ? 5.797 3.178 -9.133 1 97.81 101 VAL B N 1
ATOM 2968 C CA . VAL B 1 101 ? 6.422 4.039 -8.133 1 97.81 101 VAL B CA 1
ATOM 2969 C C . VAL B 1 101 ? 6.215 5.504 -8.516 1 97.81 101 VAL B C 1
ATOM 2971 O O . VAL B 1 101 ? 5.828 6.32 -7.676 1 97.81 101 VAL B O 1
ATOM 2974 N N . LEU B 1 102 ? 6.422 5.809 -9.773 1 97.94 102 LEU B N 1
ATOM 2975 C CA . LEU B 1 102 ? 6.305 7.184 -10.242 1 97.94 102 LEU B CA 1
ATOM 2976 C C . LEU B 1 102 ? 4.852 7.641 -10.227 1 97.94 102 LEU B C 1
ATOM 2978 O O . LEU B 1 102 ? 4.555 8.773 -9.828 1 97.94 102 LEU B O 1
ATOM 2982 N N . ALA B 1 103 ? 3.947 6.77 -10.617 1 96.5 103 ALA B N 1
ATOM 2983 C CA . ALA B 1 103 ? 2.523 7.094 -10.602 1 96.5 103 ALA B CA 1
ATOM 2984 C C . ALA B 1 103 ? 2.029 7.352 -9.18 1 96.5 103 ALA B C 1
ATOM 2986 O O . ALA B 1 103 ? 1.303 8.32 -8.938 1 96.5 103 ALA B O 1
ATOM 2987 N N . LEU B 1 104 ? 2.416 6.531 -8.289 1 96.62 104 LEU B N 1
ATOM 2988 C CA . LEU B 1 104 ? 2.002 6.684 -6.895 1 96.62 104 LEU B CA 1
ATOM 2989 C C . LEU B 1 104 ? 2.584 7.957 -6.293 1 96.62 104 LEU B C 1
ATOM 2991 O O . LEU B 1 104 ? 1.929 8.625 -5.484 1 96.62 104 LEU B O 1
ATOM 2995 N N . SER B 1 105 ? 3.791 8.234 -6.672 1 97.38 105 SER B N 1
ATOM 2996 C CA . SER B 1 105 ? 4.422 9.461 -6.184 1 97.38 105 SER B CA 1
ATOM 2997 C C . SER B 1 105 ? 3.66 10.695 -6.652 1 97.38 105 SER B C 1
ATOM 2999 O O . SER B 1 105 ? 3.455 11.633 -5.879 1 97.38 105 SER B O 1
ATOM 3001 N N . GLU B 1 106 ? 3.305 10.695 -7.867 1 96.69 106 GLU B N 1
ATOM 3002 C CA . GLU B 1 106 ? 2.518 11.805 -8.406 1 96.69 106 GLU B CA 1
ATOM 3003 C C . GLU B 1 106 ? 1.164 11.906 -7.711 1 96.69 106 GLU B C 1
ATOM 3005 O O . GLU B 1 106 ? 0.718 13.008 -7.371 1 96.69 106 GLU B O 1
ATOM 3010 N N . TYR B 1 107 ? 0.576 10.82 -7.531 1 95.75 107 TYR B N 1
ATOM 3011 C CA . TYR B 1 107 ? -0.711 10.797 -6.848 1 95.75 107 TYR B CA 1
ATOM 3012 C C . TYR B 1 107 ? -0.576 11.312 -5.418 1 95.75 107 TYR B C 1
ATOM 3014 O O . TYR B 1 107 ? -1.438 12.047 -4.934 1 95.75 107 TYR B O 1
ATOM 3022 N N . ARG B 1 108 ? 0.442 10.867 -4.742 1 97.25 108 ARG B N 1
ATOM 3023 C CA . ARG B 1 108 ? 0.697 11.336 -3.385 1 97.25 108 ARG B CA 1
ATOM 3024 C C . ARG B 1 108 ? 0.772 12.859 -3.338 1 97.25 108 ARG B C 1
ATOM 3026 O O . ARG B 1 108 ? 0.226 13.484 -2.426 1 97.25 108 ARG B O 1
ATOM 3033 N N . ALA B 1 109 ? 1.507 13.422 -4.32 1 96.94 109 ALA B N 1
ATOM 3034 C CA . ALA B 1 109 ? 1.637 14.875 -4.402 1 96.94 109 ALA B CA 1
ATOM 3035 C C . ALA B 1 109 ? 0.279 15.539 -4.621 1 96.94 109 ALA B C 1
ATOM 3037 O O . ALA B 1 109 ? -0.03 16.547 -3.996 1 96.94 109 ALA B O 1
ATOM 3038 N N . GLN B 1 110 ? -0.548 14.953 -5.438 1 96.25 110 GLN B N 1
ATOM 3039 C CA . GLN B 1 110 ? -1.883 15.477 -5.707 1 96.25 110 GLN B CA 1
ATOM 3040 C C . GLN B 1 110 ? -2.764 15.406 -4.461 1 96.25 110 GLN B C 1
ATOM 3042 O O . GLN B 1 110 ? -3.504 16.344 -4.16 1 96.25 110 GLN B O 1
ATOM 3047 N N . LEU B 1 111 ? -2.68 14.312 -3.838 1 96.75 111 LEU B N 1
ATOM 3048 C CA . LEU B 1 111 ? -3.461 14.117 -2.623 1 96.75 111 LEU B CA 1
ATOM 3049 C C . LEU B 1 111 ? -3.045 15.109 -1.542 1 96.75 111 LEU B C 1
ATOM 3051 O O . LEU B 1 111 ? -3.889 15.617 -0.799 1 96.75 111 LEU B O 1
ATOM 3055 N N . TYR B 1 112 ? -1.766 15.344 -1.483 1 97.12 112 TYR B N 1
ATOM 3056 C CA . TYR B 1 112 ? -1.271 16.328 -0.531 1 97.12 112 TYR B CA 1
ATOM 3057 C C . TYR B 1 112 ? -1.825 17.719 -0.846 1 97.12 112 TYR B C 1
ATOM 3059 O O . TYR B 1 112 ? -2.234 18.453 0.058 1 97.12 112 TYR B O 1
ATOM 3067 N N . ASP B 1 113 ? -1.816 18.078 -2.062 1 97.06 113 ASP B N 1
ATOM 3068 C CA . ASP B 1 113 ? -2.357 19.359 -2.48 1 97.06 113 ASP B CA 1
ATOM 3069 C C . ASP B 1 113 ? -3.846 19.469 -2.146 1 97.06 113 ASP B C 1
ATOM 3071 O O . ASP B 1 113 ? -4.32 20.531 -1.73 1 97.06 113 ASP B O 1
ATOM 3075 N N . TYR B 1 114 ? -4.582 18.469 -2.375 1 96 114 TYR B N 1
ATOM 3076 C CA . TYR B 1 114 ? -5.984 18.406 -1.986 1 96 114 TYR B CA 1
ATOM 3077 C C . TYR B 1 114 ? -6.148 18.641 -0.489 1 96 114 TYR B C 1
ATOM 3079 O O . TYR B 1 114 ? -6.98 19.438 -0.064 1 96 114 TYR B O 1
ATOM 3087 N N . LEU B 1 115 ? -5.336 17.922 0.265 1 97 115 LEU B N 1
ATOM 3088 C CA . LEU B 1 115 ? -5.391 18.047 1.718 1 97 115 LEU B CA 1
ATOM 3089 C C . LEU B 1 115 ? -5.059 19.469 2.164 1 97 115 LEU B C 1
ATOM 3091 O O . LEU B 1 115 ? -5.703 20 3.068 1 97 115 LEU B O 1
ATOM 3095 N N . LYS B 1 116 ? -4.055 20 1.555 1 96.88 116 LYS B N 1
ATOM 3096 C CA . LYS B 1 116 ? -3.654 21.375 1.844 1 96.88 116 LYS B CA 1
ATOM 3097 C C . LYS B 1 116 ? -4.809 22.344 1.61 1 96.88 116 LYS B C 1
ATOM 3099 O O . LYS B 1 116 ? -5.102 23.188 2.463 1 96.88 116 LYS B O 1
ATOM 3104 N N . SER B 1 117 ? -5.438 22.203 0.569 1 95.56 117 SER B N 1
ATOM 3105 C CA . SER B 1 117 ? -6.566 23.062 0.229 1 95.56 117 SER B CA 1
ATOM 3106 C C . SER B 1 117 ? -7.711 22.891 1.22 1 95.56 117 SER B C 1
ATOM 3108 O O . SER B 1 117 ? -8.289 23.875 1.691 1 95.56 117 SER B O 1
ATOM 3110 N N . ARG B 1 118 ? -8.039 21.672 1.554 1 94.38 118 ARG B N 1
ATOM 3111 C CA . ARG B 1 118 ? -9.141 21.375 2.465 1 94.38 118 ARG B CA 1
ATOM 3112 C C . ARG B 1 118 ? -8.836 21.891 3.869 1 94.38 118 ARG B C 1
ATOM 3114 O O . ARG B 1 118 ? -9.703 22.469 4.523 1 94.38 118 ARG B O 1
ATOM 3121 N N . MET B 1 119 ? -7.598 21.734 4.266 1 96.44 119 MET B N 1
ATOM 3122 C CA . MET B 1 119 ? -7.211 22.188 5.598 1 96.44 119 MET B CA 1
ATOM 3123 C C . MET B 1 119 ? -7.277 23.703 5.695 1 96.44 119 MET B C 1
ATOM 3125 O O . MET B 1 119 ? -7.711 24.25 6.711 1 96.44 119 MET B O 1
ATOM 3129 N N . ASN B 1 120 ? -6.895 24.406 4.652 1 95.12 120 ASN B N 1
ATOM 3130 C CA . ASN B 1 120 ? -6.91 25.859 4.66 1 95.12 120 ASN B CA 1
ATOM 3131 C C . ASN B 1 120 ? -8.336 26.406 4.617 1 95.12 120 ASN B C 1
ATOM 3133 O O . ASN B 1 120 ? -8.586 27.531 5.047 1 95.12 120 ASN B O 1
ATOM 3137 N N . THR B 1 121 ? -9.242 25.578 4.172 1 92.81 121 THR B N 1
ATOM 3138 C CA . THR B 1 121 ? -10.641 26 4.105 1 92.81 121 THR B CA 1
ATOM 3139 C C . THR B 1 121 ? -11.367 25.656 5.398 1 92.81 121 THR B C 1
ATOM 3141 O O . THR B 1 121 ? -12.117 26.469 5.934 1 92.81 121 THR B O 1
ATOM 3144 N N . ILE B 1 122 ? -11.109 24.484 5.977 1 92.81 122 ILE B N 1
ATOM 3145 C CA . ILE B 1 122 ? -11.898 23.953 7.086 1 92.81 122 ILE B CA 1
ATOM 3146 C C . ILE B 1 122 ? -11.266 24.375 8.414 1 92.81 122 ILE B C 1
ATOM 3148 O O . ILE B 1 122 ? -11.977 24.641 9.391 1 92.81 122 ILE B O 1
ATOM 3152 N N . ALA B 1 123 ? -9.945 24.438 8.391 1 96.56 123 ALA B N 1
ATOM 3153 C CA . ALA B 1 123 ? -9.242 24.734 9.641 1 96.56 123 ALA B CA 1
ATOM 3154 C C . ALA B 1 123 ? -8.016 25.609 9.383 1 96.56 123 ALA B C 1
ATOM 3156 O O . ALA B 1 123 ? -6.891 25.203 9.695 1 96.56 123 ALA B O 1
ATOM 3157 N N . PRO B 1 124 ? -8.266 26.844 8.914 1 97.31 124 PRO B N 1
ATOM 3158 C CA . PRO B 1 124 ? -7.145 27.703 8.531 1 97.31 124 PRO B CA 1
ATOM 3159 C C . PRO B 1 124 ? -6.281 28.109 9.727 1 97.31 124 PRO B C 1
ATOM 3161 O O . PRO B 1 124 ? -5.059 28.203 9.602 1 97.31 124 PRO B O 1
ATOM 3164 N N . ASN B 1 125 ? -6.867 28.344 10.867 1 97.88 125 ASN B N 1
ATOM 3165 C CA . ASN B 1 125 ? -6.109 28.797 12.031 1 97.88 125 ASN B CA 1
ATOM 3166 C C . ASN B 1 125 ? -5.273 27.672 12.625 1 97.88 125 ASN B C 1
ATOM 3168 O O . ASN B 1 125 ? -4.109 27.875 12.977 1 97.88 125 ASN B O 1
ATOM 3172 N N . LEU B 1 126 ? -5.848 26.516 12.711 1 97.88 126 LEU B N 1
ATOM 3173 C CA . LEU B 1 126 ? -5.086 25.359 13.148 1 97.88 126 LEU B CA 1
ATOM 3174 C C . LEU B 1 126 ? -3.914 25.094 12.211 1 97.88 126 LEU B C 1
ATOM 3176 O O . LEU B 1 126 ? -2.799 24.828 12.664 1 97.88 126 LEU B O 1
ATOM 3180 N N . THR B 1 127 ? -4.168 25.188 10.914 1 97.75 127 THR B N 1
ATOM 3181 C CA . THR B 1 127 ? -3.154 24.953 9.898 1 97.75 127 THR B CA 1
ATOM 3182 C C . THR B 1 127 ? -1.998 25.938 10.039 1 97.75 127 THR B C 1
ATOM 3184 O O . THR B 1 127 ? -0.833 25.562 9.906 1 97.75 127 THR B O 1
ATOM 3187 N N . ALA B 1 128 ? -2.314 27.156 10.359 1 97.38 128 ALA B N 1
ATOM 3188 C CA . ALA B 1 128 ? -1.291 28.172 10.531 1 97.38 128 ALA B CA 1
ATOM 3189 C C . ALA B 1 128 ? -0.361 27.844 11.695 1 97.38 128 ALA B C 1
ATOM 3191 O O . ALA B 1 128 ? 0.825 28.172 11.664 1 97.38 128 ALA B O 1
ATOM 3192 N N . LEU B 1 129 ? -0.844 27.156 12.609 1 97.69 129 LEU B N 1
ATOM 3193 C CA . LEU B 1 129 ? -0.094 26.891 13.836 1 97.69 129 LEU B CA 1
ATOM 3194 C C . LEU B 1 129 ? 0.765 25.641 13.688 1 97.69 129 LEU B C 1
ATOM 3196 O O . LEU B 1 129 ? 1.952 25.656 14.016 1 97.69 129 LEU B O 1
ATOM 3200 N N . VAL B 1 130 ? 0.13 24.562 13.164 1 97.56 130 VAL B N 1
ATOM 3201 C CA . VAL B 1 130 ? 0.804 23.281 13.281 1 97.56 130 VAL B CA 1
ATOM 3202 C C . VAL B 1 130 ? 1.099 22.719 11.891 1 97.56 130 VAL B C 1
ATOM 3204 O O . VAL B 1 130 ? 1.782 21.703 11.758 1 97.56 130 VAL B O 1
ATOM 3207 N N . GLY B 1 131 ? 0.638 23.312 10.852 1 97.06 131 GLY B N 1
ATOM 3208 C CA . GLY B 1 131 ? 0.788 22.797 9.5 1 97.06 131 GLY B CA 1
ATOM 3209 C C . GLY B 1 131 ? -0.353 21.875 9.086 1 97.06 131 GLY B C 1
ATOM 3210 O O . GLY B 1 131 ? -1.119 21.406 9.93 1 97.06 131 GLY B O 1
ATOM 3211 N N . GLU B 1 132 ? -0.409 21.609 7.809 1 97.31 132 GLU B N 1
ATOM 3212 C CA . GLU B 1 132 ? -1.536 20.891 7.227 1 97.31 132 GLU B CA 1
ATOM 3213 C C . GLU B 1 132 ? -1.532 19.422 7.66 1 97.31 132 GLU B C 1
ATOM 3215 O O . GLU B 1 132 ? -2.572 18.875 8.031 1 97.31 132 GLU B O 1
ATOM 3220 N N . LEU B 1 133 ? -0.38 18.812 7.688 1 97.12 133 LEU B N 1
ATOM 3221 C CA . LEU B 1 133 ? -0.298 17.391 7.973 1 97.12 133 LEU B CA 1
ATOM 3222 C C . LEU B 1 133 ? -0.599 17.109 9.438 1 97.12 133 LEU B C 1
ATOM 3224 O O . LEU B 1 133 ? -1.457 16.281 9.758 1 97.12 133 LEU B O 1
ATOM 3228 N N . VAL B 1 134 ? 0.014 17.844 10.273 1 97.19 134 VAL B N 1
ATOM 3229 C CA . VAL B 1 134 ? -0.196 17.641 11.703 1 97.19 134 VAL B CA 1
ATOM 3230 C C . VAL B 1 134 ? -1.632 18 12.07 1 97.19 134 VAL B C 1
ATOM 3232 O O . VAL B 1 134 ? -2.289 17.281 12.82 1 97.19 134 VAL B O 1
ATOM 3235 N N . GLY B 1 135 ? -2.111 19.078 11.531 1 97.81 135 GLY B N 1
ATOM 3236 C CA . GLY B 1 135 ? -3.488 19.469 11.781 1 97.81 135 GLY B CA 1
ATOM 3237 C C . GLY B 1 135 ? -4.5 18.438 11.344 1 97.81 135 GLY B C 1
ATOM 3238 O O . GLY B 1 135 ? -5.43 18.109 12.086 1 97.81 135 GLY B O 1
ATOM 3239 N N . ALA B 1 136 ? -4.254 17.922 10.164 1 97.88 136 ALA B N 1
ATOM 3240 C CA . ALA B 1 136 ? -5.156 16.906 9.633 1 97.88 136 ALA B CA 1
ATOM 3241 C C . ALA B 1 136 ? -5.129 15.648 10.5 1 97.88 136 ALA B C 1
ATOM 3243 O O . ALA B 1 136 ? -6.168 15.023 10.734 1 97.88 136 ALA B O 1
ATOM 3244 N N . ARG B 1 137 ? -4.016 15.305 10.992 1 97.06 137 ARG B N 1
ATOM 3245 C CA . ARG B 1 137 ? -3.893 14.133 11.852 1 97.06 137 ARG B CA 1
ATOM 3246 C C . ARG B 1 137 ? -4.629 14.336 13.172 1 97.06 137 ARG B C 1
ATOM 3248 O O . ARG B 1 137 ? -5.25 13.406 13.695 1 97.06 137 ARG B O 1
ATOM 3255 N N . LEU B 1 138 ? -4.535 15.5 13.641 1 97.06 138 LEU B N 1
ATOM 3256 C CA . LEU B 1 138 ? -5.25 15.805 14.875 1 97.06 138 LEU B CA 1
ATOM 3257 C C . LEU B 1 138 ? -6.758 15.656 14.68 1 97.06 138 LEU B C 1
ATOM 3259 O O . LEU B 1 138 ? -7.438 15.039 15.5 1 97.06 138 LEU B O 1
ATOM 3263 N N . ILE B 1 139 ? -7.18 16.203 13.625 1 96.81 139 ILE B N 1
ATOM 3264 C CA . ILE B 1 139 ? -8.609 16.141 13.336 1 96.81 139 ILE B CA 1
ATOM 3265 C C . ILE B 1 139 ? -9.023 14.672 13.148 1 96.81 139 ILE B C 1
ATOM 3267 O O . ILE B 1 139 ? -10.062 14.25 13.656 1 96.81 139 ILE B O 1
ATOM 3271 N N . ALA B 1 140 ? -8.195 13.977 12.43 1 95.69 140 ALA B N 1
ATOM 3272 C CA . ALA B 1 140 ? -8.477 12.562 12.203 1 95.69 140 ALA B CA 1
ATOM 3273 C C . ALA B 1 140 ? -8.547 11.797 13.523 1 95.69 140 ALA B C 1
ATOM 3275 O O . ALA B 1 140 ? -9.445 10.977 13.727 1 95.69 140 ALA B O 1
ATOM 3276 N N . HIS B 1 141 ? -7.68 12.055 14.328 1 94.69 141 HIS B N 1
ATOM 3277 C CA . HIS B 1 141 ? -7.637 11.383 15.617 1 94.69 141 HIS B CA 1
ATOM 3278 C C . HIS B 1 141 ? -8.828 11.766 16.484 1 94.69 141 HIS B C 1
ATOM 3280 O O . HIS B 1 141 ? -9.32 10.961 17.266 1 94.69 141 HIS B O 1
ATOM 3286 N N . GLY B 1 142 ? -9.234 12.977 16.359 1 93.75 142 GLY B N 1
ATOM 3287 C CA . GLY B 1 142 ? -10.383 13.453 17.109 1 93.75 142 GLY B CA 1
ATOM 3288 C C . GLY B 1 142 ? -11.711 13.023 16.516 1 93.75 142 GLY B C 1
ATOM 3289 O O . GLY B 1 142 ? -12.758 13.133 17.156 1 93.75 142 GLY B O 1
ATOM 3290 N N . GLY B 1 143 ? -11.602 12.586 15.328 1 93.81 143 GLY B N 1
ATOM 3291 C CA . GLY B 1 143 ? -12.797 12.133 14.633 1 93.81 143 GLY B CA 1
ATOM 3292 C C . GLY B 1 143 ? -13.461 13.227 13.805 1 93.81 143 GLY B C 1
ATOM 3293 O O . GLY B 1 143 ? -14.062 12.945 12.773 1 93.81 143 GLY B O 1
ATOM 3294 N N . SER B 1 144 ? -13.523 14.445 14.375 1 94.75 144 SER B N 1
ATOM 3295 C CA . SER B 1 144 ? -14.039 15.617 13.672 1 94.75 144 SER B CA 1
ATOM 3296 C C . SER B 1 144 ? -13.453 16.906 14.25 1 94.75 144 SER B C 1
ATOM 3298 O O . SER B 1 144 ? -12.898 16.906 15.359 1 94.75 144 SER B O 1
ATOM 3300 N N . LEU B 1 145 ? -13.617 17.953 13.414 1 95.62 145 LEU B N 1
ATOM 3301 C CA . LEU B 1 145 ? -13.18 19.25 13.906 1 95.62 145 LEU B CA 1
ATOM 3302 C C . LEU B 1 145 ? -13.984 19.672 15.141 1 95.62 145 LEU B C 1
ATOM 3304 O O . LEU B 1 145 ? -13.422 20.188 16.109 1 95.62 145 LEU B O 1
ATOM 3308 N N . MET B 1 146 ? -15.234 19.344 15.148 1 96.25 146 MET B N 1
ATOM 3309 C CA . MET B 1 146 ? -16.109 19.688 16.266 1 96.25 146 MET B CA 1
ATOM 3310 C C . MET B 1 146 ? -15.742 18.906 17.516 1 96.25 146 MET B C 1
ATOM 3312 O O . MET B 1 146 ? -15.719 19.469 18.609 1 96.25 146 MET B O 1
ATOM 3316 N N . ASN B 1 147 ? -15.406 17.688 17.328 1 96.38 147 ASN B N 1
ATOM 3317 C CA . ASN B 1 147 ? -14.984 16.875 18.469 1 96.38 147 ASN B CA 1
ATOM 3318 C C . ASN B 1 147 ? -13.656 17.344 19.047 1 96.38 147 ASN B C 1
ATOM 3320 O O . ASN B 1 147 ? -13.477 17.359 20.266 1 96.38 147 ASN B O 1
ATOM 3324 N N . LEU B 1 148 ? -12.867 17.75 18.156 1 96.44 148 LEU B N 1
ATOM 3325 C CA . LEU B 1 148 ? -11.57 18.266 18.594 1 96.44 148 LEU B CA 1
ATOM 3326 C C . LEU B 1 148 ? -11.719 19.594 19.328 1 96.44 148 LEU B C 1
ATOM 3328 O O . LEU B 1 148 ? -10.969 19.875 20.266 1 96.44 148 LEU B O 1
ATOM 3332 N N . ALA B 1 149 ? -12.695 20.344 18.906 1 97.19 149 ALA B N 1
ATOM 3333 C CA . ALA B 1 149 ? -12.945 21.672 19.5 1 97.19 149 ALA B CA 1
ATOM 3334 C C . ALA B 1 149 ? -13.359 21.547 20.953 1 97.19 149 ALA B C 1
ATOM 3336 O O . ALA B 1 149 ? -13.188 22.484 21.734 1 97.19 149 ALA B O 1
ATOM 3337 N N . LYS B 1 150 ? -13.812 20.422 21.312 1 96.88 150 LYS B N 1
ATOM 3338 C CA . LYS B 1 150 ? -14.289 20.188 22.672 1 96.88 150 LYS B CA 1
ATOM 3339 C C . LYS B 1 150 ? -13.141 19.797 23.609 1 96.88 150 LYS B C 1
ATOM 3341 O O . LYS B 1 150 ? -13.297 19.812 24.828 1 96.88 150 LYS B O 1
ATOM 3346 N N . GLN B 1 151 ? -12.086 19.516 23.078 1 95.94 151 GLN B N 1
ATOM 3347 C CA . GLN B 1 151 ? -10.969 19.016 23.875 1 95.94 151 GLN B CA 1
ATOM 3348 C C . GLN B 1 151 ? -10.109 20.156 24.406 1 95.94 151 GLN B C 1
ATOM 3350 O O . GLN B 1 151 ? -9.883 21.141 23.719 1 95.94 151 GLN B O 1
ATOM 3355 N N . PRO B 1 152 ? -9.648 20 25.625 1 95.5 152 PRO B N 1
ATOM 3356 C CA . PRO B 1 152 ? -8.719 20.984 26.156 1 95.5 152 PRO B CA 1
ATOM 3357 C C . PRO B 1 152 ? -7.312 20.859 25.562 1 95.5 152 PRO B C 1
ATOM 3359 O O . PRO B 1 152 ? -7.004 19.844 24.922 1 95.5 152 PRO B O 1
ATOM 3362 N N . GLY B 1 153 ? -6.496 21.859 25.766 1 95 153 GLY B N 1
ATOM 3363 C CA . GLY B 1 153 ? -5.129 21.875 25.281 1 95 153 GLY B CA 1
ATOM 3364 C C . GLY B 1 153 ? -4.305 20.703 25.781 1 95 153 GLY B C 1
ATOM 3365 O O . GLY B 1 153 ? -3.484 20.156 25.031 1 95 153 GLY B O 1
ATOM 3366 N N . SER B 1 154 ? -4.496 20.297 26.984 1 89.94 154 SER B N 1
ATOM 3367 C CA . SER B 1 154 ? -3.758 19.172 27.562 1 89.94 154 SER B CA 1
ATOM 3368 C C . SER B 1 154 ? -4.02 17.875 26.812 1 89.94 154 SER B C 1
ATOM 3370 O O . SER B 1 154 ? -3.113 17.062 26.625 1 89.94 154 SER B O 1
ATOM 3372 N N . THR B 1 155 ? -5.227 17.703 26.375 1 92.31 155 THR B N 1
ATOM 3373 C CA . THR B 1 155 ? -5.586 16.5 25.625 1 92.31 155 THR B CA 1
ATOM 3374 C C . THR B 1 155 ? -4.977 16.547 24.219 1 92.31 155 THR B C 1
ATOM 3376 O O 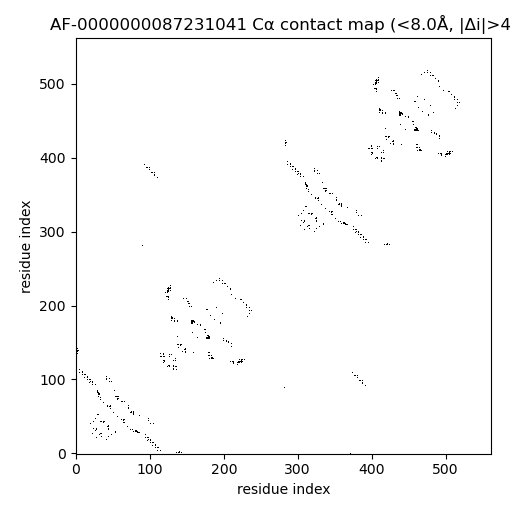. THR B 1 155 ? -4.43 15.555 23.734 1 92.31 155 THR B O 1
ATOM 3379 N N . ILE B 1 156 ? -5.031 17.719 23.625 1 94.75 156 ILE B N 1
ATOM 3380 C CA . ILE B 1 156 ? -4.488 17.906 22.281 1 94.75 156 ILE B CA 1
ATOM 3381 C C . ILE B 1 156 ? -2.986 17.625 22.297 1 94.75 156 ILE B C 1
ATOM 3383 O O . ILE B 1 156 ? -2.449 17.062 21.344 1 94.75 156 ILE B O 1
ATOM 3387 N N . GLN B 1 157 ? -2.379 17.969 23.391 1 92.69 157 GLN B N 1
ATOM 3388 C CA . GLN B 1 157 ? -0.932 17.812 23.516 1 92.69 157 GLN B CA 1
ATOM 3389 C C . GLN B 1 157 ? -0.531 16.344 23.469 1 92.69 157 GLN B C 1
ATOM 3391 O O . GLN B 1 157 ? 0.53 16 22.938 1 92.69 157 GLN B O 1
ATOM 3396 N N . ILE B 1 158 ? -1.419 15.484 23.891 1 90.44 158 ILE B N 1
ATOM 3397 C CA . ILE B 1 158 ? -1.015 14.094 24.062 1 90.44 158 ILE B CA 1
ATOM 3398 C C . ILE B 1 158 ? -1.716 13.219 23.031 1 90.44 158 ILE B C 1
ATOM 3400 O O . ILE B 1 158 ? -1.564 12 23.031 1 90.44 158 ILE B O 1
ATOM 3404 N N . LEU B 1 159 ? -2.494 13.797 22.219 1 92.75 159 LEU B N 1
ATOM 3405 C CA . LEU B 1 159 ? -3.164 13.008 21.203 1 92.75 159 LEU B CA 1
ATOM 3406 C C . LEU B 1 159 ? -2.152 12.219 20.375 1 92.75 159 LEU B C 1
ATOM 3408 O O . LEU B 1 159 ? -1.172 12.781 19.875 1 92.75 159 LEU B O 1
ATOM 3412 N N . GLY B 1 160 ? -2.383 10.891 20.25 1 90.06 160 GLY B N 1
ATOM 3413 C CA . GLY B 1 160 ? -1.469 10.023 19.516 1 90.06 160 GLY B CA 1
ATOM 3414 C C . GLY B 1 160 ? -0.472 9.312 20.422 1 90.06 160 GLY B C 1
ATOM 3415 O O . GLY B 1 160 ? 0.286 8.461 19.953 1 90.06 160 GLY B O 1
ATOM 3416 N N . ALA B 1 161 ? -0.403 9.734 21.609 1 87.94 161 ALA B N 1
ATOM 3417 C CA . ALA B 1 161 ? 0.52 9.117 22.562 1 87.94 161 ALA B CA 1
ATOM 3418 C C . ALA B 1 161 ? -0.237 8.383 23.672 1 87.94 161 ALA B C 1
ATOM 3420 O O . ALA B 1 161 ? 0.27 8.234 24.781 1 87.94 161 ALA B O 1
ATOM 3421 N N . GLU B 1 162 ? -1.39 7.953 23.328 1 84 162 GLU B N 1
ATOM 3422 C CA . GLU B 1 162 ? -2.252 7.34 24.328 1 84 162 GLU B CA 1
ATOM 3423 C C . GLU B 1 162 ? -1.613 6.082 24.906 1 84 162 GLU B C 1
ATOM 3425 O O . GLU B 1 162 ? -1.667 5.852 26.125 1 84 162 GLU B O 1
ATOM 3430 N N . LYS B 1 163 ? -1.03 5.289 24.109 1 82.38 163 LYS B N 1
ATOM 3431 C CA . LYS B 1 163 ? -0.404 4.062 24.594 1 82.38 163 LYS B CA 1
ATOM 3432 C C . LYS B 1 163 ? 0.732 4.367 25.562 1 82.38 163 LYS B C 1
ATOM 3434 O O . LYS B 1 163 ? 0.86 3.715 26.594 1 82.38 163 LYS B O 1
ATOM 3439 N N . ALA B 1 164 ? 1.455 5.367 25.156 1 81.88 164 ALA B N 1
ATOM 3440 C CA . ALA B 1 164 ? 2.561 5.773 26.016 1 81.88 164 ALA B CA 1
ATOM 3441 C C . ALA B 1 164 ? 2.045 6.359 27.328 1 81.88 164 ALA B C 1
ATOM 3443 O O . ALA B 1 164 ? 2.623 6.125 28.391 1 81.88 164 ALA B O 1
ATOM 3444 N N . LEU B 1 165 ? 1.036 7.109 27.312 1 81.81 165 LEU B N 1
ATOM 3445 C CA . LEU B 1 165 ? 0.427 7.688 28.5 1 81.81 165 LEU B CA 1
ATOM 3446 C C . LEU B 1 165 ? -0.058 6.594 29.453 1 81.81 165 LEU B C 1
ATOM 3448 O O . LEU B 1 165 ? 0.236 6.625 30.641 1 81.81 165 LEU B O 1
ATOM 3452 N N . PHE B 1 166 ? -0.74 5.641 28.812 1 82.75 166 PHE B N 1
ATOM 3453 C CA . PHE B 1 166 ? -1.284 4.57 29.641 1 82.75 166 PHE B CA 1
ATOM 3454 C C . PHE B 1 166 ? -0.165 3.74 30.25 1 82.75 166 PHE B C 1
ATOM 3456 O O . PHE B 1 166 ? -0.26 3.316 31.406 1 82.75 166 PHE B O 1
ATOM 3463 N N . ARG B 1 167 ? 0.79 3.467 29.531 1 86.38 167 ARG B N 1
ATOM 3464 C CA . ARG B 1 167 ? 1.945 2.752 30.062 1 86.38 167 ARG B CA 1
ATOM 3465 C C . ARG B 1 167 ? 2.596 3.533 31.203 1 86.38 167 ARG B C 1
ATOM 3467 O O . ARG B 1 167 ? 2.984 2.953 32.219 1 86.38 167 ARG B O 1
ATOM 3474 N N . ALA B 1 168 ? 2.75 4.785 30.953 1 83.19 168 ALA B N 1
ATOM 3475 C CA . ALA B 1 168 ? 3.355 5.641 31.969 1 83.19 168 ALA B CA 1
ATOM 3476 C C . ALA B 1 168 ? 2.518 5.656 33.25 1 83.19 168 ALA B C 1
ATOM 3478 O O . ALA B 1 168 ? 3.061 5.629 34.344 1 83.19 168 ALA B O 1
ATOM 3479 N N . LEU B 1 169 ? 1.29 5.707 33.062 1 82.62 169 LEU B N 1
ATOM 3480 C CA . LEU B 1 169 ? 0.389 5.688 34.219 1 82.62 169 LEU B CA 1
ATOM 3481 C C . LEU B 1 169 ? 0.481 4.359 34.969 1 82.62 169 LEU B C 1
ATOM 3483 O O . LEU B 1 169 ? 0.443 4.332 36.188 1 82.62 169 LEU B O 1
ATOM 3487 N N . LYS B 1 170 ? 0.677 3.309 34.188 1 84.81 170 LYS B N 1
ATOM 3488 C CA . LYS B 1 170 ? 0.782 1.979 34.781 1 84.81 170 LYS B CA 1
ATOM 3489 C C . LYS B 1 170 ? 2.09 1.825 35.562 1 84.81 170 LYS B C 1
ATOM 3491 O O . LYS B 1 170 ? 2.121 1.209 36.625 1 84.81 170 LYS B O 1
ATOM 3496 N N . THR B 1 171 ? 2.994 2.416 35.031 1 87.44 171 THR B N 1
ATOM 3497 C CA . THR B 1 171 ? 4.312 2.258 35.656 1 87.44 171 THR B CA 1
ATOM 3498 C C . THR B 1 171 ? 4.645 3.449 36.531 1 87.44 171 THR B C 1
ATOM 3500 O O . THR B 1 171 ? 5.754 3.541 37.062 1 87.44 171 THR B O 1
ATOM 3503 N N . LYS B 1 172 ? 3.812 4.398 36.656 1 82.81 172 LYS B N 1
ATOM 3504 C CA . LYS B 1 172 ? 3.965 5.594 37.5 1 82.81 172 LYS B CA 1
ATOM 3505 C C . LYS B 1 172 ? 5.191 6.398 37.062 1 82.81 172 LYS B C 1
ATOM 3507 O O . LYS B 1 172 ? 5.984 6.816 37.906 1 82.81 172 LYS B O 1
ATOM 3512 N N . HIS B 1 173 ? 5.402 6.344 35.844 1 78.19 173 HIS B N 1
ATOM 3513 C CA . HIS B 1 173 ? 6.488 7.141 35.281 1 78.19 173 HIS B CA 1
ATOM 3514 C C . HIS B 1 173 ? 5.973 8.453 34.719 1 78.19 173 HIS B C 1
ATOM 3516 O O . HIS B 1 173 ? 4.762 8.695 34.688 1 78.19 173 HIS B O 1
ATOM 3522 N N . ALA B 1 174 ? 6.93 9.336 34.406 1 75.06 174 ALA B N 1
ATOM 3523 C CA . ALA B 1 174 ? 6.574 10.625 33.812 1 75.06 174 ALA B CA 1
ATOM 3524 C C . ALA B 1 174 ? 5.832 10.438 32.5 1 75.06 174 ALA B C 1
ATOM 3526 O O . ALA B 1 174 ? 6.188 9.562 31.703 1 75.06 174 ALA B O 1
ATOM 3527 N N . THR B 1 175 ? 4.672 11.102 32.469 1 69.25 175 THR B N 1
ATOM 3528 C CA . THR B 1 175 ? 3.797 10.977 31.328 1 69.25 175 THR B CA 1
ATOM 3529 C C . THR B 1 175 ? 4.469 11.539 30.078 1 69.25 175 THR B C 1
ATOM 3531 O O . THR B 1 175 ? 5.242 12.492 30.156 1 69.25 175 THR B O 1
ATOM 3534 N N . PRO B 1 176 ? 4.176 10.883 28.922 1 66 176 PRO B N 1
ATOM 3535 C CA . PRO B 1 176 ? 4.738 11.367 27.656 1 66 176 PRO B CA 1
ATOM 3536 C C . PRO B 1 176 ? 4.25 12.773 27.297 1 66 176 PRO B C 1
ATOM 3538 O O . PRO B 1 176 ? 3.1 13.117 27.578 1 66 176 PRO B O 1
ATOM 3541 N N . LYS B 1 177 ? 5.133 13.641 27 1 70.12 177 LYS B N 1
ATOM 3542 C CA . LYS B 1 177 ? 4.777 14.992 26.578 1 70.12 177 LYS B CA 1
ATOM 3543 C C . LYS B 1 177 ? 4.691 15.102 25.062 1 70.12 177 LYS B C 1
ATOM 3545 O O . LYS B 1 177 ? 4.68 16.203 24.5 1 70.12 177 LYS B O 1
ATOM 3550 N N . TYR B 1 178 ? 4.605 13.859 24.531 1 80.5 178 TYR B N 1
ATOM 3551 C CA . TYR B 1 178 ? 4.84 13.953 23.094 1 80.5 178 TYR B CA 1
ATOM 3552 C C . TYR B 1 178 ? 3.723 13.266 22.312 1 80.5 178 TYR B C 1
ATOM 3554 O O . TYR B 1 178 ? 3.445 12.078 22.531 1 80.5 178 TYR B O 1
ATOM 3562 N N . GLY B 1 179 ? 2.789 13.969 21.734 1 89.5 179 GLY B N 1
ATOM 3563 C CA . GLY B 1 179 ? 1.803 13.422 20.812 1 89.5 179 GLY B CA 1
ATOM 3564 C C . GLY B 1 179 ? 2.016 13.867 19.375 1 89.5 179 GLY B C 1
ATOM 3565 O O . GLY B 1 179 ? 3.152 14.047 18.938 1 89.5 179 GLY B O 1
ATOM 3566 N N . LEU B 1 180 ? 0.928 13.945 18.672 1 94.25 180 LEU B N 1
ATOM 3567 C CA . LEU B 1 180 ? 0.976 14.305 17.25 1 94.25 180 LEU B CA 1
ATOM 3568 C C . LEU B 1 180 ? 1.535 15.711 17.078 1 94.25 180 LEU B C 1
ATOM 3570 O O . LEU B 1 180 ? 2.221 15.984 16.078 1 94.25 180 LEU B O 1
ATOM 3574 N N . ILE B 1 181 ? 1.307 16.562 17.984 1 93.81 181 ILE B N 1
ATOM 3575 C CA . ILE B 1 181 ? 1.67 17.969 17.875 1 93.81 181 ILE B CA 1
ATOM 3576 C C . ILE B 1 181 ? 3.189 18.109 17.906 1 93.81 181 ILE B C 1
ATOM 3578 O O . ILE B 1 181 ? 3.734 19.125 17.453 1 93.81 181 ILE B O 1
ATOM 3582 N N . TYR B 1 182 ? 3.844 17.125 18.422 1 91.69 182 TYR B N 1
ATOM 3583 C CA . TYR B 1 182 ? 5.297 17.156 18.547 1 91.69 182 TYR B CA 1
ATOM 3584 C C . TYR B 1 182 ? 5.969 17.156 17.188 1 91.69 182 TYR B C 1
ATOM 3586 O O . TYR B 1 182 ? 7.145 17.516 17.062 1 91.69 182 TYR B O 1
ATOM 3594 N N . HIS B 1 183 ? 5.191 16.859 16.234 1 93.12 183 HIS B N 1
ATOM 3595 C CA . HIS B 1 183 ? 5.738 16.797 14.883 1 93.12 183 HIS B CA 1
ATOM 3596 C C . HIS B 1 183 ? 5.605 18.141 14.172 1 93.12 183 HIS B C 1
ATOM 3598 O O . HIS B 1 183 ? 6.035 18.281 13.023 1 93.12 183 HIS B O 1
ATOM 3604 N N . ALA B 1 184 ? 5.078 19.062 14.859 1 95.81 184 ALA B N 1
ATOM 3605 C CA . ALA B 1 184 ? 4.988 20.391 14.281 1 95.81 184 ALA B CA 1
ATOM 3606 C C . ALA B 1 184 ? 6.371 21.016 14.117 1 95.81 184 ALA B C 1
ATOM 3608 O O . ALA B 1 184 ? 7.262 20.797 14.938 1 95.81 184 ALA B O 1
ATOM 3609 N N . SER B 1 185 ? 6.492 21.797 13.062 1 95 185 SER B N 1
ATOM 3610 C CA . SER B 1 185 ? 7.785 22.375 12.719 1 95 185 SER B CA 1
ATOM 3611 C C . SER B 1 185 ? 8.336 23.219 13.859 1 95 185 SER B C 1
ATOM 3613 O O . SER B 1 185 ? 9.539 23.219 14.117 1 95 185 SER B O 1
ATOM 3615 N N . LEU B 1 186 ? 7.48 23.984 14.578 1 94.56 186 LEU B N 1
ATOM 3616 C CA . LEU B 1 186 ? 7.883 24.859 15.672 1 94.56 186 LEU B CA 1
ATOM 3617 C C . LEU B 1 186 ? 8.586 24.078 16.766 1 94.56 186 LEU B C 1
ATOM 3619 O O . LEU B 1 186 ? 9.586 24.531 17.328 1 94.56 186 LEU B O 1
ATOM 3623 N N . ILE B 1 187 ? 8.086 22.906 17.031 1 94.38 187 ILE B N 1
ATOM 3624 C CA . ILE B 1 187 ? 8.664 22.094 18.094 1 94.38 187 ILE B CA 1
ATOM 3625 C C . ILE B 1 187 ? 9.984 21.484 17.609 1 94.38 187 ILE B C 1
ATOM 3627 O O . ILE B 1 187 ? 10.945 21.391 18.375 1 94.38 187 ILE B O 1
ATOM 3631 N N . GLY B 1 188 ? 10.008 21.094 16.359 1 92.5 188 GLY B N 1
ATOM 3632 C CA . GLY B 1 188 ? 11.227 20.547 15.781 1 92.5 188 GLY B CA 1
ATOM 3633 C C . GLY B 1 188 ? 12.398 21.516 15.852 1 92.5 188 GLY B C 1
ATOM 3634 O O . GLY B 1 188 ? 13.547 21.109 15.977 1 92.5 188 GLY B O 1
ATOM 3635 N N . GLN B 1 189 ? 12.156 22.766 15.805 1 92.81 189 GLN B N 1
ATOM 3636 C CA . GLN B 1 189 ? 13.18 23.812 15.797 1 92.81 189 GLN B CA 1
ATOM 3637 C C . GLN B 1 189 ? 13.656 24.125 17.203 1 92.81 189 GLN B C 1
ATOM 3639 O O . GLN B 1 189 ? 14.703 24.734 17.391 1 92.81 189 GLN B O 1
ATOM 3644 N N . ALA B 1 190 ? 12.93 23.75 18.188 1 93.19 190 ALA B N 1
ATOM 3645 C CA . ALA B 1 190 ? 13.234 24.078 19.578 1 93.19 190 ALA B CA 1
ATOM 3646 C C . ALA B 1 190 ? 14.328 23.172 20.125 1 93.19 190 ALA B C 1
ATOM 3648 O O . ALA B 1 190 ? 14.398 21.984 19.766 1 93.19 190 ALA B O 1
ATOM 3649 N N . ALA B 1 191 ? 15.141 23.719 20.953 1 92.94 191 ALA B N 1
ATOM 3650 C CA . ALA B 1 191 ? 16.125 22.906 21.656 1 92.94 191 ALA B CA 1
ATOM 3651 C C . ALA B 1 191 ? 15.438 21.859 22.531 1 92.94 191 ALA B C 1
ATOM 3653 O O . ALA B 1 191 ? 14.328 22.078 23.031 1 92.94 191 ALA B O 1
ATOM 3654 N N . PRO B 1 192 ? 16.109 20.797 22.75 1 90.44 192 PRO B N 1
ATOM 3655 C CA . PRO B 1 192 ? 15.516 19.688 23.5 1 90.44 192 PRO B CA 1
ATOM 3656 C C . PRO B 1 192 ? 14.969 20.109 24.859 1 90.44 192 PRO B C 1
ATOM 3658 O O . PRO B 1 192 ? 13.898 19.656 25.281 1 90.44 192 PRO B O 1
ATOM 3661 N N . LYS B 1 193 ? 15.57 20.984 25.531 1 89.25 193 LYS B N 1
ATOM 3662 C CA . LYS B 1 193 ? 15.164 21.391 26.875 1 89.25 193 LYS B CA 1
ATOM 3663 C C . LYS B 1 193 ? 13.883 22.203 26.844 1 89.25 193 LYS B C 1
ATOM 3665 O O . LYS B 1 193 ? 13.156 22.281 27.844 1 89.25 193 LYS B O 1
ATOM 3670 N N . HIS B 1 194 ? 13.625 22.812 25.719 1 92.06 194 HIS B N 1
ATOM 3671 C CA . HIS B 1 194 ? 12.484 23.719 25.625 1 92.06 194 HIS B CA 1
ATOM 3672 C C . HIS B 1 194 ? 11.32 23.062 24.891 1 92.06 194 HIS B C 1
ATOM 3674 O O . HIS B 1 194 ? 10.234 23.641 24.812 1 92.06 194 HIS B O 1
ATOM 3680 N N . LYS B 1 195 ? 11.438 21.859 24.344 1 91.75 195 LYS B N 1
ATOM 3681 C CA . LYS B 1 195 ? 10.43 21.203 23.516 1 91.75 195 LYS B CA 1
ATOM 3682 C C . LYS B 1 195 ? 9.148 20.969 24.297 1 91.75 195 LYS B C 1
ATOM 3684 O O . LYS B 1 195 ? 8.047 21.188 23.797 1 91.75 195 LYS B O 1
ATOM 3689 N N . GLY B 1 196 ? 9.297 20.594 25.484 1 89.38 196 GLY B N 1
ATOM 3690 C CA . GLY B 1 196 ? 8.133 20.359 26.328 1 89.38 196 GLY B CA 1
ATOM 3691 C C . GLY B 1 196 ? 7.324 21.609 26.594 1 89.38 196 GLY B C 1
ATOM 3692 O O . GLY B 1 196 ? 6.102 21.609 26.469 1 89.38 196 GLY B O 1
ATOM 3693 N N . LYS B 1 197 ? 7.996 22.672 26.969 1 91.25 197 LYS B N 1
ATOM 3694 C CA . LYS B 1 197 ? 7.344 23.938 27.281 1 91.25 197 LYS B CA 1
ATOM 3695 C C . LYS B 1 197 ? 6.648 24.5 26.047 1 91.25 197 LYS B C 1
ATOM 3697 O O . LYS B 1 197 ? 5.512 24.969 26.125 1 91.25 197 LYS B O 1
ATOM 3702 N N . ILE B 1 198 ? 7.355 24.406 24.906 1 94.38 198 ILE B N 1
ATOM 3703 C CA . ILE B 1 198 ? 6.801 24.953 23.672 1 94.38 198 ILE B CA 1
ATOM 3704 C C . ILE B 1 198 ? 5.625 24.094 23.203 1 94.38 198 ILE B C 1
ATOM 3706 O O . ILE B 1 198 ? 4.648 24.609 22.672 1 94.38 198 ILE B O 1
ATOM 3710 N N . SER B 1 199 ? 5.773 22.797 23.469 1 94.62 199 SER B N 1
ATOM 3711 C CA . SER B 1 199 ? 4.684 21.906 23.109 1 94.62 199 SER B CA 1
ATOM 3712 C C . SER B 1 199 ? 3.414 22.234 23.875 1 94.62 199 SER B C 1
ATOM 3714 O O . SER B 1 199 ? 2.318 22.234 23.312 1 94.62 199 SER B O 1
ATOM 3716 N N . ARG B 1 200 ? 3.543 22.516 25.078 1 93.69 200 ARG B N 1
ATOM 3717 C CA . ARG B 1 200 ? 2.396 22.875 25.906 1 93.69 200 ARG B CA 1
ATOM 3718 C C . ARG B 1 200 ? 1.757 24.172 25.422 1 93.69 200 ARG B C 1
ATOM 3720 O O . ARG B 1 200 ? 0.531 24.266 25.328 1 93.69 200 ARG B O 1
ATOM 3727 N N . SER B 1 201 ? 2.588 25.156 25.156 1 96 201 SER B N 1
ATOM 3728 C CA . SER B 1 201 ? 2.086 26.438 24.672 1 96 201 SER B CA 1
ATOM 3729 C C . SER B 1 201 ? 1.397 26.281 23.328 1 96 201 SER B C 1
ATOM 3731 O O . SER B 1 201 ? 0.349 26.875 23.078 1 96 201 SER B O 1
ATOM 3733 N N . LEU B 1 202 ? 2.023 25.484 22.5 1 97.31 202 LEU B N 1
ATOM 3734 C CA . LEU B 1 202 ? 1.45 25.234 21.188 1 97.31 202 LEU B CA 1
ATOM 3735 C C . LEU B 1 202 ? 0.103 24.531 21.297 1 97.31 202 LEU B C 1
ATOM 3737 O O . LEU B 1 202 ? -0.841 24.875 20.578 1 97.31 202 LEU B O 1
ATOM 3741 N N . ALA B 1 203 ? 0.003 23.609 22.203 1 96.88 203 ALA B N 1
ATOM 3742 C CA . ALA B 1 203 ? -1.242 22.875 22.422 1 96.88 203 ALA B CA 1
ATOM 3743 C C . ALA B 1 203 ? -2.357 23.812 22.875 1 96.88 203 ALA B C 1
ATOM 3745 O O . ALA B 1 203 ? -3.492 23.719 22.406 1 96.88 203 ALA B O 1
ATOM 3746 N N . ALA B 1 204 ? -2.006 24.688 23.703 1 97.19 204 ALA B N 1
ATOM 3747 C CA . ALA B 1 204 ? -2.982 25.656 24.203 1 97.19 204 ALA B CA 1
ATOM 3748 C C . ALA B 1 204 ? -3.486 26.547 23.078 1 97.19 204 ALA B C 1
ATOM 3750 O O . ALA B 1 204 ? -4.691 26.781 22.953 1 97.19 204 ALA B O 1
ATOM 3751 N N . LYS B 1 205 ? -2.557 27.094 22.328 1 98.25 205 LYS B N 1
ATOM 3752 C CA . LYS B 1 205 ? -2.936 27.953 21.219 1 98.25 205 LYS B CA 1
ATOM 3753 C C . LYS B 1 205 ? -3.719 27.172 20.156 1 98.25 205 LYS B C 1
ATOM 3755 O O . LYS B 1 205 ? -4.625 27.703 19.531 1 98.25 205 LYS B O 1
ATOM 3760 N N . SER B 1 206 ? -3.348 25.906 19.984 1 98.12 206 SER B N 1
ATOM 3761 C CA . SER B 1 206 ? -4.051 25.078 19.016 1 98.12 206 SER B CA 1
ATOM 3762 C C . SER B 1 206 ? -5.492 24.812 19.453 1 98.12 206 SER B C 1
ATOM 3764 O O . SER B 1 206 ? -6.402 24.812 18.625 1 98.12 206 SER B O 1
ATOM 3766 N N . ALA B 1 207 ? -5.684 24.609 20.719 1 97.81 207 ALA B N 1
ATOM 3767 C CA . ALA B 1 207 ? -7.035 24.406 21.234 1 97.81 207 ALA B CA 1
ATOM 3768 C C . ALA B 1 207 ? -7.93 25.594 20.906 1 97.81 207 ALA B C 1
ATOM 3770 O O . ALA B 1 207 ? -9.078 25.422 20.484 1 97.81 207 ALA B O 1
ATOM 3771 N N . LEU B 1 208 ? -7.414 26.734 21.078 1 97 208 LEU B N 1
ATOM 3772 C CA . LEU B 1 208 ? -8.164 27.953 20.781 1 97 208 LEU B CA 1
ATOM 3773 C C . LEU B 1 208 ? -8.438 28.062 19.281 1 97 208 LEU B C 1
ATOM 3775 O O . LEU B 1 208 ? -9.547 28.422 18.875 1 97 208 LEU B O 1
ATOM 3779 N N . ALA B 1 209 ? -7.418 27.797 18.547 1 97.62 209 ALA B N 1
ATOM 3780 C CA . ALA B 1 209 ? -7.551 27.875 17.094 1 97.62 209 ALA B CA 1
ATOM 3781 C C . ALA B 1 209 ? -8.602 26.906 16.578 1 97.62 209 ALA B C 1
ATOM 3783 O O . ALA B 1 209 ? -9.398 27.234 15.703 1 97.62 209 ALA B O 1
ATOM 3784 N N . ILE B 1 210 ? -8.633 25.719 17.156 1 97.62 210 ILE B N 1
ATOM 3785 C CA . ILE B 1 210 ? -9.578 24.688 16.766 1 97.62 210 ILE B CA 1
ATOM 3786 C C . ILE B 1 210 ? -11 25.141 17.062 1 97.62 210 ILE B C 1
ATOM 3788 O O . ILE B 1 210 ? -11.898 25 16.234 1 97.62 210 ILE B O 1
ATOM 3792 N N . ARG B 1 211 ? -11.203 25.688 18.188 1 97 211 ARG B N 1
ATOM 3793 C CA . ARG B 1 211 ? -12.516 26.203 18.562 1 97 211 ARG B CA 1
ATOM 3794 C C . ARG B 1 211 ? -12.953 27.312 17.609 1 97 211 ARG B C 1
ATOM 3796 O O . ARG B 1 211 ? -14.109 27.375 17.203 1 97 211 ARG B O 1
ATOM 3803 N N . TYR B 1 212 ? -12.008 28.156 17.391 1 96.56 212 TYR B N 1
ATOM 3804 C CA . TYR B 1 212 ? -12.305 29.25 16.484 1 96.56 212 TYR B CA 1
ATOM 3805 C C . TYR B 1 212 ? -12.68 28.734 15.102 1 96.56 212 TYR B C 1
ATOM 3807 O O . TYR B 1 212 ? -13.648 29.188 14.5 1 96.56 212 TYR B O 1
ATOM 3815 N N . ASP B 1 213 ? -11.914 27.828 14.578 1 97.25 213 ASP B N 1
ATOM 3816 C CA . ASP B 1 213 ? -12.172 27.25 13.258 1 97.25 213 ASP B CA 1
ATOM 3817 C C . ASP B 1 213 ? -13.523 26.547 13.219 1 97.25 213 ASP B C 1
ATOM 3819 O O . ASP B 1 213 ? -14.219 26.594 12.203 1 97.25 213 ASP B O 1
ATOM 3823 N N . ALA B 1 214 ? -13.906 25.922 14.289 1 95.75 214 ALA B N 1
ATOM 3824 C CA . ALA B 1 214 ? -15.117 25.109 14.336 1 95.75 214 ALA B CA 1
ATOM 3825 C C . ALA B 1 214 ? -16.359 25.984 14.539 1 95.75 214 ALA B C 1
ATOM 3827 O O . ALA B 1 214 ? -17.422 25.719 13.984 1 95.75 214 ALA B O 1
ATOM 3828 N N . LEU B 1 215 ? -16.188 27.031 15.297 1 93.31 215 LEU B N 1
ATOM 3829 C CA . LEU B 1 215 ? -17.391 27.719 15.781 1 93.31 215 LEU B CA 1
ATOM 3830 C C . LEU B 1 215 ? -17.484 29.125 15.195 1 93.31 215 LEU B C 1
ATOM 3832 O O . LEU B 1 215 ? -18.562 29.703 15.156 1 93.31 215 LEU B O 1
ATOM 3836 N N . ALA B 1 216 ? -16.359 29.609 14.859 1 87.06 216 ALA B N 1
ATOM 3837 C CA . ALA B 1 216 ? -16.391 31 14.383 1 87.06 216 ALA B CA 1
ATOM 3838 C C . ALA B 1 216 ? -16.812 31.062 12.922 1 87.06 216 ALA B C 1
ATOM 3840 O O . ALA B 1 216 ? -16.656 30.078 12.18 1 87.06 216 ALA B O 1
ATOM 3841 N N . ASP B 1 217 ? -17.406 32.125 12.461 1 79.31 217 ASP B N 1
ATOM 3842 C CA . ASP B 1 217 ? -17.859 32.281 11.086 1 79.31 217 ASP B CA 1
ATOM 3843 C C . ASP B 1 217 ? -16.75 32.844 10.203 1 79.31 217 ASP B C 1
ATOM 3845 O O . ASP B 1 217 ? -16.891 32.906 8.984 1 79.31 217 ASP B O 1
ATOM 3849 N N . GLY B 1 218 ? -15.586 33.125 10.734 1 71.38 218 GLY B N 1
ATOM 3850 C CA . GLY B 1 218 ? -14.547 33.719 9.906 1 71.38 218 GLY B CA 1
ATOM 3851 C C . GLY B 1 218 ? -13.75 32.688 9.117 1 71.38 218 GLY B C 1
ATOM 3852 O O . GLY B 1 218 ? -13.633 31.547 9.523 1 71.38 218 GLY B O 1
ATOM 3853 N N . ASP B 1 219 ? -13.398 33.125 7.875 1 75.75 219 ASP B N 1
ATOM 3854 C CA . ASP B 1 219 ? -12.711 32.219 6.98 1 75.75 219 ASP B CA 1
ATOM 3855 C C . ASP B 1 219 ? -11.219 32.531 6.902 1 75.75 219 ASP B C 1
ATOM 3857 O O . ASP B 1 219 ? -10.508 32 6.043 1 75.75 219 ASP B O 1
ATOM 3861 N N . ASP B 1 220 ? -10.781 33.281 7.879 1 86.56 220 ASP B N 1
ATOM 3862 C CA . ASP B 1 220 ? -9.375 33.625 7.707 1 86.56 220 ASP B CA 1
ATOM 3863 C C . ASP B 1 220 ? -8.508 32.969 8.789 1 86.56 220 ASP B C 1
ATOM 3865 O O . ASP B 1 220 ? -9.023 32.344 9.703 1 86.56 220 ASP B O 1
ATOM 3869 N N . ASN B 1 221 ? -7.219 33.031 8.586 1 94.44 221 ASN B N 1
ATOM 3870 C CA . ASN B 1 221 ? -6.27 32.375 9.484 1 94.44 221 ASN B CA 1
ATOM 3871 C C . ASN B 1 221 ? -5.512 33.406 10.328 1 94.44 221 ASN B C 1
ATOM 3873 O O . ASN B 1 221 ? -4.406 33.125 10.797 1 94.44 221 ASN B O 1
ATOM 3877 N N . SER B 1 222 ? -6.07 34.625 10.508 1 94.56 222 SER B N 1
ATOM 3878 C CA . SER B 1 222 ? -5.379 35.719 11.18 1 94.56 222 SER B CA 1
ATOM 3879 C C . SER B 1 222 ? -5.059 35.344 12.633 1 94.56 222 SER B C 1
ATOM 3881 O O . SER B 1 222 ? -3.953 35.625 13.109 1 94.56 222 SER B O 1
ATOM 3883 N N . MET B 1 223 ? -6.027 34.812 13.273 1 94.5 223 MET B N 1
ATOM 3884 C CA . MET B 1 223 ? -5.832 34.438 14.672 1 94.5 223 MET B CA 1
ATOM 3885 C C . MET B 1 223 ? -4.688 33.438 14.812 1 94.5 223 MET B C 1
ATOM 3887 O O . MET B 1 223 ? -3.848 33.562 15.703 1 94.5 223 MET B O 1
ATOM 3891 N N . GLY B 1 224 ? -4.625 32.469 13.93 1 96.19 224 GLY B N 1
ATOM 3892 C CA . GLY B 1 224 ? -3.568 31.453 13.945 1 96.19 224 GLY B CA 1
ATOM 3893 C C . GLY B 1 224 ? -2.197 32.031 13.648 1 96.19 224 GLY B C 1
ATOM 3894 O O . GLY B 1 224 ? -1.215 31.672 14.297 1 96.19 224 GLY B O 1
ATOM 3895 N N . LEU B 1 225 ? -2.166 32.938 12.75 1 96.62 225 LEU B N 1
ATOM 3896 C CA . LEU B 1 225 ? -0.906 33.562 12.375 1 96.62 225 LEU B CA 1
ATOM 3897 C C . LEU B 1 225 ? -0.354 34.406 13.516 1 96.62 225 LEU B C 1
ATOM 3899 O O . LEU B 1 225 ? 0.85 34.406 13.781 1 96.62 225 LEU B O 1
ATOM 3903 N N . GLU B 1 226 ? -1.252 35.094 14.141 1 96.81 226 GLU B N 1
ATOM 3904 C CA . GLU B 1 226 ? -0.845 35.875 15.289 1 96.81 226 GLU B CA 1
ATOM 3905 C C . GLU B 1 226 ? -0.309 35 16.422 1 96.81 226 GLU B C 1
ATOM 3907 O O . GLU B 1 226 ? 0.71 35.344 17.031 1 96.81 226 GLU B O 1
ATOM 3912 N N . SER B 1 227 ? -0.988 33.938 16.641 1 97.31 227 SER B N 1
ATOM 3913 C CA . SER B 1 227 ? -0.563 33.031 17.672 1 97.31 227 SER B CA 1
ATOM 3914 C C . SER B 1 227 ? 0.784 32.375 17.344 1 97.31 227 SER B C 1
ATOM 3916 O O . SER B 1 227 ? 1.613 32.156 18.219 1 97.31 227 SER B O 1
ATOM 3918 N N . ARG B 1 228 ? 0.959 32.094 16.109 1 97 228 ARG B N 1
ATOM 3919 C CA . ARG B 1 228 ? 2.219 31.516 15.648 1 97 228 ARG B CA 1
ATOM 3920 C C . ARG B 1 228 ? 3.383 32.469 15.898 1 97 228 ARG B C 1
ATOM 3922 O O . ARG B 1 228 ? 4.445 32.062 16.359 1 97 228 ARG B O 1
ATOM 3929 N N . ILE B 1 229 ? 3.184 33.719 15.641 1 96.44 229 ILE B N 1
ATOM 3930 C CA . ILE B 1 229 ? 4.207 34.75 15.844 1 96.44 229 ILE B CA 1
ATOM 3931 C C . ILE B 1 229 ? 4.547 34.844 17.328 1 96.44 229 ILE B C 1
ATOM 3933 O O . ILE B 1 229 ? 5.719 34.938 17.703 1 96.44 229 ILE B O 1
ATOM 3937 N N . LYS B 1 230 ? 3.553 34.812 18.125 1 96.88 230 LYS B N 1
ATOM 3938 C CA . LYS B 1 230 ? 3.752 34.875 19.562 1 96.88 230 LYS B CA 1
ATOM 3939 C C . LYS B 1 230 ? 4.562 33.688 20.062 1 96.88 230 LYS B C 1
ATOM 3941 O O . LYS B 1 230 ? 5.449 33.844 20.922 1 96.88 230 LYS B O 1
ATOM 3946 N N . LEU B 1 231 ? 4.281 32.562 19.516 1 97.06 231 LEU B N 1
ATOM 3947 C CA . LEU B 1 231 ? 4.98 31.344 19.938 1 97.06 231 LEU B CA 1
ATOM 3948 C C . LEU B 1 231 ? 6.434 31.375 19.469 1 97.06 231 LEU B C 1
ATOM 3950 O O . LEU B 1 231 ? 7.332 30.953 20.203 1 97.06 231 LEU B O 1
ATOM 3954 N N . GLU 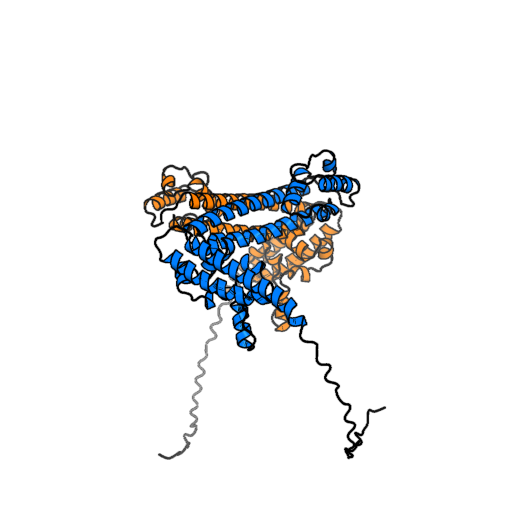B 1 232 ? 6.625 31.828 18.234 1 96.12 232 GLU B N 1
ATOM 3955 C CA . GLU B 1 232 ? 7.984 31.953 17.734 1 96.12 232 GLU B CA 1
ATOM 3956 C C . GLU B 1 232 ? 8.797 32.938 18.562 1 96.12 232 GLU B C 1
ATOM 3958 O O . GLU B 1 232 ? 9.984 32.719 18.812 1 96.12 232 GLU B O 1
ATOM 3963 N N . THR B 1 233 ? 8.172 34.031 18.984 1 95.44 233 THR B N 1
ATOM 3964 C CA . THR B 1 233 ? 8.82 35 19.844 1 95.44 233 THR B CA 1
ATOM 3965 C C . THR B 1 233 ? 9.164 34.375 21.203 1 95.44 233 THR B C 1
ATOM 3967 O O . THR B 1 233 ? 10.258 34.594 21.734 1 95.44 233 THR B O 1
ATOM 3970 N N . ARG B 1 234 ? 8.227 33.656 21.672 1 94.56 234 ARG B N 1
ATOM 3971 C CA . ARG B 1 234 ? 8.461 32.938 22.938 1 94.56 234 ARG B CA 1
ATOM 3972 C C . ARG B 1 234 ? 9.648 32 22.828 1 94.56 234 ARG B C 1
ATOM 3974 O O . ARG B 1 234 ? 10.484 31.922 23.734 1 94.56 234 ARG B O 1
ATOM 3981 N N . LEU B 1 235 ? 9.758 31.312 21.734 1 94.69 235 LEU B N 1
ATOM 3982 C CA . LEU B 1 235 ? 10.852 30.375 21.516 1 94.69 235 LEU B CA 1
ATOM 3983 C C . LEU B 1 235 ? 12.188 31.109 21.453 1 94.69 235 LEU B C 1
ATOM 3985 O O . LEU B 1 235 ? 13.18 30.656 22.031 1 94.69 235 LEU B O 1
ATOM 3989 N N . ARG B 1 236 ? 12.172 32.25 20.797 1 93.5 236 ARG B N 1
ATOM 3990 C CA . ARG B 1 236 ? 13.383 33.062 20.688 1 93.5 236 ARG B CA 1
ATOM 3991 C C . ARG B 1 236 ? 13.836 33.562 22.062 1 93.5 236 ARG B C 1
ATOM 3993 O O . ARG B 1 236 ? 15.023 33.562 22.375 1 93.5 236 ARG B O 1
ATOM 4000 N N . VAL B 1 237 ? 12.938 33.938 22.844 1 92.38 237 VAL B N 1
ATOM 4001 C CA . VAL B 1 237 ? 13.211 34.438 24.188 1 92.38 237 VAL B CA 1
ATOM 4002 C C . VAL B 1 237 ? 13.805 33.312 25.047 1 92.38 237 VAL B C 1
ATOM 4004 O O . VAL B 1 237 ? 14.781 33.531 25.766 1 92.38 237 VAL B O 1
ATOM 4007 N N . LEU B 1 238 ? 13.18 32.188 24.922 1 91.06 238 LEU B N 1
ATOM 4008 C CA . LEU B 1 238 ? 13.656 31.031 25.688 1 91.06 238 LEU B CA 1
ATOM 4009 C C . LEU B 1 238 ? 15.07 30.656 25.266 1 91.06 238 LEU B C 1
ATOM 4011 O O . LEU B 1 238 ? 15.898 30.297 26.109 1 91.06 238 LEU B O 1
ATOM 4015 N N . GLU B 1 239 ? 15.367 30.766 23.984 1 88.06 239 GLU B N 1
ATOM 4016 C CA . GLU B 1 239 ? 16.688 30.391 23.469 1 88.06 239 GLU B CA 1
ATOM 4017 C C . GLU B 1 239 ? 17.719 31.484 23.734 1 88.06 239 GLU B C 1
ATOM 4019 O O . GLU B 1 239 ? 18.891 31.188 23.906 1 88.06 239 GLU B O 1
ATOM 4024 N N . GLY B 1 240 ? 17.391 32.781 23.562 1 81 240 GLY B N 1
ATOM 4025 C CA . GLY B 1 240 ? 18.266 33.906 23.891 1 81 240 GLY B CA 1
ATOM 4026 C C . GLY B 1 240 ? 18.594 34 25.375 1 81 240 GLY B C 1
ATOM 4027 O O . GLY B 1 240 ? 19.719 34.312 25.734 1 81 240 GLY B O 1
ATOM 4028 N N . LYS B 1 241 ? 17.625 33.844 26.172 1 67.19 241 LYS B N 1
ATOM 4029 C CA . LYS B 1 241 ? 17.891 33.812 27.609 1 67.19 241 LYS B CA 1
ATOM 4030 C C . LYS B 1 241 ? 18.875 32.719 27.984 1 67.19 241 LYS B C 1
ATOM 4032 O O . LYS B 1 241 ? 19.672 32.875 28.906 1 67.19 241 LYS B O 1
ATOM 4037 N N . GLU B 1 242 ? 18.797 31.703 27.188 1 58.31 242 GLU B N 1
ATOM 4038 C CA . GLU B 1 242 ? 19.766 30.625 27.422 1 58.31 242 GLU B CA 1
ATOM 4039 C C . GLU B 1 242 ? 21.156 31.047 27 1 58.31 242 GLU B C 1
ATOM 4041 O O . GLU B 1 242 ? 22.141 30.719 27.656 1 58.31 242 GLU B O 1
ATOM 4046 N N . LEU B 1 243 ? 21.156 31.875 25.891 1 53.59 243 LEU B N 1
ATOM 4047 C CA . LEU B 1 243 ? 22.438 32.406 25.484 1 53.59 243 LEU B CA 1
ATOM 4048 C C . LEU B 1 243 ? 22.938 33.438 26.484 1 53.59 243 LEU B C 1
ATOM 4050 O O . LEU B 1 243 ? 24.156 33.531 26.734 1 53.59 243 LEU B O 1
ATOM 4054 N N . GLY B 1 244 ? 22.078 34.219 27.078 1 51.88 244 GLY B N 1
ATOM 4055 C CA . GLY B 1 244 ? 22.469 35.188 28.078 1 51.88 244 GLY B CA 1
ATOM 4056 C C . GLY B 1 244 ? 22.812 34.562 29.422 1 51.88 244 GLY B C 1
ATOM 4057 O O . GLY B 1 244 ? 23.719 35.031 30.109 1 51.88 244 GLY B O 1
ATOM 4058 N N . ARG B 1 245 ? 22.141 33.594 29.875 1 53.12 245 ARG B N 1
ATOM 4059 C CA . ARG B 1 245 ? 22.453 32.938 31.141 1 53.12 245 ARG B CA 1
ATOM 4060 C C . ARG B 1 245 ? 23.75 32.125 31.047 1 53.12 245 ARG B C 1
ATOM 4062 O O . ARG B 1 245 ? 24.5 32.062 32 1 53.12 245 ARG B O 1
ATOM 4069 N N . SER B 1 246 ? 23.922 31.531 29.875 1 48.12 246 SER B N 1
ATOM 4070 C CA . SER B 1 246 ? 25.203 30.844 29.734 1 48.12 246 SER B CA 1
ATOM 4071 C C . SER B 1 246 ? 26.359 31.828 29.797 1 48.12 246 SER B C 1
ATOM 4073 O O . SER B 1 246 ? 27.438 31.5 30.312 1 48.12 246 SER B O 1
ATOM 4075 N N . ALA B 1 247 ? 26.281 33.062 29.359 1 46.94 247 ALA B N 1
ATOM 4076 C CA . ALA B 1 247 ? 27.344 34.062 29.453 1 46.94 247 ALA B CA 1
ATOM 4077 C C . ALA B 1 247 ? 27.453 34.625 30.875 1 46.94 247 ALA B C 1
ATOM 4079 O O . ALA B 1 247 ? 28.547 35 31.328 1 46.94 247 ALA B O 1
ATOM 4080 N N . GLY B 1 248 ? 26.391 34.75 31.547 1 42.69 248 GLY B N 1
ATOM 4081 C CA . GLY B 1 248 ? 26.406 35.344 32.875 1 42.69 248 GLY B CA 1
ATOM 4082 C C . GLY B 1 248 ? 26.875 34.406 33.969 1 42.69 248 GLY B C 1
ATOM 4083 O O . GLY B 1 248 ? 27.094 34.812 35.094 1 42.69 248 GLY B O 1
ATOM 4084 N N . SER B 1 249 ? 26.609 33.156 33.75 1 42.22 249 SER B N 1
ATOM 4085 C CA . SER B 1 249 ? 26.906 32.25 34.844 1 42.22 249 SER B CA 1
ATOM 4086 C C . SER B 1 249 ? 28.406 32.094 35.031 1 42.22 249 SER B C 1
ATOM 4088 O O . SER B 1 249 ? 28.844 31.312 35.875 1 42.22 249 SER B O 1
ATOM 4090 N N . THR B 1 250 ? 29.141 32.594 34.031 1 39.62 250 THR B N 1
ATOM 4091 C CA . THR B 1 250 ? 30.562 32.344 34.25 1 39.62 250 THR B CA 1
ATOM 4092 C C . THR B 1 250 ? 31.094 33.188 35.375 1 39.62 250 THR B C 1
ATOM 4094 O O . THR B 1 250 ? 32.312 33.188 35.656 1 39.62 250 THR B O 1
ATOM 4097 N N . LYS B 1 251 ? 30.266 34.156 35.844 1 36.16 251 LYS B N 1
ATOM 4098 C CA . LYS B 1 251 ? 30.984 35 36.812 1 36.16 251 LYS B CA 1
ATOM 4099 C C . LYS B 1 251 ? 31.203 34.281 38.125 1 36.16 251 LYS B C 1
ATOM 4101 O O . LYS B 1 251 ? 31.641 34.875 39.125 1 36.16 251 LYS B O 1
ATOM 4106 N N . GLY B 1 252 ? 30.5 33.125 38.281 1 36.53 252 GLY B N 1
ATOM 4107 C CA . GLY B 1 252 ? 30.734 32.625 39.625 1 36.53 252 GLY B CA 1
ATOM 4108 C C . GLY B 1 252 ? 32.156 32.125 39.812 1 36.53 252 GLY B C 1
ATOM 4109 O O . GLY B 1 252 ? 32.562 31.156 39.156 1 36.53 252 GLY B O 1
ATOM 4110 N N . LYS B 1 253 ? 33.062 33 40 1 34.66 253 LYS B N 1
ATOM 4111 C CA . LYS B 1 253 ? 34.406 32.594 40.406 1 34.66 253 LYS B CA 1
ATOM 4112 C C . LYS B 1 253 ? 34.375 31.484 41.469 1 34.66 253 LYS B C 1
ATOM 4114 O O . LYS B 1 253 ? 33.656 31.609 42.469 1 34.66 253 LYS B O 1
ATOM 4119 N N . PRO B 1 254 ? 34.688 30.234 41.062 1 34.88 254 PRO B N 1
ATOM 4120 C CA . PRO B 1 254 ? 34.75 29.156 42.031 1 34.88 254 PRO B CA 1
ATOM 4121 C C . PRO B 1 254 ? 35.562 29.547 43.281 1 34.88 254 PRO B C 1
ATOM 4123 O O . PRO B 1 254 ? 36.688 30.047 43.156 1 34.88 254 PRO B O 1
ATOM 4126 N N . LYS B 1 255 ? 34.938 30.078 44.25 1 31.53 255 LYS B N 1
ATOM 4127 C CA . LYS B 1 255 ? 35.594 30.312 45.531 1 31.53 255 LYS B CA 1
ATOM 4128 C C . LYS B 1 255 ? 36.406 29.094 45.969 1 31.53 255 LYS B C 1
ATOM 4130 O O . LYS B 1 255 ? 35.844 28 46.094 1 31.53 255 LYS B O 1
ATOM 4135 N N . ILE B 1 256 ? 37.625 28.969 45.531 1 31.89 256 ILE B N 1
ATOM 4136 C CA . ILE B 1 256 ? 38.625 27.984 45.969 1 31.89 256 ILE B CA 1
ATOM 4137 C C . ILE B 1 256 ? 38.562 27.828 47.5 1 31.89 256 ILE B C 1
ATOM 4139 O O . ILE B 1 256 ? 38.844 28.781 48.219 1 31.89 256 ILE B O 1
ATOM 4143 N N . GLU B 1 257 ? 37.5 27.125 48 1 28.62 257 GLU B N 1
ATOM 4144 C CA . GLU B 1 257 ? 37.469 26.844 49.406 1 28.62 257 GLU B CA 1
ATOM 4145 C C . GLU B 1 257 ? 38.75 26.219 49.906 1 28.62 257 GLU B C 1
ATOM 4147 O O . GLU B 1 257 ? 39.219 25.219 49.344 1 28.62 257 GLU B O 1
ATOM 4152 N N . ALA B 1 258 ? 39.688 26.938 50.344 1 28.86 258 ALA B N 1
ATOM 4153 C CA . ALA B 1 258 ? 40.938 26.609 51 1 28.86 258 ALA B CA 1
ATOM 4154 C C . ALA B 1 258 ? 40.75 25.453 52 1 28.86 258 ALA B C 1
ATOM 4156 O O . ALA B 1 258 ? 39.906 25.531 52.906 1 28.86 258 ALA B O 1
ATOM 4157 N N . TYR B 1 259 ? 40.906 24.172 51.5 1 29.19 259 TYR B N 1
ATOM 4158 C CA . TYR B 1 259 ? 40.969 22.953 52.281 1 29.19 259 TYR B CA 1
ATOM 4159 C C . TYR B 1 259 ? 41.875 23.141 53.5 1 29.19 259 TYR B C 1
ATOM 4161 O O . TYR B 1 259 ? 43.062 23.297 53.375 1 29.19 259 TYR B O 1
ATOM 4169 N N . GLU B 1 260 ? 41.5 23.844 54.406 1 24.14 260 GLU B N 1
ATOM 4170 C CA . GLU B 1 260 ? 42.312 23.906 55.625 1 24.14 260 GLU B CA 1
ATOM 4171 C C . GLU B 1 260 ? 42.562 22.516 56.188 1 24.14 260 GLU B C 1
ATOM 4173 O O . GLU B 1 260 ? 41.625 21.75 56.438 1 24.14 260 GLU B O 1
ATOM 4178 N N . LYS B 1 261 ? 43.75 21.953 55.906 1 25.53 261 LYS B N 1
ATOM 4179 C CA . LYS B 1 261 ? 44.406 20.719 56.312 1 25.53 261 LYS B CA 1
ATOM 4180 C C . LYS B 1 261 ? 44.281 20.531 57.844 1 25.53 261 LYS B C 1
ATOM 4182 O O . LYS B 1 261 ? 45.062 21.141 58.594 1 25.53 261 LYS B O 1
ATOM 4187 N N . ASP B 1 262 ? 43.125 20.609 58.438 1 24.12 262 ASP B N 1
ATOM 4188 C CA . ASP B 1 262 ? 43.312 20.5 59.875 1 24.12 262 ASP B CA 1
ATOM 4189 C C . ASP B 1 262 ? 43.969 19.156 60.25 1 24.12 262 ASP B C 1
ATOM 4191 O O . ASP B 1 262 ? 43.469 18.094 59.844 1 24.12 262 ASP B O 1
ATOM 4195 N N . ARG B 1 263 ? 45.219 19.094 60.594 1 24.22 263 ARG B N 1
ATOM 4196 C CA . ARG B 1 263 ? 46.25 18.156 61.031 1 24.22 263 ARG B CA 1
ATOM 4197 C C . ARG B 1 263 ? 45.75 17.328 62.188 1 24.22 263 ARG B C 1
ATOM 4199 O O . ARG B 1 263 ? 46.531 16.625 62.844 1 24.22 263 ARG B O 1
ATOM 4206 N N . LYS B 1 264 ? 44.531 17.234 62.656 1 23.59 264 LYS B N 1
ATOM 4207 C CA . LYS B 1 264 ? 44.656 16.797 64 1 23.59 264 LYS B CA 1
ATOM 4208 C C . LYS B 1 264 ? 45.125 15.336 64.125 1 23.59 264 LYS B C 1
ATOM 4210 O O . LYS B 1 264 ? 44.656 14.492 63.344 1 23.59 264 LYS B O 1
ATOM 4215 N N . GLY B 1 265 ? 46.188 14.898 64.812 1 21.3 265 GLY B N 1
ATOM 4216 C CA . GLY B 1 265 ? 47.188 13.891 65.25 1 21.3 265 GLY B CA 1
ATOM 4217 C C . GLY B 1 265 ? 46.531 12.617 65.75 1 21.3 265 GLY B C 1
ATOM 4218 O O . GLY B 1 265 ? 47.219 11.602 65.938 1 21.3 265 GLY B O 1
ATOM 4219 N N . GLY B 1 266 ? 45.375 12.594 66.438 1 21.7 266 GLY B N 1
ATOM 4220 C CA . GLY B 1 266 ? 45.5 11.711 67.562 1 21.7 266 GLY B CA 1
ATOM 4221 C C . GLY B 1 266 ? 45.5 10.242 67.188 1 21.7 266 GLY B C 1
ATOM 4222 O O . GLY B 1 266 ? 44.969 9.867 66.125 1 21.7 266 GLY B O 1
ATOM 4223 N N . GLY B 1 267 ? 46.344 9.336 67.75 1 21.75 267 GLY B N 1
ATOM 4224 C CA . GLY B 1 267 ? 47.031 8.07 67.812 1 21.75 267 GLY B CA 1
ATOM 4225 C C . GLY B 1 267 ? 46.125 6.883 68.062 1 21.75 267 GLY B C 1
ATOM 4226 O O . GLY B 1 267 ? 46.594 5.754 68.25 1 21.75 267 GLY B O 1
ATOM 4227 N N . ALA B 1 268 ? 44.812 7.008 68.375 1 21.11 268 ALA B N 1
ATOM 4228 C CA . ALA B 1 268 ? 44.5 5.961 69.375 1 21.11 268 ALA B CA 1
ATOM 4229 C C . ALA B 1 268 ? 44.531 4.582 68.688 1 21.11 268 ALA B C 1
ATOM 4231 O O . ALA B 1 268 ? 44.188 4.434 67.5 1 21.11 268 ALA B O 1
ATOM 4232 N N . LEU B 1 269 ? 44.906 3.473 69.438 1 22.36 269 LEU B N 1
ATOM 4233 C CA . LEU B 1 269 ? 45.531 2.156 69.625 1 22.36 269 LEU B CA 1
ATOM 4234 C C . LEU B 1 269 ? 44.531 1.051 69.25 1 22.36 269 LEU B C 1
ATOM 4236 O O . LEU B 1 269 ? 44.812 -0.129 69.5 1 22.36 269 LEU B O 1
ATOM 4240 N N . ILE B 1 270 ? 43.531 1.224 68.375 1 21.12 270 ILE B N 1
ATOM 4241 C CA . ILE B 1 270 ? 42.562 0.164 68.625 1 21.12 270 ILE B CA 1
ATOM 4242 C C . ILE B 1 270 ? 43.188 -1.194 68.312 1 21.12 270 ILE B C 1
ATOM 4244 O O . ILE B 1 270 ? 43.906 -1.347 67.312 1 21.12 270 ILE B O 1
ATOM 4248 N N . THR B 1 271 ? 42.812 -2.242 69.125 1 20.44 271 THR B N 1
ATOM 4249 C CA . THR B 1 271 ? 43.219 -3.561 69.562 1 20.44 271 THR B CA 1
ATOM 4250 C C . THR B 1 271 ? 42.938 -4.625 68.5 1 20.44 271 THR B C 1
ATOM 4252 O O . THR B 1 271 ? 41.906 -4.602 67.875 1 20.44 271 THR B O 1
ATOM 4255 N N . PRO B 1 272 ? 43.844 -5.602 68.188 1 20.55 272 PRO B N 1
ATOM 4256 C CA . PRO B 1 272 ? 44.281 -6.633 67.25 1 20.55 272 PRO B CA 1
ATOM 4257 C C . PRO B 1 272 ? 43.438 -7.895 67.312 1 20.55 272 PRO B C 1
ATOM 4259 O O . PRO B 1 272 ? 43.531 -8.758 66.438 1 20.55 272 PRO B O 1
ATOM 4262 N N . ALA B 1 273 ? 42.594 -8.188 68.375 1 19.22 273 ALA B N 1
ATOM 4263 C CA . ALA B 1 273 ? 42.688 -9.602 68.75 1 19.22 273 ALA B CA 1
ATOM 4264 C C . ALA B 1 273 ? 42.406 -10.5 67.5 1 19.22 273 ALA B C 1
ATOM 4266 O O . ALA B 1 273 ? 42.5 -10.07 66.375 1 19.22 273 ALA B O 1
ATOM 4267 N N . LYS B 1 274 ? 41.375 -11.43 67.625 1 18.89 274 LYS B N 1
ATOM 4268 C CA . LYS B 1 274 ? 41.406 -12.812 68.125 1 18.89 274 LYS B CA 1
ATOM 4269 C C . LYS B 1 274 ? 41 -13.773 67 1 18.89 274 LYS B C 1
ATOM 4271 O O . LYS B 1 274 ? 40.875 -14.977 67.25 1 18.89 274 LYS B O 1
ATOM 4276 N N . ILE B 1 275 ? 40.531 -13.305 65.875 1 21.39 275 ILE B N 1
ATOM 4277 C CA . ILE B 1 275 ? 39.625 -14.328 65.375 1 21.39 275 ILE B CA 1
ATOM 4278 C C . ILE B 1 275 ? 40.406 -15.578 65 1 21.39 275 ILE B C 1
ATOM 4280 O O . ILE B 1 275 ? 41.312 -15.508 64.188 1 21.39 275 ILE B O 1
ATOM 4284 N N . ILE B 1 276 ? 40.094 -16.656 65.688 1 19.41 276 ILE B N 1
ATOM 4285 C CA . ILE B 1 276 ? 40.531 -18.016 66 1 19.41 276 ILE B CA 1
ATOM 4286 C C . ILE B 1 276 ? 40.719 -18.797 64.688 1 19.41 276 ILE B C 1
ATOM 4288 O O . ILE B 1 276 ? 40.156 -18.422 63.656 1 19.41 276 ILE B O 1
ATOM 4292 N N . SER B 1 277 ? 40.531 -20.094 64.875 1 19.27 277 SER B N 1
ATOM 4293 C CA . SER B 1 277 ? 41.125 -21.438 64.875 1 19.27 277 SER B CA 1
ATOM 4294 C C . SER B 1 277 ? 40.688 -22.234 63.656 1 19.27 277 SER B C 1
ATOM 4296 O O . SER B 1 277 ? 41.156 -23.359 63.438 1 19.27 277 SER B O 1
ATOM 4298 N N . ARG B 1 278 ? 39.531 -21.984 63.125 1 20.98 278 ARG B N 1
ATOM 4299 C CA . ARG B 1 278 ? 38.969 -23.281 62.75 1 20.98 278 ARG B CA 1
ATOM 4300 C C . ARG B 1 278 ? 39.938 -24.062 61.875 1 20.98 278 ARG B C 1
ATOM 4302 O O . ARG B 1 278 ? 40.562 -23.484 60.969 1 20.98 278 ARG B O 1
ATOM 4309 N N . MET B 1 279 ? 40.094 -25.438 62.188 1 19.61 279 MET B N 1
ATOM 4310 C CA . MET B 1 279 ? 40.719 -26.75 62.219 1 19.61 279 MET B CA 1
ATOM 4311 C C . MET B 1 279 ? 40.969 -27.281 60.812 1 19.61 279 MET B C 1
ATOM 4313 O O . MET B 1 279 ? 42.094 -27.656 60.469 1 19.61 279 MET B O 1
ATOM 4317 N N . LEU B 1 280 ? 40.25 -28.422 60.5 1 20.55 280 LEU B N 1
ATOM 4318 C CA . LEU B 1 280 ? 40.812 -29.719 60.125 1 20.55 280 LEU B CA 1
ATOM 4319 C C . LEU B 1 280 ? 41.312 -29.719 58.688 1 20.55 280 LEU B C 1
ATOM 4321 O O . LEU B 1 280 ? 40.906 -28.844 57.906 1 20.55 280 LEU B O 1
ATOM 4325 N N . HIS B 1 281 ? 40.938 -30.969 58.031 1 21.58 281 HIS B N 1
ATOM 4326 C CA . HIS B 1 281 ? 41.438 -31.984 57.125 1 21.58 281 HIS B CA 1
ATOM 4327 C C . HIS B 1 281 ? 41.25 -31.547 55.656 1 21.58 281 HIS B C 1
ATOM 4329 O O . HIS B 1 281 ? 40.25 -30.938 55.312 1 21.58 281 HIS B O 1
#

InterPro domains:
  IPR002687 Nop domain [PF01798] (8-236)
  IPR002687 Nop domain [PS51358] (122-240)
  IPR012976 NOSIC [SM00931] (1-53)
  IPR036070 Nop domain superfamily [SSF89124] (1-239)
  IPR042239 Nop, C-terminal domain [G3DSA:1.10.246.90] (127-239)
  IPR045056 Nucleolar protein Nop56/Nop58 [PTHR10894] (1-261)